Protein AF-H0YY45-F1 (afdb_monomer)

Structure (mmCIF, N/CA/C/O backbone):
data_AF-H0YY45-F1
#
_entry.id   AF-H0YY45-F1
#
loop_
_atom_site.group_PDB
_atom_site.id
_atom_site.type_symbol
_atom_site.label_atom_id
_atom_site.label_alt_id
_atom_site.label_comp_id
_atom_site.label_asym_id
_atom_site.label_entity_id
_atom_site.label_seq_id
_atom_site.pdbx_PDB_ins_code
_atom_site.Cartn_x
_atom_site.Cartn_y
_atom_site.Cartn_z
_atom_site.occupancy
_atom_site.B_iso_or_equiv
_atom_site.auth_seq_id
_atom_site.auth_comp_id
_atom_site.auth_asym_id
_atom_site.auth_atom_id
_atom_site.pdbx_PDB_model_num
ATOM 1 N N . MET A 1 1 ? 43.290 60.051 4.770 1.00 33.19 1 MET A N 1
ATOM 2 C CA . MET A 1 1 ? 42.024 59.386 5.155 1.00 33.19 1 MET A CA 1
ATOM 3 C C . MET A 1 1 ? 42.223 57.886 5.024 1.00 33.19 1 MET A C 1
ATOM 5 O O . MET A 1 1 ? 42.376 57.410 3.908 1.00 33.19 1 MET A O 1
ATOM 9 N N . ALA A 1 2 ? 42.350 57.175 6.146 1.00 31.81 2 ALA A N 1
ATOM 10 C CA . ALA A 1 2 ? 42.675 55.749 6.159 1.00 31.81 2 ALA A CA 1
ATOM 11 C C . ALA A 1 2 ? 41.573 54.930 5.463 1.00 31.81 2 ALA A C 1
ATOM 13 O O . ALA A 1 2 ? 40.400 55.029 5.820 1.00 31.81 2 ALA A O 1
ATOM 14 N N . ALA A 1 3 ? 41.948 54.145 4.453 1.00 38.88 3 ALA A N 1
ATOM 15 C CA . ALA A 1 3 ? 41.044 53.241 3.757 1.00 38.88 3 ALA A CA 1
ATOM 16 C C . ALA A 1 3 ? 40.667 52.089 4.699 1.00 38.88 3 ALA A C 1
ATOM 18 O O . ALA A 1 3 ? 41.446 51.159 4.895 1.00 38.88 3 ALA A O 1
ATOM 19 N N . VAL A 1 4 ? 39.487 52.161 5.314 1.00 54.19 4 VAL A N 1
ATOM 20 C CA . VAL A 1 4 ? 38.972 51.069 6.146 1.00 54.19 4 VAL A CA 1
ATOM 21 C C . VAL A 1 4 ? 38.674 49.870 5.241 1.00 54.19 4 VAL A C 1
ATOM 23 O O . VAL A 1 4 ? 37.815 49.947 4.361 1.00 54.19 4 VAL A O 1
ATOM 26 N N . SER A 1 5 ? 39.398 48.762 5.423 1.00 59.62 5 SER A N 1
ATOM 27 C CA . SER A 1 5 ? 39.151 47.522 4.682 1.00 59.62 5 SER A CA 1
ATOM 28 C C . SER A 1 5 ? 37.920 46.811 5.254 1.00 59.62 5 SER A C 1
ATOM 30 O O . SER A 1 5 ? 38.031 46.102 6.251 1.00 59.62 5 SER A O 1
ATOM 32 N N . LEU A 1 6 ? 36.755 47.007 4.639 1.00 75.19 6 LEU A N 1
ATOM 33 C CA . LEU A 1 6 ? 35.529 46.281 4.990 1.00 75.19 6 LEU A CA 1
ATOM 34 C C . LEU A 1 6 ? 35.576 44.842 4.448 1.00 75.19 6 LEU A C 1
ATOM 36 O O . LEU A 1 6 ? 35.961 44.628 3.293 1.00 75.19 6 LEU A O 1
ATOM 40 N N . ARG A 1 7 ? 35.181 43.865 5.268 1.00 77.19 7 ARG A N 1
ATOM 41 C CA . ARG A 1 7 ? 35.149 42.425 4.958 1.00 77.19 7 ARG A CA 1
ATOM 42 C C . ARG A 1 7 ? 33.731 41.857 5.075 1.00 77.19 7 ARG A C 1
ATOM 44 O O . ARG A 1 7 ? 32.823 42.464 5.640 1.00 77.19 7 ARG A O 1
ATOM 51 N N . LEU A 1 8 ? 33.537 40.665 4.511 1.00 73.25 8 LEU A N 1
ATOM 52 C CA . LEU A 1 8 ? 32.312 39.885 4.696 1.00 73.25 8 LEU A CA 1
ATOM 53 C C . LEU A 1 8 ? 32.092 39.606 6.185 1.00 73.25 8 LEU A C 1
ATOM 55 O O . LEU A 1 8 ? 32.999 39.136 6.865 1.00 73.25 8 LEU A O 1
ATOM 59 N N . GLY A 1 9 ? 30.888 39.894 6.674 1.00 76.75 9 GLY A N 1
ATOM 60 C CA . GLY A 1 9 ? 30.531 39.772 8.083 1.00 76.75 9 GLY A CA 1
ATOM 61 C C . GLY A 1 9 ? 30.597 41.073 8.887 1.00 76.75 9 GLY A C 1
ATOM 62 O O . GLY A 1 9 ? 30.019 41.105 9.974 1.00 76.75 9 GLY A O 1
ATOM 63 N N . ASP A 1 10 ? 31.206 42.140 8.362 1.00 84.12 10 ASP A N 1
ATOM 64 C CA . ASP A 1 10 ? 31.322 43.410 9.085 1.00 84.12 10 ASP A CA 1
ATOM 65 C C . ASP A 1 10 ? 29.970 44.122 9.234 1.00 84.12 10 ASP A C 1
ATOM 67 O O . ASP A 1 10 ? 29.130 44.132 8.323 1.00 84.12 10 ASP A O 1
ATOM 71 N N . LEU A 1 11 ? 29.787 44.762 10.392 1.00 86.00 11 LEU A N 1
ATOM 72 C CA . LEU A 1 11 ? 28.652 45.636 10.678 1.00 86.00 11 LEU A CA 1
ATOM 73 C C . LEU A 1 11 ? 28.923 47.046 10.151 1.00 86.00 11 LEU A C 1
ATOM 75 O O . LEU A 1 11 ? 29.954 47.663 10.448 1.00 86.00 11 LEU A O 1
ATOM 79 N N . VAL A 1 12 ? 27.968 47.573 9.393 1.00 87.94 12 VAL A N 1
ATOM 80 C CA . VAL A 1 12 ? 28.101 48.819 8.637 1.00 87.94 12 VAL A CA 1
ATOM 81 C C . VAL A 1 12 ? 26.822 49.649 8.683 1.00 87.94 12 VAL A C 1
ATOM 83 O O . VAL A 1 12 ? 25.719 49.127 8.806 1.00 87.94 12 VAL A O 1
ATOM 86 N N . TRP A 1 13 ? 26.970 50.959 8.529 1.00 84.19 13 TRP A N 1
ATOM 87 C CA . TRP A 1 13 ? 25.892 51.882 8.195 1.00 84.19 13 TRP A CA 1
ATOM 88 C C . TRP A 1 13 ? 25.834 52.032 6.678 1.00 84.19 13 TRP A C 1
ATOM 90 O O . TRP A 1 13 ? 26.779 52.549 6.076 1.00 84.19 13 TRP A O 1
ATOM 100 N N . GLY A 1 14 ? 24.746 51.571 6.061 1.00 85.44 14 GLY A N 1
ATOM 101 C CA . GLY A 1 14 ? 24.518 51.691 4.623 1.00 85.44 14 GLY A CA 1
ATOM 102 C C . GLY A 1 14 ? 23.550 52.818 4.298 1.00 85.44 14 GLY A C 1
ATOM 103 O O . GLY A 1 14 ? 22.454 52.874 4.852 1.00 85.44 14 GLY A O 1
ATOM 104 N N . LYS A 1 15 ? 23.939 53.714 3.386 1.00 82.25 15 LYS A N 1
ATOM 105 C CA . LYS A 1 15 ? 23.055 54.767 2.867 1.00 82.25 15 LYS A CA 1
ATOM 106 C C . LYS A 1 15 ? 22.603 54.435 1.446 1.00 82.25 15 LYS A C 1
ATOM 108 O O . LYS A 1 15 ? 23.429 54.378 0.537 1.00 82.25 15 LYS A O 1
ATOM 113 N N . LEU A 1 16 ? 21.294 54.274 1.245 1.00 79.94 16 LEU A N 1
ATOM 114 C CA . LEU A 1 16 ? 20.696 53.984 -0.061 1.00 79.94 16 LEU A CA 1
ATOM 115 C C . LEU A 1 16 ? 19.845 55.170 -0.543 1.00 79.94 16 LEU A C 1
ATOM 117 O O . LEU A 1 16 ? 18.829 55.508 0.055 1.00 79.94 16 LEU A O 1
ATOM 121 N N . GLY A 1 17 ? 20.244 55.808 -1.645 1.00 75.31 17 GLY A N 1
ATOM 122 C CA . GLY A 1 17 ? 19.465 56.886 -2.270 1.00 75.31 17 GLY A CA 1
ATOM 123 C C . GLY A 1 17 ? 19.159 58.060 -1.326 1.00 75.31 17 GLY A C 1
ATOM 124 O O . GLY A 1 17 ? 20.073 58.653 -0.750 1.00 75.31 17 GLY A O 1
ATOM 125 N N . ARG A 1 18 ? 17.869 58.413 -1.199 1.00 71.00 18 ARG A N 1
ATOM 126 C CA . ARG A 1 18 ? 17.376 59.493 -0.317 1.00 71.00 18 ARG A CA 1
ATOM 127 C C . ARG A 1 18 ? 17.090 59.035 1.119 1.00 71.00 18 ARG A C 1
ATOM 129 O O . ARG A 1 18 ? 16.742 59.870 1.949 1.00 71.00 18 ARG A O 1
ATOM 136 N N . TYR A 1 19 ? 17.230 57.744 1.417 1.00 75.25 19 TYR A N 1
ATOM 137 C CA . TYR A 1 19 ? 16.957 57.212 2.748 1.00 75.25 19 TYR A CA 1
ATOM 138 C C . TYR A 1 19 ? 18.094 57.548 3.729 1.00 75.25 19 TYR A C 1
ATOM 140 O O . TYR A 1 19 ? 19.260 57.653 3.320 1.00 75.25 19 TYR A O 1
ATOM 148 N N . PRO A 1 20 ? 17.777 57.744 5.023 1.00 78.88 20 PRO A N 1
ATOM 149 C CA . PRO A 1 20 ? 18.796 57.936 6.046 1.00 78.88 20 PRO A CA 1
ATOM 150 C C . PRO A 1 20 ? 19.678 56.678 6.173 1.00 78.88 20 PRO A C 1
ATOM 152 O O . PRO A 1 20 ? 19.207 55.578 5.879 1.00 78.88 20 PRO A O 1
ATOM 155 N N . PRO A 1 21 ? 20.951 56.811 6.594 1.00 83.81 21 PRO A N 1
ATOM 156 C CA . PRO A 1 21 ? 21.824 55.663 6.833 1.00 83.81 21 PRO A CA 1
ATOM 157 C C . PRO A 1 21 ? 21.186 54.668 7.808 1.00 83.81 21 PRO A C 1
ATOM 159 O O . PRO A 1 21 ? 20.715 55.069 8.871 1.00 83.81 21 PRO A O 1
ATOM 162 N N . TRP A 1 22 ? 21.186 53.384 7.452 1.00 86.44 22 TRP A N 1
ATOM 163 C CA . TRP A 1 22 ? 20.544 52.316 8.223 1.00 86.44 22 TRP A CA 1
ATOM 164 C C . TRP A 1 22 ? 21.565 51.241 8.622 1.00 86.44 22 TRP A C 1
ATOM 166 O O . TRP A 1 22 ? 22.491 50.981 7.840 1.00 86.44 22 TRP A O 1
ATOM 176 N N . PRO A 1 23 ? 21.456 50.622 9.814 1.00 88.69 23 PRO A N 1
ATOM 177 C CA . PRO A 1 23 ? 22.427 49.626 10.246 1.00 88.69 23 PRO A CA 1
ATOM 178 C C . PRO A 1 23 ? 22.228 48.293 9.510 1.00 88.69 23 PRO A C 1
ATOM 180 O O . PRO A 1 23 ? 21.106 47.820 9.323 1.00 88.69 23 PRO A O 1
ATOM 183 N N . GLY A 1 24 ? 23.327 47.675 9.088 1.00 87.38 24 GLY A N 1
ATOM 184 C CA . GLY A 1 24 ? 23.331 46.459 8.281 1.00 87.38 24 GLY A CA 1
ATOM 185 C C . GLY A 1 24 ? 24.598 45.623 8.451 1.00 87.38 24 GLY A C 1
ATOM 186 O O . GLY A 1 24 ? 25.570 46.046 9.077 1.00 87.38 24 GLY A O 1
ATOM 187 N N . LYS A 1 25 ? 24.591 44.419 7.880 1.00 88.19 25 LYS A N 1
ATOM 188 C CA . LYS A 1 25 ? 25.729 43.493 7.846 1.00 88.19 25 LYS A CA 1
ATOM 189 C C . LYS A 1 25 ? 26.083 43.145 6.409 1.00 88.19 25 LYS A C 1
ATOM 191 O O . LYS A 1 25 ? 25.194 42.863 5.605 1.00 88.19 25 LYS A O 1
ATOM 196 N N . ILE A 1 26 ? 27.375 43.122 6.096 1.00 86.31 26 ILE A N 1
ATOM 197 C CA . ILE A 1 26 ? 27.852 42.645 4.795 1.00 86.31 26 ILE A CA 1
ATOM 198 C C . ILE A 1 26 ? 27.692 41.122 4.741 1.00 86.31 26 ILE A C 1
ATOM 200 O O . ILE A 1 26 ? 28.284 40.405 5.550 1.00 86.31 26 ILE A O 1
ATOM 204 N N . VAL A 1 27 ? 26.910 40.627 3.783 1.00 85.25 27 VAL A N 1
ATOM 205 C CA . VAL A 1 27 ? 26.606 39.197 3.606 1.00 85.25 27 VAL A CA 1
ATOM 206 C C . VAL A 1 27 ? 26.840 38.762 2.159 1.00 85.25 27 VAL A C 1
ATOM 208 O O . VAL A 1 27 ? 26.966 39.594 1.260 1.00 85.25 27 VAL A O 1
ATOM 211 N N . ASN A 1 28 ? 26.925 37.452 1.923 1.00 78.31 28 ASN A N 1
ATOM 212 C CA . ASN A 1 28 ? 27.017 36.928 0.563 1.00 78.31 28 ASN A CA 1
ATOM 213 C C . ASN A 1 28 ? 25.683 37.124 -0.177 1.00 78.31 28 ASN A C 1
ATOM 215 O O . ASN A 1 28 ? 24.626 36.940 0.430 1.00 78.31 28 ASN A O 1
ATOM 219 N N . PRO A 1 29 ? 25.707 37.495 -1.470 1.00 80.44 29 PRO A N 1
ATOM 220 C CA . PRO A 1 29 ? 24.488 37.612 -2.257 1.00 80.44 29 PRO A CA 1
ATOM 221 C C . PRO A 1 29 ? 23.842 36.231 -2.487 1.00 80.44 29 PRO A C 1
ATOM 223 O O . PRO A 1 29 ? 24.565 35.240 -2.627 1.00 80.44 29 PRO A O 1
ATOM 226 N N . PRO A 1 30 ? 22.501 36.149 -2.569 1.00 74.06 30 PRO A N 1
ATOM 227 C CA . PRO A 1 30 ? 21.791 34.953 -3.021 1.00 74.06 30 PRO A CA 1
ATOM 228 C C . PRO A 1 30 ? 22.229 34.533 -4.432 1.00 74.06 30 PRO A C 1
ATOM 230 O O . PRO A 1 30 ? 22.610 35.385 -5.240 1.00 74.06 30 PRO A O 1
ATOM 233 N N . LYS A 1 31 ? 22.153 33.229 -4.738 1.00 63.66 31 LYS A N 1
ATOM 234 C CA . LYS A 1 31 ? 22.700 32.615 -5.968 1.00 63.66 31 LYS A CA 1
ATOM 235 C C . LYS A 1 31 ? 22.147 33.214 -7.276 1.00 63.66 31 LYS A C 1
ATOM 237 O O . LYS A 1 31 ? 22.844 33.178 -8.286 1.00 63.66 31 LYS A O 1
ATOM 242 N N . ASP A 1 32 ? 20.979 33.853 -7.233 1.00 63.12 32 ASP A N 1
ATOM 243 C CA . ASP A 1 32 ? 20.276 34.381 -8.413 1.00 63.12 32 ASP A CA 1
ATOM 244 C C . ASP A 1 32 ? 20.525 35.881 -8.677 1.00 63.12 32 ASP A C 1
ATOM 246 O O . ASP A 1 32 ? 20.073 36.437 -9.682 1.00 63.12 32 ASP A O 1
ATOM 250 N N . LEU A 1 33 ? 21.254 36.574 -7.791 1.00 70.25 33 LEU A N 1
ATOM 251 C CA . LEU A 1 33 ? 21.380 38.033 -7.834 1.00 70.25 33 LEU A CA 1
ATOM 252 C C . LEU A 1 33 ? 22.667 38.497 -8.546 1.00 70.25 33 LEU A C 1
ATOM 254 O O . LEU A 1 33 ? 23.776 38.399 -8.015 1.00 70.25 33 LEU A O 1
ATOM 258 N N . LYS A 1 34 ? 22.535 39.083 -9.745 1.00 66.19 34 LYS A N 1
ATOM 259 C CA . LYS A 1 34 ? 23.681 39.611 -10.512 1.00 66.19 34 LYS A CA 1
ATOM 260 C C . LYS A 1 34 ? 24.274 40.873 -9.869 1.00 66.19 34 LYS A C 1
ATOM 262 O O . LYS A 1 34 ? 23.572 41.845 -9.593 1.00 66.19 34 LYS A O 1
ATOM 267 N N . LYS A 1 35 ? 25.600 40.889 -9.688 1.00 72.56 35 LYS A N 1
ATOM 268 C CA . LYS A 1 35 ? 26.346 42.043 -9.159 1.00 72.56 35 LYS A CA 1
ATOM 269 C C . LYS A 1 35 ? 26.347 43.218 -10.159 1.00 72.56 35 LYS A C 1
ATOM 271 O O . LYS A 1 35 ? 26.663 43.000 -11.332 1.00 72.56 35 LYS A O 1
ATOM 276 N N . PRO A 1 36 ? 26.084 44.466 -9.723 1.00 72.06 36 PRO A N 1
ATOM 277 C CA . PRO A 1 36 ? 26.180 45.645 -10.586 1.00 72.06 36 PRO A CA 1
ATOM 278 C C . PRO A 1 36 ? 27.597 45.820 -11.163 1.00 72.06 36 PRO A C 1
ATOM 280 O O . PRO A 1 36 ? 28.581 45.783 -10.420 1.00 72.06 36 PRO A O 1
ATOM 283 N N . ARG A 1 37 ? 27.720 46.019 -12.484 1.00 55.47 37 ARG A N 1
ATOM 284 C CA . ARG A 1 37 ? 29.019 46.193 -13.165 1.00 55.47 37 ARG A CA 1
ATOM 285 C C . ARG A 1 37 ? 29.614 47.585 -12.887 1.00 55.47 37 ARG A C 1
ATOM 287 O O . ARG A 1 37 ? 28.908 48.586 -12.941 1.00 55.47 37 ARG A O 1
ATOM 294 N N . GLY A 1 38 ? 30.925 47.646 -12.629 1.00 56.50 38 GLY A N 1
ATOM 295 C CA . GLY A 1 38 ? 31.726 48.878 -12.726 1.00 56.50 38 GLY A CA 1
ATOM 296 C C . GLY A 1 38 ? 32.114 49.615 -11.433 1.00 56.50 38 GLY A C 1
ATOM 297 O O . GLY A 1 38 ? 32.895 50.556 -11.521 1.00 56.50 38 GLY A O 1
ATOM 298 N N . LYS A 1 39 ? 31.650 49.224 -10.232 1.00 62.38 39 LYS A N 1
ATOM 299 C CA . LYS A 1 39 ? 32.112 49.819 -8.949 1.00 62.38 39 LYS A CA 1
ATOM 300 C C . LYS A 1 39 ? 32.281 48.760 -7.849 1.00 62.38 39 LYS A C 1
ATOM 302 O O . LYS A 1 39 ? 31.616 47.725 -7.876 1.00 62.38 39 LYS A O 1
ATOM 307 N N . LYS A 1 40 ? 33.172 48.999 -6.869 1.00 72.69 40 LYS A N 1
ATOM 308 C CA . LYS A 1 40 ? 33.270 48.154 -5.661 1.00 72.69 40 LYS A CA 1
ATOM 309 C C . LYS A 1 40 ? 31.993 48.349 -4.832 1.00 72.69 40 LYS A C 1
ATOM 311 O O . LYS A 1 40 ? 31.774 49.417 -4.262 1.00 72.69 40 LYS A O 1
ATOM 316 N N . CYS A 1 41 ? 31.154 47.318 -4.802 1.00 80.94 41 CYS A N 1
ATOM 317 C CA . CYS A 1 41 ? 29.897 47.275 -4.058 1.00 80.94 41 CYS A CA 1
ATOM 318 C C . CYS A 1 41 ? 29.880 46.038 -3.157 1.00 80.94 41 CYS A C 1
ATOM 320 O O . CYS A 1 41 ? 30.341 44.971 -3.581 1.00 80.94 41 CYS A O 1
ATOM 322 N N . PHE A 1 42 ? 29.308 46.181 -1.965 1.00 83.75 42 PHE A N 1
ATOM 323 C CA . PHE A 1 42 ? 29.021 45.085 -1.043 1.00 83.75 42 PHE A CA 1
ATOM 324 C C . PHE A 1 42 ? 27.518 44.834 -0.978 1.00 83.75 42 PHE A C 1
ATOM 326 O O . PHE A 1 42 ? 26.722 45.757 -1.154 1.00 83.75 42 PHE A O 1
ATOM 333 N N . PHE A 1 43 ? 27.138 43.582 -0.747 1.00 86.06 43 PHE A N 1
ATOM 334 C CA . PHE A 1 43 ? 25.751 43.207 -0.525 1.00 86.06 43 PHE A CA 1
ATOM 335 C C . PHE A 1 43 ? 25.465 43.281 0.977 1.00 86.06 43 PHE A C 1
ATOM 337 O O . PHE A 1 43 ? 26.156 42.645 1.774 1.00 86.06 43 PHE A O 1
ATOM 344 N N . VAL A 1 44 ? 24.517 44.130 1.367 1.00 85.06 44 VAL A N 1
ATOM 345 C CA . VAL A 1 44 ? 24.243 44.455 2.772 1.00 85.06 44 VAL A CA 1
ATOM 346 C C . VAL A 1 44 ? 22.823 44.035 3.116 1.00 85.06 44 VAL A C 1
ATOM 348 O O . VAL A 1 44 ? 21.888 44.450 2.434 1.00 85.06 44 VAL A O 1
ATOM 351 N N . LYS A 1 45 ? 22.677 43.236 4.179 1.00 87.00 45 LYS A N 1
ATOM 352 C CA . LYS A 1 45 ? 21.396 42.942 4.837 1.00 87.00 45 LYS A CA 1
ATOM 353 C C . LYS A 1 45 ? 21.152 43.983 5.926 1.00 87.00 45 LYS A C 1
ATOM 355 O O . LYS A 1 45 ? 22.004 44.138 6.801 1.00 87.00 45 LYS A O 1
ATOM 360 N N . PHE A 1 46 ? 20.026 44.685 5.890 1.00 87.19 46 PHE A N 1
ATOM 361 C CA . PHE A 1 46 ? 19.667 45.704 6.876 1.00 87.19 46 PHE A CA 1
ATOM 362 C C . PHE A 1 46 ? 18.928 45.092 8.071 1.00 87.19 46 PHE A C 1
ATOM 364 O O . PHE A 1 46 ? 18.058 44.233 7.919 1.00 87.19 46 PHE A O 1
ATOM 371 N N . PHE A 1 47 ? 19.279 45.528 9.282 1.00 80.81 47 PHE A N 1
ATOM 372 C CA . PHE A 1 47 ? 18.628 45.060 10.507 1.00 80.81 47 PHE A CA 1
ATOM 373 C C . PHE A 1 47 ? 17.259 45.726 10.688 1.00 80.81 47 PHE A C 1
ATOM 375 O O . PHE A 1 47 ? 17.062 46.884 10.326 1.00 80.81 47 PHE A O 1
ATOM 382 N N . GLY A 1 48 ? 16.298 44.994 11.252 1.00 77.75 48 GLY A N 1
ATOM 383 C CA . GLY A 1 48 ? 14.956 45.495 11.578 1.00 77.75 48 GLY A CA 1
ATOM 384 C C . GLY A 1 48 ? 13.975 45.608 10.404 1.00 77.75 48 GLY A C 1
ATOM 385 O O . GLY A 1 48 ? 12.773 45.648 10.652 1.00 77.75 48 GLY A O 1
ATOM 386 N N . THR A 1 49 ? 14.443 45.623 9.151 1.00 71.31 49 THR A N 1
ATOM 387 C CA . THR A 1 49 ? 13.564 45.589 7.963 1.00 71.31 49 THR A CA 1
ATOM 388 C C . THR A 1 49 ? 13.730 44.336 7.107 1.00 71.31 49 THR A C 1
ATOM 390 O O . THR A 1 49 ? 12.901 44.096 6.242 1.00 71.31 49 THR A O 1
ATOM 393 N N . GLU A 1 50 ? 14.772 43.530 7.353 1.00 67.75 50 GLU A N 1
ATOM 394 C CA . GLU A 1 50 ? 15.126 42.342 6.555 1.00 67.75 50 GLU A CA 1
ATOM 395 C C . GLU A 1 50 ? 15.361 42.622 5.057 1.00 67.75 50 GLU A C 1
ATOM 397 O O . GLU A 1 50 ? 15.483 41.696 4.257 1.00 67.75 50 GLU A O 1
ATOM 402 N N . ASP A 1 51 ? 15.506 43.890 4.669 1.00 79.00 51 ASP A N 1
ATOM 403 C CA . ASP A 1 51 ? 15.813 44.281 3.298 1.00 79.00 51 ASP A CA 1
ATOM 404 C C . ASP A 1 51 ? 17.289 44.045 2.962 1.00 79.00 51 ASP A C 1
ATOM 406 O O . ASP A 1 51 ? 18.174 44.093 3.824 1.00 79.00 51 ASP A O 1
ATOM 410 N N . HIS A 1 52 ? 17.576 43.844 1.676 1.00 85.12 52 HIS A N 1
ATOM 411 C CA . HIS A 1 52 ? 18.930 43.611 1.183 1.00 85.12 52 HIS A CA 1
ATOM 412 C C . HIS A 1 52 ? 19.208 44.463 -0.053 1.00 85.12 52 HIS A C 1
ATOM 414 O O . HIS A 1 52 ? 18.380 44.539 -0.959 1.00 85.12 52 HIS A O 1
ATOM 420 N N . ALA A 1 53 ? 20.387 45.080 -0.129 1.00 83.38 53 ALA A N 1
ATOM 421 C CA . ALA A 1 53 ? 20.766 45.865 -1.302 1.00 83.38 53 ALA A CA 1
ATOM 422 C C . ALA A 1 53 ? 22.275 45.860 -1.569 1.00 83.38 53 ALA A C 1
ATOM 424 O O . ALA A 1 53 ? 23.101 45.691 -0.670 1.00 83.38 53 ALA A O 1
ATOM 425 N N . TRP A 1 54 ? 22.639 46.109 -2.829 1.00 84.38 54 TRP A N 1
ATOM 426 C CA . TRP A 1 54 ? 24.015 46.405 -3.222 1.00 84.38 54 TRP A CA 1
ATOM 427 C C . TRP A 1 54 ? 24.354 47.861 -2.896 1.00 84.38 54 TRP A C 1
ATOM 429 O O . TRP A 1 54 ? 23.823 48.777 -3.524 1.00 84.38 54 TRP A O 1
ATOM 439 N N . ILE A 1 55 ? 25.277 48.079 -1.961 1.00 84.12 55 ILE A N 1
ATOM 440 C CA . ILE A 1 55 ? 25.714 49.413 -1.535 1.00 84.12 55 ILE A CA 1
ATOM 441 C C . ILE A 1 55 ? 27.157 49.657 -1.983 1.00 84.12 55 ILE A C 1
ATOM 443 O O . ILE A 1 55 ? 28.028 48.790 -1.860 1.00 84.12 55 ILE A O 1
ATOM 447 N N . LYS A 1 56 ? 27.420 50.847 -2.531 1.00 84.12 56 LYS A N 1
ATOM 448 C CA . LYS A 1 56 ? 28.769 51.267 -2.939 1.00 84.12 56 LYS A CA 1
ATOM 449 C C . LYS A 1 56 ? 29.637 51.486 -1.701 1.00 84.12 56 LYS A C 1
ATOM 451 O O . LYS A 1 56 ? 29.151 52.011 -0.706 1.00 84.12 56 LYS A O 1
ATOM 456 N N . VAL A 1 57 ? 30.929 51.158 -1.781 1.00 81.88 57 VAL A N 1
ATOM 457 C CA . VAL A 1 57 ? 31.865 51.310 -0.644 1.00 81.88 57 VAL A CA 1
ATOM 458 C C . VAL A 1 57 ? 31.898 52.740 -0.090 1.00 81.88 57 VAL A C 1
ATOM 460 O O . VAL A 1 57 ? 31.937 52.920 1.117 1.00 81.88 57 VAL A O 1
ATOM 463 N N . GLU A 1 58 ? 31.789 53.755 -0.950 1.00 79.62 58 GLU A N 1
ATOM 464 C CA . GLU A 1 58 ? 31.737 55.180 -0.567 1.00 79.62 58 GLU A CA 1
ATOM 465 C C . GLU A 1 58 ? 30.531 55.535 0.327 1.00 79.62 58 GLU A C 1
ATOM 467 O O . GLU A 1 58 ? 30.535 56.549 1.018 1.00 79.62 58 GLU A O 1
ATOM 472 N N . GLN A 1 59 ? 29.482 54.710 0.296 1.00 81.19 59 GLN A N 1
ATOM 473 C CA . GLN A 1 59 ? 28.226 54.897 1.027 1.00 81.19 59 GLN A CA 1
ATOM 474 C C . GLN A 1 59 ? 28.121 53.975 2.250 1.00 81.19 59 GLN A C 1
ATOM 476 O O . GLN A 1 59 ? 27.047 53.876 2.851 1.00 81.19 59 GLN A O 1
ATOM 481 N N . LEU A 1 60 ? 29.222 53.303 2.606 1.00 83.38 60 LEU A N 1
ATOM 482 C CA . LEU A 1 60 ? 29.337 52.444 3.777 1.00 83.38 60 LEU A CA 1
ATOM 483 C C . LEU A 1 60 ? 30.270 53.075 4.804 1.00 83.38 60 LEU A C 1
ATOM 485 O O . LEU A 1 60 ? 31.407 53.429 4.498 1.00 83.38 60 LEU A O 1
ATOM 489 N N . LYS A 1 61 ? 29.794 53.167 6.046 1.00 83.00 61 LYS A N 1
ATOM 490 C CA . LYS A 1 61 ? 30.618 53.539 7.201 1.00 83.00 61 LYS A CA 1
ATOM 491 C C . LYS A 1 61 ? 30.657 52.381 8.205 1.00 83.00 61 LYS A C 1
ATOM 493 O O . LYS A 1 61 ? 29.623 51.753 8.413 1.00 83.00 61 LYS A O 1
ATOM 498 N N . PRO A 1 62 ? 31.794 52.086 8.857 1.00 83.88 62 PRO A N 1
ATOM 499 C CA . PRO A 1 62 ? 31.848 51.072 9.911 1.00 83.88 62 PRO A CA 1
ATOM 500 C C . PRO A 1 62 ? 30.898 51.414 11.064 1.00 83.88 62 PRO A C 1
ATOM 502 O O . PRO A 1 62 ? 30.784 52.588 11.432 1.00 83.88 62 PRO A O 1
ATOM 505 N N . TYR A 1 63 ? 30.240 50.399 11.634 1.00 81.44 63 TYR A N 1
ATOM 506 C CA . TYR A 1 63 ? 29.160 50.596 12.606 1.00 81.44 63 TYR A CA 1
ATOM 507 C C . TYR A 1 63 ? 29.611 51.297 13.900 1.00 81.44 63 TYR A C 1
ATOM 509 O O . TYR A 1 63 ? 29.065 52.340 14.256 1.00 81.44 63 TYR A O 1
ATOM 517 N N . HIS A 1 64 ? 30.646 50.771 14.565 1.00 78.31 64 HIS A N 1
ATOM 518 C CA . HIS A 1 64 ? 31.072 51.218 15.899 1.00 78.31 64 HIS A CA 1
ATOM 519 C C . HIS A 1 64 ? 31.575 52.673 15.960 1.00 78.31 64 HIS A C 1
ATOM 521 O O . HIS A 1 64 ? 31.085 53.415 16.809 1.00 78.31 64 HIS A O 1
ATOM 527 N N . PRO A 1 65 ? 32.482 53.137 15.073 1.00 75.50 65 PRO A N 1
ATOM 528 C CA . PRO A 1 65 ? 33.056 54.482 15.187 1.00 75.50 65 PRO A CA 1
ATOM 529 C C . PRO A 1 65 ? 32.055 55.609 14.901 1.00 75.50 65 PRO A C 1
ATOM 531 O O . PRO A 1 65 ? 32.280 56.740 15.307 1.00 75.50 65 PRO A O 1
ATOM 534 N N . HIS A 1 66 ? 30.960 55.311 14.195 1.00 75.62 66 HIS A N 1
ATOM 535 C CA . HIS A 1 66 ? 29.974 56.305 13.757 1.00 75.62 66 HIS A CA 1
ATOM 536 C C . HIS A 1 66 ? 28.608 56.138 14.440 1.00 75.62 66 HIS A C 1
ATOM 538 O O . HIS A 1 66 ? 27.649 56.810 14.065 1.00 75.62 66 HIS A O 1
ATOM 544 N N . LYS A 1 67 ? 28.493 55.250 15.437 1.00 75.94 67 LYS A N 1
ATOM 545 C CA . LYS A 1 67 ? 27.225 54.907 16.099 1.00 75.94 67 LYS A CA 1
ATOM 546 C C . LYS A 1 67 ? 26.522 56.135 16.690 1.00 75.94 67 LYS A C 1
ATOM 548 O O . LYS A 1 67 ? 25.357 56.375 16.391 1.00 75.94 67 LYS A O 1
ATOM 553 N N . GLU A 1 68 ? 27.229 56.940 17.481 1.00 73.69 68 GLU A N 1
ATOM 554 C CA . GLU A 1 68 ? 26.639 58.111 18.148 1.00 73.69 68 GLU A CA 1
ATOM 555 C C . GLU A 1 68 ? 26.245 59.228 17.172 1.00 73.69 68 GLU A C 1
ATOM 557 O O . GLU A 1 68 ? 25.248 59.918 17.388 1.00 73.69 68 GLU A O 1
ATOM 562 N N . GLU A 1 69 ? 27.001 59.393 16.082 1.00 76.38 69 GLU A N 1
ATOM 563 C CA . GLU A 1 69 ? 26.694 60.353 15.016 1.00 76.38 69 GLU A CA 1
ATOM 564 C C . GLU A 1 69 ? 25.426 59.929 14.260 1.00 76.38 69 GLU A C 1
ATOM 566 O O . GLU A 1 69 ? 24.521 60.738 14.062 1.00 76.38 69 GLU A O 1
ATOM 571 N N . MET A 1 70 ? 25.319 58.648 13.889 1.00 77.06 70 MET A N 1
ATOM 572 C CA . MET A 1 70 ? 24.208 58.134 13.081 1.00 77.06 70 MET A CA 1
ATOM 573 C C . MET A 1 70 ? 22.896 58.011 13.872 1.00 77.06 70 MET A C 1
ATOM 575 O O . MET A 1 70 ? 21.830 58.262 13.309 1.00 77.06 70 MET A O 1
ATOM 579 N N . ILE A 1 71 ? 22.947 57.717 15.179 1.00 75.44 71 ILE A N 1
ATOM 580 C CA . ILE A 1 71 ? 21.751 57.676 16.044 1.00 75.44 71 ILE A CA 1
ATOM 581 C C . ILE A 1 71 ? 21.116 59.068 16.203 1.00 75.44 71 ILE A C 1
ATOM 583 O O . ILE A 1 71 ? 19.895 59.193 16.287 1.00 75.44 71 ILE A O 1
ATOM 587 N N . LYS A 1 72 ? 21.914 60.144 16.176 1.00 73.25 72 LYS A N 1
ATOM 588 C CA . LYS A 1 72 ? 21.389 61.520 16.256 1.00 73.25 72 LYS A CA 1
ATOM 589 C C . LYS A 1 72 ? 20.624 61.950 14.997 1.00 73.25 72 LYS A C 1
ATOM 591 O O . LYS A 1 72 ? 19.780 62.839 15.091 1.00 73.25 72 LYS A O 1
ATOM 596 N N . ILE A 1 73 ? 20.891 61.325 13.846 1.00 73.81 73 ILE A N 1
ATOM 597 C CA . ILE A 1 73 ? 20.307 61.689 12.543 1.00 73.81 73 ILE A CA 1
ATOM 598 C C . I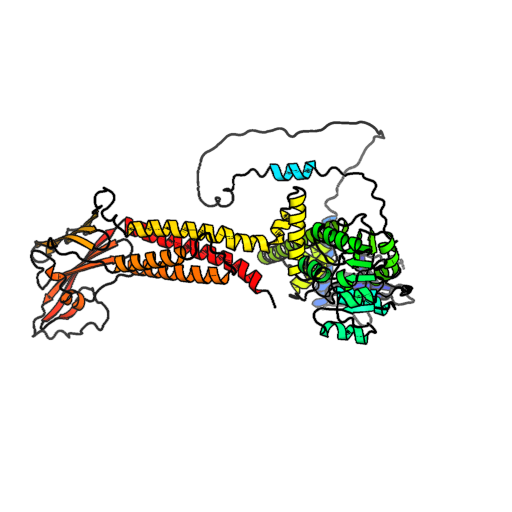LE A 1 73 ? 18.860 61.191 12.398 1.00 73.81 73 ILE A C 1
ATOM 600 O O . ILE A 1 73 ? 18.067 61.827 11.705 1.00 73.81 73 ILE A O 1
ATOM 604 N N . ASN A 1 74 ? 18.487 60.080 13.041 1.00 67.50 74 ASN A N 1
ATOM 605 C CA . ASN A 1 74 ? 17.159 59.483 12.891 1.00 67.50 74 ASN A CA 1
ATOM 606 C C . ASN A 1 74 ? 16.604 58.990 14.237 1.00 67.50 74 ASN A C 1
ATOM 608 O O . ASN A 1 74 ? 17.191 58.127 14.876 1.00 67.50 74 ASN A O 1
ATOM 612 N N . LYS A 1 75 ? 15.445 59.520 14.649 1.00 67.69 75 LYS A N 1
ATOM 613 C CA . LYS A 1 75 ? 14.775 59.191 15.926 1.00 67.69 75 LYS A CA 1
ATOM 614 C C . LYS A 1 75 ? 13.535 58.300 15.758 1.00 67.69 75 LYS A C 1
ATOM 616 O O . LYS A 1 75 ? 12.700 58.215 16.656 1.00 67.69 75 LYS A O 1
ATOM 621 N N . GLY A 1 76 ? 13.363 57.671 14.595 1.00 73.88 76 GLY A N 1
ATOM 622 C CA . GLY A 1 76 ? 12.207 56.815 14.325 1.00 73.88 76 GLY A CA 1
ATOM 623 C C . GLY A 1 76 ? 12.187 55.550 15.194 1.00 73.88 76 GLY A C 1
ATOM 624 O O . GLY A 1 76 ? 13.204 54.882 15.357 1.00 73.88 76 GLY A O 1
ATOM 625 N N . LYS A 1 77 ? 11.007 55.153 15.691 1.00 73.69 77 LYS A N 1
ATOM 626 C CA . LYS A 1 77 ? 10.842 53.969 16.562 1.00 73.69 77 LYS A CA 1
ATOM 627 C C . LYS A 1 77 ? 11.349 52.664 15.919 1.00 73.69 77 LYS A C 1
ATOM 629 O O . LYS A 1 77 ? 11.997 51.869 16.587 1.00 73.69 77 LYS A O 1
ATOM 634 N N . ARG A 1 78 ? 11.124 52.475 14.609 1.00 74.56 78 ARG A N 1
ATOM 635 C CA . ARG A 1 78 ? 11.648 51.324 13.839 1.00 74.56 78 ARG A CA 1
ATOM 636 C C . ARG A 1 78 ? 13.170 51.353 13.671 1.00 74.56 78 ARG A C 1
ATOM 638 O O . ARG A 1 78 ? 13.800 50.306 13.611 1.00 74.56 78 ARG A O 1
ATOM 645 N N . PHE A 1 79 ? 13.756 52.546 13.603 1.00 80.44 79 PHE A N 1
ATOM 646 C CA . PHE A 1 79 ? 15.203 52.708 13.516 1.00 80.44 79 PHE A CA 1
ATOM 647 C C . PHE A 1 79 ? 15.869 52.355 14.847 1.00 80.44 79 PHE A C 1
ATOM 649 O O . PHE A 1 79 ? 16.852 51.622 14.852 1.00 80.44 79 PHE A O 1
ATOM 656 N N . GLN A 1 80 ? 15.280 52.773 15.973 1.00 79.25 80 GLN A N 1
ATOM 657 C CA . GLN A 1 80 ? 15.774 52.386 17.295 1.00 79.25 80 GLN A CA 1
ATOM 658 C C . GLN A 1 80 ? 15.746 50.862 17.484 1.00 79.25 80 GLN A C 1
ATOM 660 O O . GLN A 1 80 ? 16.748 50.284 17.882 1.00 79.25 80 GLN A O 1
ATOM 665 N N . GLN A 1 81 ? 14.660 50.197 17.075 1.00 80.56 81 GLN A N 1
ATOM 666 C CA . GLN A 1 81 ? 14.566 48.730 17.101 1.00 80.56 81 GLN A CA 1
ATOM 667 C C . GLN A 1 81 ? 15.646 48.043 16.247 1.00 80.56 81 GLN A C 1
ATOM 669 O O . GLN A 1 81 ? 16.183 47.011 16.643 1.00 80.56 81 GLN A O 1
ATOM 674 N N . ALA A 1 82 ? 15.988 48.609 15.085 1.00 82.19 82 ALA A N 1
ATOM 675 C CA . ALA A 1 82 ? 17.060 48.088 14.239 1.00 82.19 82 ALA A CA 1
ATOM 676 C C . ALA A 1 82 ? 18.445 48.234 14.892 1.00 82.19 82 ALA A C 1
ATOM 678 O O . ALA A 1 82 ? 19.270 47.330 14.778 1.00 82.19 82 ALA A O 1
ATOM 679 N N . VAL A 1 83 ? 18.694 49.349 15.585 1.00 80.75 83 VAL A N 1
ATOM 680 C CA . VAL A 1 83 ? 19.930 49.572 16.351 1.00 80.75 83 VAL A CA 1
ATOM 681 C C . VAL A 1 83 ? 20.010 48.600 17.529 1.00 80.75 83 VAL A C 1
ATOM 683 O O . VAL A 1 83 ? 21.028 47.929 17.689 1.00 80.75 83 VAL A O 1
ATOM 686 N N . ASP A 1 84 ? 18.926 48.442 18.290 1.00 81.12 84 ASP A N 1
ATOM 687 C CA . ASP A 1 84 ? 18.865 47.526 19.435 1.00 81.12 84 ASP A CA 1
ATOM 688 C C . ASP A 1 84 ? 19.113 46.064 19.005 1.00 81.12 84 ASP A C 1
ATOM 690 O O . ASP A 1 84 ? 19.839 45.329 19.676 1.00 81.12 84 ASP A O 1
ATOM 694 N N . ALA A 1 85 ? 18.606 45.657 17.833 1.00 81.19 85 ALA A N 1
ATOM 695 C CA . ALA A 1 85 ? 18.856 44.331 17.262 1.00 81.19 85 ALA A CA 1
ATOM 696 C C . ALA A 1 85 ? 20.341 44.086 16.921 1.00 81.19 85 ALA A C 1
ATOM 698 O O . ALA A 1 85 ? 20.837 42.966 17.075 1.00 81.19 85 ALA A O 1
ATOM 699 N N . VAL A 1 86 ? 21.074 45.119 16.488 1.00 81.81 86 VAL A N 1
ATOM 700 C CA . VAL A 1 86 ? 22.527 45.015 16.263 1.00 81.81 86 VAL A CA 1
ATOM 701 C C . VAL A 1 86 ? 23.281 44.887 17.585 1.00 81.81 86 VAL A C 1
ATOM 703 O O . VAL A 1 86 ? 24.219 44.093 17.681 1.00 81.81 86 VAL A O 1
ATOM 706 N N . GLU A 1 87 ? 22.866 45.615 18.621 1.00 80.94 87 GLU A N 1
ATOM 707 C CA . GLU A 1 87 ? 23.474 45.511 19.953 1.00 80.94 87 GLU A CA 1
ATOM 708 C C . GLU A 1 87 ? 23.237 44.135 20.586 1.00 80.94 87 GLU A C 1
ATOM 710 O O . GLU A 1 87 ? 24.154 43.551 21.171 1.00 80.94 87 GLU A O 1
ATOM 715 N N . GLU A 1 88 ? 22.045 43.558 20.415 1.00 80.38 88 GLU A N 1
ATOM 716 C CA . GLU A 1 88 ? 21.766 42.195 20.869 1.00 80.38 88 GLU A CA 1
ATOM 717 C C . GLU A 1 88 ? 22.618 41.161 20.114 1.00 80.38 88 GLU A C 1
ATOM 719 O O . GLU A 1 88 ? 23.158 40.229 20.723 1.00 80.38 88 GLU A O 1
ATOM 724 N N . PHE A 1 89 ? 22.800 41.349 18.803 1.00 77.94 89 PHE A N 1
ATOM 725 C CA . PHE A 1 89 ? 23.683 40.514 17.987 1.00 77.94 89 PHE A CA 1
ATOM 726 C C . PHE A 1 89 ? 25.142 40.582 18.475 1.00 77.94 89 PHE A C 1
ATOM 728 O O . PHE A 1 89 ? 25.806 39.550 18.620 1.00 77.94 89 PHE A O 1
ATOM 735 N N . LEU A 1 90 ? 25.634 41.777 18.809 1.00 77.50 90 LEU A N 1
ATOM 736 C CA . LEU A 1 90 ? 26.970 41.964 19.384 1.00 77.50 90 LEU A CA 1
ATOM 737 C C . LEU A 1 90 ? 27.107 41.301 20.761 1.00 77.50 90 LEU A C 1
ATOM 739 O O . LEU A 1 90 ? 28.125 40.657 21.028 1.00 77.50 90 LEU A O 1
ATOM 743 N N . ARG A 1 91 ? 26.074 41.383 21.610 1.00 74.00 91 ARG A N 1
ATOM 744 C CA . ARG A 1 91 ? 26.054 40.728 22.929 1.00 74.00 91 ARG A CA 1
ATOM 745 C C . ARG A 1 91 ? 26.137 39.204 22.813 1.00 74.00 91 ARG A C 1
ATOM 747 O O . ARG A 1 91 ? 26.913 38.585 23.535 1.00 74.00 91 ARG A O 1
ATOM 754 N N . LYS A 1 92 ? 25.396 38.605 21.873 1.00 68.81 92 LYS A N 1
ATOM 755 C CA . LYS A 1 92 ? 25.444 37.154 21.600 1.00 68.81 92 LYS A CA 1
ATOM 756 C C . LYS A 1 92 ? 26.795 36.699 21.043 1.00 68.81 92 LYS A C 1
ATOM 758 O O . LYS A 1 92 ? 27.200 35.571 21.298 1.00 68.81 92 LYS A O 1
ATOM 763 N N . THR A 1 93 ? 27.496 37.566 20.312 1.00 61.41 93 THR A N 1
ATOM 764 C CA . THR A 1 93 ? 28.804 37.230 19.728 1.00 61.41 93 THR A CA 1
ATOM 765 C C . THR A 1 93 ? 29.928 37.310 20.771 1.00 61.41 93 THR A C 1
ATOM 767 O O . THR A 1 93 ? 30.750 36.404 20.829 1.00 61.41 93 THR A O 1
ATOM 770 N N . LYS A 1 94 ? 29.914 38.307 21.674 1.00 54.22 94 LYS A N 1
ATOM 771 C CA . LYS A 1 94 ? 30.888 38.410 22.785 1.00 54.22 94 LYS A CA 1
ATOM 772 C C . LYS A 1 94 ? 30.779 37.285 23.822 1.00 54.22 94 LYS A C 1
ATOM 774 O O . LYS A 1 94 ? 31.777 36.953 24.449 1.00 54.22 94 LYS A O 1
ATOM 779 N N . GLY A 1 95 ? 29.599 36.682 23.986 1.00 41.75 95 GLY A N 1
ATOM 780 C CA . GLY A 1 95 ? 29.397 35.538 24.885 1.00 41.75 95 GLY A CA 1
ATOM 781 C C . GLY A 1 95 ? 30.086 34.241 24.437 1.00 41.75 95 GLY A C 1
ATOM 782 O O . GLY A 1 95 ? 30.170 33.315 25.230 1.00 41.75 95 GLY A O 1
ATOM 783 N N . LYS A 1 96 ? 30.590 34.167 23.195 1.00 41.69 96 LYS A N 1
ATOM 784 C CA . LYS A 1 96 ? 31.338 33.007 22.679 1.00 41.69 96 LYS A CA 1
ATOM 785 C C . LYS A 1 96 ? 32.860 33.100 22.861 1.00 41.69 96 LYS A C 1
ATOM 787 O O . LYS A 1 96 ? 33.520 32.078 22.725 1.00 41.69 96 LYS A O 1
ATOM 792 N N . ASP A 1 97 ? 33.405 34.271 23.200 1.00 37.28 97 ASP A N 1
ATOM 793 C CA . ASP A 1 97 ? 34.858 34.492 23.329 1.00 37.28 97 ASP A CA 1
ATOM 794 C C . ASP A 1 97 ? 35.381 34.377 24.782 1.00 37.28 97 ASP A C 1
ATOM 796 O O . ASP A 1 97 ? 36.578 34.522 25.010 1.00 37.28 97 ASP A O 1
ATOM 800 N N . GLN A 1 98 ? 34.518 34.117 25.779 1.00 34.06 98 GLN A N 1
ATOM 801 C CA . GLN A 1 98 ? 34.909 34.004 27.201 1.00 34.06 98 GLN A CA 1
ATOM 802 C C . GLN A 1 98 ? 35.154 32.567 27.705 1.00 34.06 98 GLN A C 1
ATOM 804 O O . GLN A 1 98 ? 35.603 32.412 28.835 1.00 34.06 98 GLN A O 1
ATOM 809 N N . ASP A 1 99 ? 34.948 31.538 26.874 1.00 31.98 99 ASP A N 1
ATOM 810 C CA . ASP A 1 99 ? 35.131 30.116 27.242 1.00 31.98 99 ASP A CA 1
ATOM 811 C C . ASP A 1 99 ? 36.458 29.498 26.743 1.00 31.98 99 ASP A C 1
ATOM 813 O O . ASP A 1 99 ? 36.616 28.279 26.688 1.00 31.98 99 ASP A O 1
ATOM 817 N N . LEU A 1 100 ? 37.453 30.322 26.393 1.00 32.75 100 LEU A N 1
ATOM 818 C CA . LEU A 1 100 ? 38.788 29.857 26.001 1.00 32.75 100 LEU A CA 1
ATOM 819 C C . LEU A 1 100 ? 39.888 30.621 26.747 1.00 32.75 100 LEU A C 1
ATOM 821 O O . LEU A 1 100 ? 40.441 31.598 26.247 1.00 32.75 100 LEU A O 1
ATOM 825 N N . THR A 1 101 ? 40.265 30.110 27.919 1.00 24.00 101 THR A N 1
ATOM 826 C CA . THR A 1 101 ? 41.540 30.435 28.574 1.00 24.00 101 THR A CA 1
ATOM 827 C C . THR A 1 101 ? 42.339 29.145 28.751 1.00 24.00 101 THR A C 1
ATOM 829 O O . THR A 1 101 ? 42.021 28.314 29.597 1.00 24.00 101 THR A O 1
ATOM 832 N N . ILE A 1 102 ? 43.378 28.972 27.932 1.00 27.78 102 ILE A N 1
ATOM 833 C CA . ILE A 1 102 ? 44.418 27.939 28.068 1.00 27.78 102 ILE A CA 1
ATOM 834 C C . ILE A 1 102 ? 45.681 28.637 28.595 1.00 27.78 102 ILE A C 1
ATOM 836 O O . ILE A 1 102 ? 46.021 29.692 28.056 1.00 27.78 102 ILE A O 1
ATOM 840 N N . PRO A 1 103 ? 46.434 28.070 29.555 1.00 24.06 103 PRO A N 1
ATOM 841 C CA . PRO A 1 103 ? 47.839 28.421 29.736 1.00 24.06 103 PRO A CA 1
ATOM 842 C C . PRO A 1 103 ? 48.761 27.417 29.015 1.00 24.06 103 PRO A C 1
ATOM 844 O O . PRO A 1 103 ? 48.668 26.207 29.219 1.00 24.06 103 PRO A O 1
ATOM 847 N N . GLU A 1 104 ? 49.662 27.946 28.180 1.00 23.81 104 GLU A N 1
ATOM 848 C CA . GLU A 1 104 ? 50.868 27.292 27.629 1.00 23.81 104 GLU A CA 1
ATOM 849 C C . GLU A 1 104 ? 51.860 26.940 28.776 1.00 23.81 104 GLU A C 1
ATOM 851 O O . GLU A 1 104 ? 51.742 27.481 29.869 1.00 23.81 104 GLU A O 1
ATOM 856 N N . SER A 1 105 ? 52.896 26.096 28.691 1.00 23.64 105 SER A N 1
ATOM 857 C CA . SER A 1 105 ? 53.716 25.570 27.595 1.00 23.64 105 SER A CA 1
ATOM 858 C C . SER A 1 105 ? 54.510 24.331 28.079 1.00 23.64 105 SER A C 1
ATOM 860 O O . SER A 1 105 ? 54.678 24.136 29.283 1.00 23.64 105 SER A O 1
ATOM 862 N N . SER A 1 106 ? 55.085 23.573 27.133 1.00 22.45 106 SER A N 1
ATOM 863 C CA . SER A 1 106 ? 56.475 23.054 27.123 1.00 22.45 106 SER A CA 1
ATOM 864 C C . SER A 1 106 ? 56.636 21.579 26.693 1.00 22.45 106 SER A C 1
ATOM 866 O O . SER A 1 106 ? 56.172 20.648 27.332 1.00 22.45 106 SER A O 1
ATOM 868 N N . THR A 1 107 ? 57.351 21.430 25.570 1.00 23.19 107 THR A N 1
ATOM 869 C CA . THR A 1 107 ? 58.327 20.382 25.204 1.00 23.19 107 THR A CA 1
ATOM 870 C C . THR A 1 107 ? 57.931 18.895 25.286 1.00 23.19 107 THR A C 1
ATOM 872 O O . THR A 1 107 ? 57.801 18.340 26.364 1.00 23.19 107 THR A O 1
ATOM 875 N N . VAL A 1 108 ? 57.925 18.196 24.139 1.00 22.53 108 VAL A N 1
ATOM 876 C CA . VAL A 1 108 ? 58.887 17.122 23.766 1.00 22.53 108 VAL A CA 1
ATOM 877 C C . VAL A 1 108 ? 58.507 16.511 22.399 1.00 22.53 108 VAL A C 1
ATOM 879 O O . VAL A 1 108 ? 57.344 16.374 22.035 1.00 22.53 108 VAL A O 1
ATOM 882 N N . LYS A 1 109 ? 59.543 16.202 21.610 1.00 21.89 109 LYS A N 1
ATOM 883 C CA . LYS A 1 109 ? 59.532 15.641 20.250 1.00 21.89 109 LYS A CA 1
ATOM 884 C C . LYS A 1 109 ? 59.073 14.169 20.196 1.00 21.89 109 LYS A C 1
ATOM 886 O O . LYS A 1 109 ? 59.467 13.392 21.049 1.00 21.89 109 LYS A O 1
ATOM 891 N N . ARG A 1 110 ? 58.406 13.830 19.076 1.00 23.17 110 ARG A N 1
ATOM 892 C CA . ARG A 1 110 ? 58.559 12.651 18.177 1.00 23.17 110 ARG A CA 1
ATOM 893 C C . ARG A 1 110 ? 58.730 11.261 18.824 1.00 23.17 110 ARG A C 1
ATOM 895 O O . ARG A 1 110 ? 59.725 11.054 19.494 1.00 23.17 110 ARG A O 1
ATOM 902 N N . VAL A 1 111 ? 57.894 10.287 18.426 1.00 22.00 111 VAL A N 1
ATOM 903 C CA . VAL A 1 111 ? 58.277 8.933 17.934 1.00 22.00 111 VAL A CA 1
ATOM 904 C C . VAL A 1 111 ? 57.015 8.136 17.533 1.00 22.00 111 VAL A C 1
ATOM 906 O O . VAL A 1 111 ? 56.002 8.158 18.222 1.00 22.00 111 VAL A O 1
ATOM 909 N N . MET A 1 112 ? 57.085 7.479 16.370 1.00 24.94 112 MET A N 1
ATOM 910 C CA . MET A 1 112 ? 56.146 6.467 15.862 1.00 24.94 112 MET A CA 1
ATOM 911 C C . MET A 1 112 ? 56.411 5.091 16.505 1.00 24.94 112 MET A C 1
ATOM 913 O O . MET A 1 112 ? 57.533 4.823 16.917 1.00 24.94 112 MET A O 1
ATOM 917 N N . THR A 1 113 ? 55.427 4.189 16.378 1.00 26.09 113 THR A N 1
ATOM 918 C CA . THR A 1 113 ? 55.426 2.718 16.596 1.00 26.09 113 THR A CA 1
ATOM 919 C C . THR A 1 113 ? 55.046 2.207 17.993 1.00 26.09 113 THR A C 1
ATOM 921 O O . THR A 1 113 ? 55.607 2.625 18.997 1.00 26.09 113 THR A O 1
ATOM 924 N N . GLY A 1 114 ? 54.097 1.256 18.032 1.00 22.06 114 GLY A N 1
ATOM 925 C CA . GLY A 1 114 ? 53.782 0.438 19.210 1.00 22.06 114 GLY A CA 1
ATOM 926 C C . GLY A 1 114 ? 52.322 -0.031 19.282 1.00 22.06 114 GLY A C 1
ATOM 927 O O . GLY A 1 114 ? 51.408 0.778 19.357 1.00 22.06 114 GLY A O 1
ATOM 928 N N . THR A 1 115 ? 52.119 -1.344 19.253 1.00 23.66 115 THR A N 1
ATOM 929 C CA . THR A 1 115 ? 50.847 -2.077 19.138 1.00 23.66 115 THR A CA 1
ATOM 930 C C . THR A 1 115 ? 50.236 -2.447 20.515 1.00 23.66 115 THR A C 1
ATOM 932 O O . THR A 1 115 ? 50.976 -2.650 21.468 1.00 23.66 115 THR A O 1
ATOM 935 N N . VAL A 1 116 ? 48.909 -2.688 20.538 1.00 24.12 116 VAL A N 1
ATOM 936 C CA . VAL A 1 116 ? 48.083 -3.518 21.472 1.00 24.12 116 VAL A CA 1
ATOM 937 C C . VAL A 1 116 ? 47.697 -2.961 22.861 1.00 24.12 116 VAL A C 1
ATOM 939 O O . VAL A 1 116 ? 48.552 -2.717 23.699 1.00 24.12 116 VAL A O 1
ATOM 942 N N . ALA A 1 117 ? 46.382 -2.910 23.152 1.00 23.92 117 ALA A N 1
ATOM 943 C CA . ALA A 1 117 ? 45.676 -3.748 24.154 1.00 23.92 117 ALA A CA 1
ATOM 944 C C . ALA A 1 117 ? 44.362 -3.104 24.645 1.00 23.92 117 ALA A C 1
ATOM 946 O O . ALA A 1 117 ? 44.310 -1.922 24.967 1.00 23.92 117 ALA A O 1
ATOM 947 N N . GLY A 1 118 ? 43.295 -3.908 24.705 1.00 26.55 118 GLY A N 1
ATOM 948 C CA . GLY A 1 118 ? 41.959 -3.493 25.136 1.00 26.55 118 GLY A CA 1
ATOM 949 C C . GLY A 1 118 ? 41.832 -3.208 26.634 1.00 26.55 118 GLY A C 1
ATOM 950 O O . GLY A 1 118 ? 42.610 -3.696 27.451 1.00 26.55 118 GLY A O 1
ATOM 951 N N . PHE A 1 119 ? 40.785 -2.460 26.987 1.00 22.66 119 PHE A N 1
ATOM 952 C CA . PHE A 1 119 ? 40.419 -2.170 28.370 1.00 22.66 119 PHE A CA 1
ATOM 953 C C . PHE A 1 119 ? 38.924 -2.440 28.599 1.00 22.66 119 PHE A C 1
ATOM 955 O O . PHE A 1 119 ? 38.069 -1.951 27.862 1.00 22.66 119 PHE A O 1
ATOM 962 N N . LYS A 1 120 ? 38.632 -3.271 29.608 1.00 22.23 120 LYS A N 1
ATOM 963 C CA . LYS A 1 120 ? 37.299 -3.638 30.118 1.00 22.23 120 LYS A CA 1
ATOM 964 C C . LYS A 1 120 ? 36.922 -2.730 31.294 1.00 22.23 120 LYS A C 1
ATOM 966 O O . LYS A 1 120 ? 37.791 -2.370 32.082 1.00 22.23 120 LYS A O 1
ATOM 971 N N . TRP A 1 121 ? 35.629 -2.450 31.458 1.00 23.84 121 TRP A N 1
ATOM 972 C CA . TRP A 1 121 ? 35.089 -1.748 32.629 1.00 23.84 121 TRP A CA 1
ATOM 973 C C . TRP A 1 121 ? 34.817 -2.724 33.798 1.00 23.84 121 TRP A C 1
ATOM 975 O O . TRP A 1 121 ? 34.346 -3.835 33.536 1.00 23.84 121 TRP A O 1
ATOM 985 N N . PRO A 1 122 ? 35.102 -2.356 35.064 1.00 24.33 122 PRO A N 1
ATOM 986 C CA . PRO A 1 122 ? 34.874 -3.216 36.230 1.00 24.33 122 PRO A CA 1
ATOM 987 C C . PRO A 1 122 ? 33.421 -3.152 36.753 1.00 24.33 122 PRO A C 1
ATOM 989 O O . PRO A 1 122 ? 32.724 -2.169 36.489 1.00 24.33 122 PRO A O 1
ATOM 992 N N . PRO A 1 123 ? 32.955 -4.165 37.517 1.00 30.17 123 PRO A N 1
ATOM 993 C CA . PRO A 1 123 ? 31.619 -4.184 38.104 1.00 30.17 123 PRO A CA 1
ATOM 994 C C . PRO A 1 123 ? 31.624 -3.578 39.516 1.00 30.17 123 PRO A C 1
ATOM 996 O O . PRO A 1 123 ? 32.538 -3.835 40.300 1.00 30.17 123 PRO A O 1
ATOM 999 N N . SER A 1 124 ? 30.580 -2.830 39.875 1.00 25.44 124 SER A N 1
ATOM 1000 C CA . SER A 1 124 ? 30.308 -2.449 41.264 1.00 25.44 124 SER A CA 1
ATOM 1001 C C . SER A 1 124 ? 28.931 -2.942 41.707 1.00 25.44 124 SER A C 1
ATOM 1003 O O . SER A 1 124 ? 27.922 -2.793 41.022 1.00 25.44 124 SER A O 1
ATOM 1005 N N . VAL A 1 125 ? 28.955 -3.579 42.872 1.00 27.36 125 VAL A N 1
ATOM 1006 C CA . VAL A 1 125 ? 27.854 -4.168 43.636 1.00 27.36 125 VAL A CA 1
ATOM 1007 C C . VAL A 1 125 ? 27.258 -3.097 44.556 1.00 27.36 125 VAL A C 1
ATOM 1009 O O . VAL A 1 125 ? 28.015 -2.325 45.139 1.00 27.36 125 VAL A O 1
ATOM 1012 N N . SER A 1 126 ? 25.937 -3.071 44.749 1.00 25.12 126 SER A N 1
ATOM 1013 C CA . SER A 1 126 ? 25.330 -2.756 46.057 1.00 25.12 126 SER A CA 1
ATOM 1014 C C . SER A 1 126 ? 23.863 -3.206 46.136 1.00 25.12 126 SER A C 1
ATOM 1016 O O . SER A 1 126 ? 23.162 -3.308 45.136 1.00 25.12 126 SER A O 1
ATOM 1018 N N . GLU A 1 127 ? 23.499 -3.569 47.361 1.00 23.11 127 GLU A N 1
ATOM 1019 C CA . GLU A 1 127 ? 22.453 -4.470 47.861 1.00 23.11 127 GLU A CA 1
ATOM 1020 C C . GLU A 1 127 ? 21.044 -3.842 48.060 1.00 23.11 127 GLU A C 1
ATOM 1022 O O . GLU A 1 127 ? 20.872 -2.644 47.836 1.00 23.11 127 GLU A O 1
ATOM 1027 N N . PRO A 1 128 ? 20.016 -4.637 48.453 1.00 35.59 128 PRO A N 1
ATOM 1028 C CA . PRO A 1 128 ? 18.598 -4.355 48.211 1.00 35.59 128 PRO A CA 1
ATOM 1029 C C . PRO A 1 128 ? 17.882 -3.652 49.377 1.00 35.59 128 PRO A C 1
ATOM 1031 O O . PRO A 1 128 ? 18.175 -3.910 50.543 1.00 35.59 128 PRO A O 1
ATOM 1034 N N . VAL A 1 129 ? 16.854 -2.844 49.077 1.00 24.86 129 VAL A N 1
ATOM 1035 C CA . VAL A 1 129 ? 15.867 -2.351 50.061 1.00 24.86 129 VAL A CA 1
ATOM 1036 C C . VAL A 1 129 ? 14.450 -2.351 49.457 1.00 24.86 129 VAL A C 1
ATOM 1038 O O . VAL A 1 129 ? 14.270 -2.218 48.252 1.00 24.86 129 VAL A O 1
ATOM 1041 N N . LYS A 1 130 ? 13.488 -2.594 50.353 1.00 25.67 130 LYS A N 1
ATOM 1042 C CA . LYS A 1 130 ? 12.109 -3.096 50.240 1.00 25.67 130 LYS A CA 1
ATOM 1043 C C . LYS A 1 130 ? 11.075 -2.206 49.529 1.00 25.67 130 LYS A C 1
ATOM 1045 O O . LYS A 1 130 ? 11.193 -0.988 49.512 1.00 25.67 130 LYS A O 1
ATOM 1050 N N . ASP A 1 131 ? 10.025 -2.896 49.075 1.00 29.94 131 ASP A N 1
ATOM 1051 C CA . ASP A 1 131 ? 8.717 -2.458 48.568 1.00 29.94 131 ASP A CA 1
ATOM 1052 C C . ASP A 1 131 ? 8.133 -1.160 49.146 1.00 29.94 131 ASP A C 1
ATOM 1054 O O . ASP A 1 131 ? 7.952 -1.043 50.360 1.00 29.94 131 ASP A O 1
ATOM 1058 N N . SER A 1 132 ? 7.653 -0.300 48.239 1.00 26.00 132 SER A N 1
ATOM 1059 C CA . SER A 1 132 ? 6.327 0.332 48.323 1.00 26.00 132 SER A CA 1
ATOM 1060 C C . SER A 1 132 ? 6.005 1.086 47.020 1.00 26.00 132 SER A C 1
ATOM 1062 O O . SER A 1 132 ? 6.600 2.134 46.786 1.00 26.00 132 SER A O 1
ATOM 1064 N N . ASP A 1 133 ? 5.110 0.520 46.194 1.00 26.56 133 ASP A N 1
ATOM 1065 C CA . ASP A 1 133 ? 3.959 1.143 45.483 1.00 26.56 133 ASP A CA 1
ATOM 1066 C C . ASP A 1 133 ? 3.707 0.489 44.089 1.00 26.56 133 ASP A C 1
ATOM 1068 O O . ASP A 1 133 ? 4.541 0.632 43.191 1.00 26.56 133 ASP A O 1
ATOM 1072 N N . PRO A 1 134 ? 2.603 -0.265 43.864 1.00 35.59 134 PRO A N 1
ATOM 1073 C CA . PRO A 1 134 ? 2.344 -0.963 42.607 1.00 35.59 134 PRO A CA 1
ATOM 1074 C C . PRO A 1 134 ? 1.201 -0.307 41.818 1.00 35.59 134 PRO A C 1
ATOM 1076 O O . PRO A 1 134 ? 0.051 -0.717 41.925 1.00 35.59 134 PRO A O 1
ATOM 1079 N N . HIS A 1 135 ? 1.498 0.664 40.958 1.00 34.09 135 HIS A N 1
ATOM 1080 C CA . HIS A 1 135 ? 0.673 0.949 39.780 1.00 34.09 135 HIS A CA 1
ATOM 1081 C C . HIS A 1 135 ? 1.452 1.813 38.788 1.00 34.09 135 HIS A C 1
ATOM 1083 O O . HIS A 1 135 ? 2.172 2.713 39.189 1.00 34.09 135 HIS A O 1
ATOM 1089 N N . PHE A 1 136 ? 1.260 1.536 37.494 1.00 29.28 136 PHE A N 1
ATOM 1090 C CA . PHE A 1 136 ? 1.977 2.096 36.338 1.00 29.28 136 PHE A CA 1
ATOM 1091 C C . PHE A 1 136 ? 3.375 1.523 36.088 1.00 29.28 136 PHE A C 1
ATOM 1093 O O . PHE A 1 136 ? 4.358 2.202 36.305 1.00 29.28 136 PHE A O 1
ATOM 1100 N N . HIS A 1 137 ? 3.453 0.284 35.588 1.00 27.77 137 HIS A N 1
ATOM 1101 C CA . HIS A 1 137 ? 4.438 -0.183 34.589 1.00 27.77 137 HIS A CA 1
ATOM 1102 C C . HIS A 1 137 ? 4.254 -1.697 34.376 1.00 27.77 137 HIS A C 1
ATOM 1104 O O . HIS A 1 137 ? 5.071 -2.506 34.798 1.00 27.77 137 HIS A O 1
ATOM 1110 N N . HIS A 1 138 ? 3.158 -2.117 33.736 1.00 28.27 138 HIS A N 1
ATOM 1111 C CA . HIS A 1 138 ? 3.054 -3.507 33.278 1.00 28.27 138 HIS A CA 1
ATOM 1112 C C . HIS A 1 138 ? 2.154 -3.634 32.044 1.00 28.27 138 HIS A C 1
ATOM 1114 O O . HIS A 1 138 ? 1.011 -4.070 32.127 1.00 28.27 138 HIS A O 1
ATOM 1120 N N . PHE A 1 139 ? 2.673 -3.230 30.881 1.00 28.52 139 PHE A N 1
ATOM 1121 C CA . PHE A 1 139 ? 2.102 -3.653 29.593 1.00 28.52 139 PHE A CA 1
ATOM 1122 C C . PHE A 1 139 ? 3.136 -3.859 28.465 1.00 28.52 139 PHE A C 1
ATOM 1124 O O . PHE A 1 139 ? 2.765 -4.250 27.370 1.00 28.52 139 PHE A O 1
ATOM 1131 N N . LEU A 1 140 ? 4.442 -3.676 28.704 1.00 27.62 140 LEU A N 1
ATOM 1132 C CA . LEU A 1 140 ? 5.471 -3.862 27.661 1.00 27.62 140 LEU A CA 1
ATOM 1133 C C . LEU A 1 140 ? 6.391 -5.079 27.862 1.00 27.62 140 LEU A C 1
ATOM 1135 O O . LEU A 1 140 ? 7.397 -5.192 27.174 1.00 27.62 140 LEU A O 1
ATOM 1139 N N . LEU A 1 141 ? 6.074 -6.008 28.772 1.00 29.70 141 LEU A N 1
ATOM 1140 C CA . LEU A 1 141 ? 6.946 -7.158 29.067 1.00 29.70 141 LEU A CA 1
ATOM 1141 C C . LEU A 1 141 ? 6.185 -8.479 29.257 1.00 29.70 141 LEU A C 1
ATOM 1143 O O . LEU A 1 141 ? 6.377 -9.184 30.242 1.00 29.70 141 LEU A O 1
ATOM 1147 N N . SER A 1 142 ? 5.349 -8.858 28.290 1.00 27.47 142 SER A N 1
ATOM 1148 C CA . SER A 1 142 ? 4.901 -10.254 28.175 1.00 27.47 142 SER A CA 1
ATOM 1149 C C . SER A 1 142 ? 4.924 -10.751 26.730 1.00 27.47 142 SER A C 1
ATOM 1151 O O . SER A 1 142 ? 3.908 -11.154 26.177 1.00 27.47 142 SER A O 1
ATOM 1153 N N . GLN A 1 143 ? 6.108 -10.720 26.125 1.00 27.16 143 GLN A N 1
ATOM 1154 C CA . GLN A 1 143 ? 6.516 -11.678 25.099 1.00 27.16 143 GLN A CA 1
ATOM 1155 C C . GLN A 1 143 ? 7.950 -12.075 25.457 1.00 27.16 143 GLN A C 1
ATOM 1157 O O . GLN A 1 143 ? 8.920 -11.373 25.175 1.00 27.16 143 GLN A O 1
ATOM 1162 N N . THR A 1 144 ? 8.065 -13.151 26.225 1.00 31.36 144 THR A N 1
ATOM 1163 C CA . THR A 1 144 ? 9.322 -13.769 26.629 1.00 31.36 144 THR A CA 1
ATOM 1164 C C . THR A 1 144 ? 9.878 -14.602 25.481 1.00 31.36 144 THR A C 1
ATOM 1166 O O . THR A 1 144 ? 9.835 -15.822 25.522 1.00 31.36 144 THR A O 1
ATOM 1169 N N . GLU A 1 145 ? 10.498 -13.942 24.506 1.00 29.17 145 GLU A N 1
ATOM 1170 C CA . GLU A 1 145 ? 11.633 -14.504 23.772 1.00 29.17 145 GLU A CA 1
ATOM 1171 C C . GLU A 1 145 ? 12.747 -13.451 23.684 1.00 29.17 145 GLU A C 1
ATOM 1173 O O . GLU A 1 145 ? 12.527 -12.264 23.461 1.00 29.17 145 GLU A O 1
ATOM 1178 N N . LYS A 1 146 ? 13.973 -13.875 23.989 1.00 26.47 146 LYS A N 1
ATOM 1179 C CA . LYS A 1 146 ? 15.133 -13.014 24.255 1.00 26.47 146 LYS A CA 1
ATOM 1180 C C . LYS A 1 146 ? 15.477 -12.103 23.050 1.00 26.47 146 LYS A C 1
ATOM 1182 O O . LYS A 1 146 ? 15.829 -12.638 22.001 1.00 26.47 146 LYS A O 1
ATOM 1187 N N . PRO A 1 147 ? 15.604 -10.766 23.212 1.00 27.78 147 PRO A N 1
ATOM 1188 C CA . PRO A 1 147 ? 16.052 -9.851 22.144 1.00 27.78 147 PRO A CA 1
ATOM 1189 C C . PRO A 1 147 ? 17.543 -9.965 21.768 1.00 27.78 147 PRO A C 1
ATOM 1191 O O . PRO A 1 147 ? 18.036 -9.232 20.914 1.00 27.78 147 PRO A O 1
ATOM 1194 N N . ALA A 1 148 ? 18.303 -10.859 22.408 1.00 28.39 148 ALA A N 1
ATOM 1195 C CA . ALA A 1 148 ? 19.755 -10.940 22.242 1.00 28.39 148 ALA A CA 1
ATOM 1196 C C . ALA A 1 148 ? 20.207 -11.681 20.964 1.00 28.39 148 ALA A C 1
ATOM 1198 O O . ALA A 1 148 ? 21.365 -11.557 20.566 1.00 28.39 148 ALA A O 1
ATOM 1199 N N . VAL A 1 149 ? 19.317 -12.437 20.307 1.00 34.50 149 VAL A N 1
ATOM 1200 C CA . VAL A 1 149 ? 19.679 -13.270 19.141 1.00 34.50 149 VAL A CA 1
ATOM 1201 C C . VAL A 1 149 ? 19.664 -12.471 17.828 1.00 34.50 149 VAL A C 1
ATOM 1203 O O . VAL A 1 149 ? 20.484 -12.727 16.947 1.00 34.50 149 VAL A O 1
ATOM 1206 N N . CYS A 1 150 ? 18.811 -11.445 17.713 1.00 36.53 150 CYS A N 1
ATOM 1207 C CA . CYS A 1 150 ? 18.651 -10.674 16.474 1.00 36.53 150 CYS A CA 1
ATOM 1208 C C . CYS A 1 150 ? 19.879 -9.794 16.163 1.00 36.53 150 CYS A C 1
ATOM 1210 O O . CYS A 1 150 ? 20.391 -9.803 15.043 1.00 36.53 150 CYS A O 1
ATOM 1212 N N . TYR A 1 151 ? 20.443 -9.119 17.173 1.00 32.44 151 TYR A N 1
ATOM 1213 C CA . TYR A 1 151 ? 21.628 -8.278 16.972 1.00 32.44 151 TYR A CA 1
ATOM 1214 C C . TYR A 1 151 ? 22.885 -9.095 16.632 1.00 32.44 151 TYR A C 1
ATOM 1216 O O . TYR A 1 151 ? 23.612 -8.716 15.716 1.00 32.44 151 TYR A O 1
ATOM 1224 N N . GLN A 1 152 ? 23.121 -10.237 17.295 1.00 32.00 152 GLN A N 1
ATOM 1225 C CA . GLN A 1 152 ? 24.320 -11.060 17.065 1.00 32.00 152 GLN A CA 1
ATOM 1226 C C . GLN A 1 152 ? 24.385 -11.673 15.656 1.00 32.00 152 GLN A C 1
ATOM 1228 O O . GLN A 1 152 ? 25.485 -11.847 15.124 1.00 32.00 152 GLN A O 1
ATOM 1233 N N . ALA A 1 153 ? 23.241 -11.988 15.039 1.00 37.94 153 ALA A N 1
ATOM 1234 C CA . ALA A 1 153 ? 23.190 -12.530 13.680 1.00 37.94 153 ALA A CA 1
ATOM 1235 C C . ALA A 1 153 ? 23.564 -11.478 12.617 1.00 37.94 153 ALA A C 1
ATOM 1237 O O . ALA A 1 153 ? 24.308 -11.788 11.684 1.00 37.94 153 ALA A O 1
ATOM 1238 N N . ILE A 1 154 ? 23.118 -10.228 12.794 1.00 42.62 154 ILE A N 1
ATOM 1239 C CA . ILE A 1 154 ? 23.420 -9.112 11.883 1.00 42.62 154 ILE A CA 1
ATOM 1240 C C . ILE A 1 154 ? 24.899 -8.710 11.995 1.00 42.62 154 ILE A C 1
ATOM 1242 O O . ILE A 1 154 ? 25.574 -8.557 10.976 1.00 42.62 154 ILE A O 1
ATOM 1246 N N . THR A 1 155 ? 25.457 -8.627 13.213 1.00 36.94 155 THR A N 1
ATOM 1247 C CA . THR A 1 155 ? 26.874 -8.236 13.388 1.00 36.94 155 THR A CA 1
ATOM 1248 C C . THR A 1 155 ? 27.860 -9.306 12.906 1.00 36.94 155 THR A C 1
ATOM 1250 O O . THR A 1 155 ? 28.950 -8.960 12.461 1.00 36.94 155 THR A O 1
ATOM 1253 N N . LYS A 1 156 ? 27.506 -10.604 12.952 1.00 38.47 156 LYS A N 1
ATOM 1254 C CA . LYS A 1 156 ? 28.383 -11.691 12.463 1.00 38.47 156 LYS A CA 1
ATOM 1255 C C . LYS A 1 156 ? 28.439 -11.822 10.934 1.00 38.47 156 LYS A C 1
ATOM 1257 O O . LYS A 1 156 ? 29.420 -12.374 10.440 1.00 38.47 156 LYS A O 1
ATOM 1262 N N . LYS A 1 157 ? 27.424 -11.349 10.193 1.00 44.66 157 LYS A N 1
ATOM 1263 C CA . LYS A 1 157 ? 27.348 -11.456 8.718 1.00 44.66 157 LYS A CA 1
ATOM 1264 C C . LYS A 1 157 ? 27.876 -10.227 7.961 1.00 44.66 157 LYS A C 1
ATOM 1266 O O . LYS A 1 157 ? 28.122 -10.338 6.768 1.00 44.66 157 LYS A O 1
ATOM 1271 N N . LEU A 1 158 ? 28.136 -9.100 8.629 1.00 33.75 158 LEU A N 1
ATOM 1272 C CA . LEU A 1 158 ? 28.792 -7.910 8.052 1.00 33.75 158 LEU A CA 1
ATOM 1273 C C . LEU A 1 158 ? 30.319 -8.094 7.880 1.00 33.75 158 LEU A C 1
ATOM 1275 O O . LEU A 1 158 ? 31.109 -7.208 8.199 1.00 33.75 158 LEU A O 1
ATOM 1279 N N . LYS A 1 159 ? 30.765 -9.255 7.384 1.00 32.66 159 LYS A N 1
ATOM 1280 C CA . LYS A 1 159 ? 32.105 -9.365 6.796 1.00 32.66 159 LYS A CA 1
ATOM 1281 C C . LYS A 1 159 ? 32.010 -8.813 5.380 1.00 32.66 159 LYS A C 1
ATOM 1283 O O . LYS A 1 159 ? 31.281 -9.365 4.562 1.00 32.66 159 LYS A O 1
ATOM 1288 N N . VAL A 1 160 ? 32.727 -7.723 5.121 1.00 34.88 160 VAL A N 1
ATOM 1289 C CA . VAL A 1 160 ? 32.920 -7.169 3.777 1.00 34.88 160 VAL A CA 1
ATOM 1290 C C . VAL A 1 160 ? 33.458 -8.299 2.896 1.00 34.88 160 VAL A C 1
ATOM 1292 O O . VAL A 1 160 ? 34.576 -8.764 3.106 1.00 34.88 160 VAL A O 1
ATOM 1295 N N . CYS A 1 161 ? 32.631 -8.809 1.982 1.00 31.75 161 CYS A N 1
ATOM 1296 C CA . CYS A 1 161 ? 33.102 -9.695 0.928 1.00 31.75 161 CYS A CA 1
ATOM 1297 C C . CYS A 1 161 ? 33.830 -8.809 -0.081 1.00 31.75 161 CYS A C 1
ATOM 1299 O O . CYS A 1 161 ? 33.196 -8.109 -0.865 1.00 31.75 161 CYS A O 1
ATOM 1301 N N . GLU A 1 162 ? 35.158 -8.789 -0.004 1.00 31.17 162 GLU A N 1
ATOM 1302 C CA . GLU A 1 162 ? 36.012 -8.284 -1.076 1.00 31.17 162 GLU A CA 1
ATOM 1303 C C . GLU A 1 162 ? 36.005 -9.318 -2.212 1.00 31.17 162 GLU A C 1
ATOM 1305 O O . GLU A 1 162 ? 36.930 -10.109 -2.362 1.00 31.17 162 GLU A O 1
ATOM 1310 N N . GLU A 1 163 ? 34.926 -9.355 -2.990 1.00 34.34 163 GLU A N 1
ATOM 1311 C CA . GLU A 1 163 ? 35.002 -9.839 -4.367 1.00 34.34 163 GLU A CA 1
ATOM 1312 C C . GLU A 1 163 ? 35.074 -8.603 -5.263 1.00 34.34 163 GLU A C 1
ATOM 1314 O O . GLU A 1 163 ? 34.228 -7.712 -5.172 1.00 34.34 163 GLU A O 1
ATOM 1319 N N . GLU A 1 164 ? 36.123 -8.513 -6.084 1.00 32.50 164 GLU A N 1
ATOM 1320 C CA . GLU A 1 164 ? 36.323 -7.448 -7.069 1.00 32.50 164 GLU A CA 1
ATOM 1321 C C . GLU A 1 164 ? 35.199 -7.471 -8.121 1.00 32.50 164 GLU A C 1
ATOM 1323 O O . GLU A 1 164 ? 35.361 -7.953 -9.241 1.00 32.50 164 GLU A O 1
ATOM 1328 N N . THR A 1 165 ? 34.028 -6.926 -7.794 1.00 35.91 165 THR A N 1
ATOM 1329 C CA . THR A 1 165 ? 33.011 -6.601 -8.793 1.00 35.91 165 THR A CA 1
ATOM 1330 C C . THR A 1 165 ? 33.456 -5.330 -9.503 1.00 35.91 165 THR A C 1
ATOM 1332 O O . THR A 1 165 ? 33.207 -4.216 -9.034 1.00 35.91 165 THR A O 1
ATOM 1335 N N . GLY A 1 166 ? 34.169 -5.487 -10.619 1.00 34.59 166 GLY A N 1
ATOM 1336 C CA . GLY A 1 166 ? 34.505 -4.377 -11.504 1.00 34.59 166 GLY A CA 1
ATOM 1337 C C . GLY A 1 166 ? 33.236 -3.615 -11.889 1.00 34.59 166 GLY A C 1
ATOM 1338 O O . GLY A 1 166 ? 32.333 -4.172 -12.509 1.00 34.59 166 GLY A O 1
ATOM 1339 N N . SER A 1 167 ? 33.144 -2.343 -11.494 1.00 38.38 167 SER A N 1
ATOM 1340 C CA . SER A 1 167 ? 32.021 -1.472 -11.844 1.00 38.38 167 SER A CA 1
ATOM 1341 C C . SER A 1 167 ? 31.987 -1.275 -13.361 1.00 38.38 167 SER A C 1
ATOM 1343 O O . SER A 1 167 ? 32.754 -0.492 -13.917 1.00 38.38 167 SER A O 1
ATOM 1345 N N . THR A 1 168 ? 31.112 -2.008 -14.050 1.00 43.97 168 THR A N 1
ATOM 1346 C CA . THR A 1 168 ? 30.877 -1.867 -15.493 1.00 43.97 168 THR A CA 1
ATOM 1347 C C . THR A 1 168 ? 29.804 -0.820 -15.784 1.00 43.97 168 THR A C 1
ATOM 1349 O O . THR A 1 168 ? 28.867 -1.094 -16.537 1.00 43.97 168 THR A O 1
ATOM 1352 N N . SER A 1 169 ? 29.876 0.359 -15.158 1.00 45.78 169 SER A N 1
ATOM 1353 C CA . SER A 1 169 ? 29.005 1.463 -15.560 1.00 45.78 169 SER A CA 1
ATOM 1354 C C . SER A 1 169 ? 29.384 1.903 -16.975 1.00 45.78 169 SER A C 1
ATOM 1356 O O . SER A 1 169 ? 30.550 2.172 -17.275 1.00 45.78 169 SER A O 1
ATOM 1358 N N . ILE A 1 170 ? 28.400 1.987 -17.873 1.00 54.34 170 ILE A N 1
ATOM 1359 C CA . ILE A 1 170 ? 28.551 2.847 -19.050 1.00 54.34 170 ILE A CA 1
ATOM 1360 C C . ILE A 1 170 ? 28.738 4.259 -18.476 1.00 54.34 170 ILE A C 1
ATOM 1362 O O . ILE A 1 170 ? 27.930 4.680 -17.648 1.00 54.34 170 ILE A O 1
ATOM 1366 N N . GLN A 1 171 ? 29.849 4.927 -18.815 1.00 39.47 171 GLN A N 1
ATOM 1367 C CA . GLN A 1 171 ? 30.273 6.202 -18.217 1.00 39.47 171 GLN A CA 1
ATOM 1368 C C . GLN A 1 171 ? 29.098 7.168 -17.986 1.00 39.47 171 GLN A C 1
ATOM 1370 O O . GLN A 1 171 ? 28.245 7.345 -18.854 1.00 39.47 171 GLN A O 1
ATOM 1375 N N . ALA A 1 172 ? 29.084 7.777 -16.795 1.00 35.34 172 ALA A N 1
ATOM 1376 C CA . ALA A 1 172 ? 28.041 8.667 -16.295 1.00 35.34 172 ALA A CA 1
ATOM 1377 C C . ALA A 1 172 ? 27.585 9.701 -17.341 1.00 35.34 172 ALA A C 1
ATOM 1379 O O . ALA A 1 172 ? 28.402 10.456 -17.870 1.00 35.34 172 ALA A O 1
ATOM 1380 N N . ALA A 1 173 ? 26.271 9.788 -17.578 1.00 42.88 173 ALA A N 1
ATOM 1381 C CA . ALA A 1 173 ? 25.653 10.778 -18.458 1.00 42.88 173 ALA A CA 1
ATOM 1382 C C . ALA A 1 173 ? 25.559 12.169 -17.797 1.00 42.88 173 ALA A C 1
ATOM 1384 O O . ALA A 1 173 ? 24.543 12.853 -17.907 1.00 42.88 173 ALA A O 1
ATOM 1385 N N . ASP A 1 174 ? 26.619 12.624 -17.120 1.00 35.06 174 ASP A N 1
ATOM 1386 C CA . ASP A 1 174 ? 26.665 13.984 -16.563 1.00 35.06 174 ASP A CA 1
ATOM 1387 C C . ASP A 1 174 ? 26.773 15.063 -17.669 1.00 35.06 174 ASP A C 1
ATOM 1389 O O . ASP A 1 174 ? 26.668 16.253 -17.381 1.00 35.06 174 ASP A O 1
ATOM 1393 N N . SER A 1 175 ? 26.916 14.679 -18.948 1.00 36.94 175 SER A N 1
ATOM 1394 C CA . SER A 1 175 ? 26.978 15.607 -20.089 1.00 36.94 175 SER A CA 1
ATOM 1395 C C . SER A 1 175 ? 25.897 15.425 -21.168 1.00 36.94 175 SER A C 1
ATOM 1397 O O . SER A 1 175 ? 25.714 16.343 -21.966 1.00 36.94 175 SER A O 1
ATOM 1399 N N . THR A 1 176 ? 25.153 14.312 -21.217 1.00 44.50 176 THR A N 1
ATOM 1400 C CA . THR A 1 176 ? 24.272 13.995 -22.368 1.00 44.50 176 THR A CA 1
ATOM 1401 C C . THR A 1 176 ? 22.834 14.482 -22.204 1.00 44.50 176 THR A C 1
ATOM 1403 O O . THR A 1 176 ? 22.276 15.031 -23.153 1.00 44.50 176 THR A O 1
ATOM 1406 N N . ALA A 1 177 ? 22.256 14.392 -21.000 1.00 43.12 177 ALA A N 1
ATOM 1407 C CA . ALA A 1 177 ? 20.885 14.855 -20.744 1.00 43.12 177 ALA A CA 1
ATOM 1408 C C . ALA A 1 177 ? 20.727 16.389 -20.864 1.00 43.12 177 ALA A C 1
ATOM 1410 O O . ALA A 1 177 ? 19.621 16.893 -21.030 1.00 43.12 177 ALA A O 1
ATOM 1411 N N . VAL A 1 178 ? 21.840 17.136 -20.830 1.00 43.62 178 VAL A N 1
ATOM 1412 C CA . VAL A 1 178 ? 21.866 18.600 -21.003 1.00 43.62 178 VAL A CA 1
ATOM 1413 C C . VAL A 1 178 ? 22.260 19.020 -22.433 1.00 43.62 178 VAL A C 1
ATOM 1415 O O . VAL A 1 178 ? 21.900 20.118 -22.847 1.00 43.62 178 VAL A O 1
ATOM 1418 N N . ASN A 1 179 ? 22.936 18.164 -23.217 1.00 43.34 179 ASN A N 1
ATOM 1419 C CA . ASN A 1 179 ? 23.485 18.535 -24.537 1.00 43.34 179 ASN A CA 1
ATOM 1420 C C . ASN A 1 179 ? 22.798 17.909 -25.765 1.00 43.34 179 ASN A C 1
ATOM 1422 O O . ASN A 1 179 ? 23.213 18.200 -26.883 1.00 43.34 179 ASN A O 1
ATOM 1426 N N . GLY A 1 180 ? 21.746 17.099 -25.614 1.00 53.34 180 GLY A N 1
ATOM 1427 C CA . GLY A 1 180 ? 20.808 16.804 -26.713 1.00 53.34 180 GLY A CA 1
ATOM 1428 C C . GLY A 1 180 ? 21.370 16.106 -27.964 1.00 53.34 180 GLY A C 1
ATOM 1429 O O . GLY A 1 180 ? 20.699 16.105 -28.990 1.00 53.34 180 GLY A O 1
ATOM 1430 N N . SER A 1 181 ? 22.565 15.507 -27.922 1.00 62.72 181 SER A N 1
ATOM 1431 C CA . SER A 1 181 ? 23.152 14.790 -29.065 1.00 62.72 181 SER A CA 1
ATOM 1432 C C . SER A 1 181 ? 23.252 13.284 -28.807 1.00 62.72 181 SER A C 1
ATOM 1434 O O . SER A 1 181 ? 24.338 12.706 -28.855 1.00 62.72 181 SER A O 1
ATOM 1436 N N . ILE A 1 182 ? 22.122 12.642 -28.503 1.00 80.19 182 ILE A N 1
ATOM 1437 C CA . ILE A 1 182 ? 22.017 11.179 -28.557 1.00 80.19 182 ILE A CA 1
ATOM 1438 C C . ILE A 1 182 ? 21.771 10.800 -30.017 1.00 80.19 182 ILE A C 1
ATOM 1440 O O . ILE A 1 182 ? 20.849 11.311 -30.646 1.00 80.19 182 ILE A O 1
ATOM 1444 N N . THR A 1 183 ? 22.610 9.925 -30.574 1.00 87.25 183 THR A N 1
ATOM 1445 C CA . THR A 1 183 ? 22.335 9.341 -31.894 1.00 87.25 183 THR A CA 1
ATOM 1446 C C . THR A 1 183 ? 21.355 8.183 -31.694 1.00 87.25 183 THR A C 1
ATOM 1448 O O . THR A 1 183 ? 21.707 7.233 -30.981 1.00 87.25 183 THR A O 1
ATOM 1451 N N . PRO A 1 184 ? 20.127 8.249 -32.243 1.00 90.44 184 PRO A N 1
ATOM 1452 C CA . PRO A 1 184 ? 19.152 7.181 -32.074 1.00 90.44 184 PRO A CA 1
ATOM 1453 C C . PRO A 1 184 ? 19.646 5.894 -32.741 1.00 90.44 184 PRO A C 1
ATOM 1455 O O . PRO A 1 184 ? 20.383 5.925 -33.722 1.00 90.44 184 PRO A O 1
ATOM 1458 N N . THR A 1 185 ? 19.241 4.748 -32.197 1.00 92.56 185 THR A N 1
ATOM 1459 C CA . THR A 1 185 ? 19.520 3.445 -32.816 1.00 92.56 185 THR A CA 1
ATOM 1460 C C . THR A 1 185 ? 18.632 3.217 -34.040 1.00 92.56 185 THR A C 1
ATOM 1462 O O . THR A 1 185 ? 17.462 3.605 -34.034 1.00 92.56 185 THR A O 1
ATOM 1465 N N . ASP A 1 186 ? 19.161 2.522 -35.048 1.00 93.81 186 ASP A N 1
ATOM 1466 C CA . ASP A 1 186 ? 18.401 2.083 -36.229 1.00 93.81 186 ASP A CA 1
ATOM 1467 C C . ASP A 1 186 ? 17.398 0.957 -35.904 1.00 93.81 186 ASP A C 1
ATOM 1469 O O . ASP A 1 186 ? 16.520 0.633 -36.709 1.00 93.81 186 ASP A O 1
ATOM 1473 N N . LYS A 1 187 ? 17.515 0.344 -34.716 1.00 95.19 187 LYS A N 1
ATOM 1474 C CA . LYS A 1 187 ? 16.609 -0.708 -34.240 1.00 95.19 187 LYS A CA 1
ATOM 1475 C C . LYS A 1 187 ? 15.228 -0.144 -33.913 1.00 95.19 187 LYS A C 1
ATOM 1477 O O . LYS A 1 187 ? 15.091 0.885 -33.251 1.00 95.19 187 LYS A O 1
ATOM 1482 N N . LYS A 1 188 ? 14.180 -0.867 -34.308 1.00 97.38 188 LYS A N 1
ATOM 1483 C CA . LYS A 1 188 ? 12.794 -0.517 -33.973 1.00 97.38 188 LYS A CA 1
ATOM 1484 C C . LYS A 1 188 ? 12.511 -0.852 -32.516 1.00 97.38 188 LYS A C 1
ATOM 1486 O O . LYS A 1 188 ? 12.717 -1.992 -32.093 1.00 97.38 188 LYS A O 1
ATOM 1491 N N . ILE A 1 189 ? 11.994 0.121 -31.773 1.00 98.44 189 ILE A N 1
ATOM 1492 C CA . ILE A 1 189 ? 11.738 -0.004 -30.340 1.00 98.44 189 ILE A CA 1
ATOM 1493 C C . ILE A 1 189 ? 10.254 -0.267 -30.090 1.00 98.44 189 ILE A C 1
ATOM 1495 O O . ILE A 1 189 ? 9.387 0.439 -30.594 1.00 98.44 189 ILE A O 1
ATOM 1499 N N . GLY A 1 190 ? 9.940 -1.297 -29.315 1.00 98.38 190 GLY A N 1
ATOM 1500 C CA . GLY A 1 190 ? 8.615 -1.559 -28.766 1.00 98.38 190 GLY A CA 1
ATOM 1501 C C . GLY A 1 190 ? 8.530 -1.078 -27.321 1.00 98.38 190 GLY A C 1
ATOM 1502 O O . GLY A 1 190 ? 9.516 -1.177 -26.594 1.00 98.38 190 GLY A O 1
ATOM 1503 N N . PHE A 1 191 ? 7.373 -0.589 -26.883 1.00 98.56 191 PHE A N 1
ATOM 1504 C CA . PHE A 1 191 ? 7.151 -0.232 -25.483 1.00 98.56 191 PHE A CA 1
ATOM 1505 C C . PHE A 1 191 ? 5.782 -0.698 -24.990 1.00 98.56 191 PHE A C 1
ATOM 1507 O O . PHE A 1 191 ? 4.746 -0.341 -25.556 1.00 98.56 191 PHE A O 1
ATOM 1514 N N . LEU A 1 192 ? 5.778 -1.490 -23.919 1.00 98.25 192 LEU A N 1
ATOM 1515 C CA . LEU A 1 192 ? 4.588 -2.087 -23.322 1.00 98.25 192 LEU A CA 1
ATOM 1516 C C . LEU A 1 192 ? 4.347 -1.508 -21.923 1.00 98.25 192 LEU A C 1
ATOM 1518 O O . LEU A 1 192 ? 5.147 -1.707 -21.012 1.00 98.25 192 LEU A O 1
ATOM 1522 N N . GLY A 1 193 ? 3.209 -0.840 -21.737 1.00 96.44 193 GLY A N 1
ATOM 1523 C CA . GLY A 1 193 ? 2.796 -0.290 -20.442 1.00 96.44 193 GLY A CA 1
ATOM 1524 C C . GLY A 1 193 ? 3.056 1.209 -20.312 1.00 96.44 193 GLY A C 1
ATOM 1525 O O . GLY A 1 193 ? 4.132 1.654 -19.936 1.00 96.44 193 GLY A O 1
ATOM 1526 N N . LEU A 1 194 ? 2.018 2.011 -20.544 1.00 95.31 194 LEU A N 1
ATOM 1527 C CA . LEU A 1 194 ? 2.070 3.478 -20.492 1.00 95.31 194 LEU A CA 1
ATOM 1528 C C . LEU A 1 194 ? 1.556 3.982 -19.135 1.00 95.31 194 LEU A C 1
ATOM 1530 O O . LEU A 1 194 ? 0.568 4.714 -19.026 1.00 95.31 194 LEU A O 1
ATOM 1534 N N . GLY A 1 195 ? 2.168 3.456 -18.072 1.00 91.62 195 GLY A N 1
ATOM 1535 C CA . GLY A 1 195 ? 1.913 3.854 -16.687 1.00 91.62 195 GLY A CA 1
ATOM 1536 C C . GLY A 1 195 ? 2.647 5.138 -16.296 1.00 91.62 195 GLY A C 1
ATOM 1537 O O . GLY A 1 195 ? 3.174 5.840 -17.148 1.00 91.62 195 GLY A O 1
ATOM 1538 N N . LEU A 1 196 ? 2.715 5.406 -14.986 1.00 88.94 196 LEU A N 1
ATOM 1539 C CA . LEU A 1 196 ? 3.348 6.605 -14.416 1.00 88.94 196 LEU A CA 1
ATOM 1540 C C . LEU A 1 196 ? 4.807 6.799 -14.868 1.00 88.94 196 LEU A C 1
ATOM 1542 O O . LEU A 1 196 ? 5.204 7.917 -15.168 1.00 88.94 196 LEU A O 1
ATOM 1546 N N . MET A 1 197 ? 5.578 5.707 -14.920 1.00 92.25 197 MET A N 1
ATOM 1547 C CA . MET A 1 197 ? 6.961 5.707 -15.414 1.00 92.25 197 MET A CA 1
ATOM 1548 C C . MET A 1 197 ? 7.011 5.550 -16.936 1.00 92.25 197 MET A C 1
ATOM 1550 O O . MET A 1 197 ? 7.665 6.318 -17.631 1.00 92.25 197 MET A O 1
ATOM 1554 N N . GLY A 1 198 ? 6.275 4.572 -17.475 1.00 94.06 198 GLY A N 1
ATOM 1555 C CA . GLY A 1 198 ? 6.316 4.254 -18.903 1.00 94.06 198 GLY A CA 1
ATOM 1556 C C . GLY A 1 198 ? 6.024 5.448 -19.814 1.00 94.06 198 GLY A C 1
ATOM 1557 O O . GLY A 1 198 ? 6.668 5.588 -20.848 1.00 94.06 198 GLY A O 1
ATOM 1558 N N . SER A 1 199 ? 5.126 6.354 -19.409 1.00 94.62 199 SER A N 1
ATOM 1559 C CA . SER A 1 199 ? 4.831 7.569 -20.174 1.00 94.62 199 SER A CA 1
ATOM 1560 C C . SER A 1 199 ? 6.047 8.483 -20.352 1.00 94.62 199 SER A C 1
ATOM 1562 O O . SER A 1 199 ? 6.321 8.918 -21.466 1.00 94.62 199 SER A O 1
ATOM 1564 N N . GLY A 1 200 ? 6.794 8.754 -19.276 1.00 94.69 200 GLY A N 1
ATOM 1565 C CA . GLY A 1 200 ? 7.965 9.633 -19.336 1.00 94.69 200 GLY A CA 1
ATOM 1566 C C . GLY A 1 200 ? 9.092 9.009 -20.157 1.00 94.69 200 GLY A C 1
ATOM 1567 O O . GLY A 1 200 ? 9.702 9.676 -20.992 1.00 94.69 200 GLY A O 1
ATOM 1568 N N . ILE A 1 201 ? 9.300 7.698 -19.991 1.00 96.25 201 ILE A N 1
ATOM 1569 C CA . ILE A 1 201 ? 10.297 6.937 -20.755 1.00 96.25 201 ILE A CA 1
ATOM 1570 C C . ILE A 1 201 ? 10.000 7.003 -22.260 1.00 96.25 201 ILE A C 1
ATOM 1572 O O . ILE A 1 201 ? 10.891 7.322 -23.046 1.00 96.25 201 ILE A O 1
ATOM 1576 N N . VAL A 1 202 ? 8.752 6.755 -22.670 1.00 97.38 202 VAL A N 1
ATOM 1577 C CA . VAL A 1 202 ? 8.362 6.784 -24.090 1.00 97.38 202 VAL A CA 1
ATOM 1578 C C . VAL A 1 202 ? 8.508 8.176 -24.691 1.00 97.38 202 VAL A C 1
ATOM 1580 O O . VAL A 1 202 ? 9.092 8.293 -25.769 1.00 97.38 202 VAL A O 1
ATOM 1583 N N . SER A 1 203 ? 8.047 9.229 -24.008 1.00 96.00 203 SER A N 1
ATOM 1584 C CA . SER A 1 203 ? 8.222 10.597 -24.511 1.00 96.00 203 SER A CA 1
ATOM 1585 C C . SER A 1 203 ? 9.698 10.943 -24.706 1.00 96.00 203 SER A C 1
ATOM 1587 O O . SER A 1 203 ? 10.046 11.596 -25.686 1.00 96.00 203 SER A O 1
ATOM 1589 N N . ASN A 1 204 ? 10.590 10.489 -23.823 1.00 95.31 204 ASN A N 1
ATOM 1590 C CA . ASN A 1 204 ? 12.024 10.736 -23.979 1.00 95.31 204 ASN A CA 1
ATOM 1591 C C . ASN A 1 204 ? 12.641 9.951 -25.142 1.00 95.31 204 ASN A C 1
ATOM 1593 O O . ASN A 1 204 ? 13.431 10.512 -25.901 1.00 95.31 204 ASN A O 1
ATOM 1597 N N . LEU A 1 205 ? 12.221 8.703 -25.363 1.00 95.69 205 LEU A N 1
ATOM 1598 C CA . LEU A 1 205 ? 12.637 7.936 -26.541 1.00 95.69 205 LEU A CA 1
ATOM 1599 C C . LEU A 1 205 ? 12.195 8.610 -27.852 1.00 95.69 205 LEU A C 1
ATOM 1601 O O . LEU A 1 205 ? 12.995 8.725 -28.781 1.00 95.69 205 LEU A O 1
ATOM 1605 N N . LEU A 1 206 ? 10.953 9.100 -27.919 1.00 95.94 206 LEU A N 1
ATOM 1606 C CA . LEU A 1 206 ? 10.431 9.814 -29.090 1.00 95.94 206 LEU A CA 1
ATOM 1607 C C . LEU A 1 206 ? 11.163 11.140 -29.325 1.00 95.94 206 LEU A C 1
ATOM 1609 O O . LEU A 1 206 ? 11.592 11.413 -30.445 1.00 95.94 206 LEU A O 1
ATOM 1613 N N . LYS A 1 207 ? 11.373 11.940 -28.270 1.00 93.56 207 LYS A N 1
ATOM 1614 C CA . LYS A 1 207 ? 12.106 13.218 -28.349 1.00 93.56 207 LYS A CA 1
ATOM 1615 C C . LYS A 1 207 ? 13.534 13.049 -28.865 1.00 93.56 207 LYS A C 1
ATOM 1617 O O . LYS A 1 207 ? 14.023 13.927 -29.568 1.00 93.56 207 LYS A O 1
ATOM 1622 N N . MET A 1 208 ? 14.192 11.939 -28.528 1.00 93.00 208 MET A N 1
ATOM 1623 C CA . MET A 1 208 ? 15.546 11.617 -28.999 1.00 93.00 208 MET A CA 1
ATOM 1624 C C . MET A 1 208 ? 15.569 10.951 -30.388 1.00 93.00 208 MET A C 1
ATOM 1626 O O . MET A 1 208 ? 16.628 10.555 -30.866 1.00 93.00 208 MET A O 1
ATOM 1630 N N . GLY A 1 209 ? 14.419 10.846 -31.066 1.00 94.06 209 GLY A N 1
ATOM 1631 C CA . GLY A 1 209 ? 14.327 10.403 -32.459 1.00 94.06 209 GLY A CA 1
ATOM 1632 C C . GLY A 1 209 ? 14.260 8.888 -32.659 1.00 94.06 209 GLY A C 1
ATOM 1633 O O . GLY A 1 209 ? 14.424 8.419 -33.786 1.00 94.06 209 GLY A O 1
ATOM 1634 N N . HIS A 1 210 ? 14.014 8.101 -31.609 1.00 96.25 210 HIS A N 1
ATOM 1635 C CA . HIS A 1 210 ? 13.824 6.659 -31.762 1.00 96.25 210 HIS A CA 1
ATOM 1636 C C . HIS A 1 210 ? 12.485 6.333 -32.434 1.00 96.25 210 HIS A C 1
ATOM 1638 O O . HIS A 1 210 ? 11.455 6.947 -32.158 1.00 96.25 210 HIS A O 1
ATOM 1644 N N . THR A 1 211 ? 12.467 5.291 -33.270 1.00 97.50 211 THR A N 1
ATOM 1645 C CA . THR A 1 211 ? 11.212 4.759 -33.822 1.00 97.50 211 THR A CA 1
ATOM 1646 C C . THR A 1 211 ? 10.544 3.853 -32.791 1.00 97.50 211 THR A C 1
ATOM 1648 O O . THR A 1 211 ? 10.984 2.718 -32.597 1.00 97.50 211 THR A O 1
ATOM 1651 N N . VAL A 1 212 ? 9.476 4.341 -32.150 1.00 98.25 212 VAL A N 1
ATOM 1652 C CA . VAL A 1 212 ? 8.784 3.629 -31.063 1.00 98.25 212 VAL A CA 1
ATOM 1653 C C . VAL A 1 212 ? 7.401 3.131 -31.496 1.00 98.25 212 VAL A C 1
ATOM 1655 O O . VAL A 1 212 ? 6.605 3.879 -32.062 1.00 98.25 212 VAL A O 1
ATOM 1658 N N . THR A 1 213 ? 7.096 1.869 -31.190 1.00 98.56 213 THR A N 1
ATOM 1659 C CA . THR A 1 213 ? 5.753 1.279 -31.262 1.00 98.56 213 THR A CA 1
ATOM 1660 C C . THR A 1 213 ? 5.250 1.010 -29.850 1.00 98.56 213 THR A C 1
ATOM 1662 O O . THR A 1 213 ? 5.863 0.242 -29.111 1.00 98.56 213 THR A O 1
ATOM 1665 N N . VAL A 1 214 ? 4.138 1.626 -29.465 1.00 98.19 214 VAL A N 1
ATOM 1666 C CA . VAL A 1 214 ? 3.584 1.548 -28.112 1.00 98.19 214 VAL A CA 1
ATOM 1667 C C . VAL A 1 214 ? 2.379 0.619 -28.043 1.00 98.19 214 VAL A C 1
ATOM 1669 O O . VAL A 1 214 ? 1.597 0.504 -28.990 1.00 98.19 214 VAL A O 1
ATOM 1672 N N . TRP A 1 215 ? 2.199 -0.009 -26.887 1.00 98.25 215 TRP A N 1
ATOM 1673 C CA . TRP A 1 215 ? 0.966 -0.690 -26.517 1.00 98.25 215 TRP A CA 1
ATOM 1674 C C . TRP A 1 215 ? 0.673 -0.498 -25.032 1.00 98.25 215 TRP A C 1
ATOM 1676 O O . TRP A 1 215 ? 1.564 -0.509 -24.177 1.00 98.25 215 TRP A O 1
ATOM 1686 N N . ASN A 1 216 ? -0.609 -0.369 -24.713 1.00 96.75 216 ASN A N 1
ATOM 1687 C CA . ASN A 1 216 ? -1.094 -0.355 -23.347 1.00 96.75 216 ASN A CA 1
ATOM 1688 C C . ASN A 1 216 ? -2.457 -1.044 -23.275 1.00 96.75 216 ASN A C 1
ATOM 1690 O O . ASN A 1 216 ? -3.262 -0.929 -24.195 1.00 96.75 216 ASN A O 1
ATOM 1694 N N . ARG A 1 217 ? -2.750 -1.707 -22.148 1.00 92.50 217 ARG A N 1
ATOM 1695 C CA . ARG A 1 217 ? -4.041 -2.387 -21.938 1.00 92.50 217 ARG A CA 1
ATOM 1696 C C . ARG A 1 217 ? -5.238 -1.442 -22.093 1.00 92.50 217 ARG A C 1
ATOM 1698 O O . ARG A 1 217 ? -6.271 -1.838 -22.613 1.00 92.50 217 ARG A O 1
ATOM 1705 N N . THR A 1 218 ? -5.092 -0.199 -21.639 1.00 92.62 218 THR A N 1
ATOM 1706 C CA . THR A 1 218 ? -6.055 0.880 -21.893 1.00 92.62 218 THR A CA 1
ATOM 1707 C C . THR A 1 218 ? -5.574 1.667 -23.105 1.00 92.62 218 THR A C 1
ATOM 1709 O O . THR A 1 218 ? -4.599 2.413 -22.982 1.00 92.62 218 THR A O 1
ATOM 1712 N N . ALA A 1 219 ? -6.236 1.483 -24.250 1.00 91.00 219 ALA A N 1
ATOM 1713 C CA . ALA A 1 219 ? -5.805 2.029 -25.538 1.00 91.00 219 ALA A CA 1
ATOM 1714 C C . ALA A 1 219 ? -5.719 3.565 -25.551 1.00 91.00 219 ALA A C 1
ATOM 1716 O O . ALA A 1 219 ? -4.766 4.104 -26.095 1.00 91.00 219 ALA A O 1
ATOM 1717 N N . GLU A 1 220 ? -6.634 4.252 -24.861 1.00 92.94 220 GLU A N 1
ATOM 1718 C CA . GLU A 1 220 ? -6.689 5.724 -24.772 1.00 92.94 220 GLU A CA 1
ATOM 1719 C C . GLU A 1 220 ? -5.381 6.352 -24.256 1.00 92.94 220 GLU A C 1
ATOM 1721 O O . GLU A 1 220 ? -5.037 7.479 -24.597 1.00 92.94 220 GLU A O 1
ATOM 1726 N N . LYS A 1 221 ? -4.587 5.618 -23.459 1.00 92.12 221 LYS A N 1
ATOM 1727 C CA . LYS A 1 221 ? -3.285 6.120 -22.981 1.00 92.12 221 LYS A CA 1
ATOM 1728 C C . LYS A 1 221 ? -2.236 6.233 -24.089 1.00 92.12 221 LYS A C 1
ATOM 1730 O O . LYS A 1 221 ? -1.221 6.891 -23.878 1.00 92.12 221 LYS A O 1
ATOM 1735 N N . CYS A 1 222 ? -2.445 5.579 -25.229 1.00 94.62 222 CYS A N 1
ATOM 1736 C CA . CYS A 1 222 ? -1.540 5.643 -26.370 1.00 94.62 222 CYS A CA 1
ATOM 1737 C C . CYS A 1 222 ? -1.714 6.933 -27.185 1.00 94.62 222 CYS A C 1
ATOM 1739 O O . CYS A 1 222 ? -0.767 7.332 -27.858 1.00 94.62 222 CYS A O 1
ATOM 1741 N N . ASP A 1 223 ? -2.878 7.589 -27.119 1.00 93.19 223 ASP A N 1
ATOM 1742 C CA . ASP A 1 223 ? -3.253 8.686 -28.025 1.00 93.19 223 ASP A CA 1
ATOM 1743 C C . ASP A 1 223 ? -2.269 9.859 -27.984 1.00 93.19 223 ASP A C 1
ATOM 1745 O O . ASP A 1 223 ? -1.910 10.405 -29.027 1.00 93.19 223 ASP A O 1
ATOM 1749 N N . LEU A 1 224 ? -1.773 10.198 -26.789 1.00 93.06 224 LEU A N 1
ATOM 1750 C CA . LEU A 1 224 ? -0.766 11.246 -26.602 1.00 93.06 224 LEU A CA 1
ATOM 1751 C C . LEU A 1 224 ? 0.528 10.936 -27.365 1.00 93.06 224 LEU A C 1
ATOM 1753 O O . LEU A 1 224 ? 1.086 11.805 -28.023 1.00 93.06 224 LEU A O 1
ATOM 1757 N N . PHE A 1 225 ? 0.979 9.683 -27.342 1.00 95.81 225 PHE A N 1
ATOM 1758 C CA . PHE A 1 225 ? 2.237 9.288 -27.977 1.00 95.81 225 PHE A CA 1
ATOM 1759 C C . PHE A 1 225 ? 2.094 9.109 -29.484 1.00 95.81 225 PHE A C 1
ATOM 1761 O O . PHE A 1 225 ? 3.052 9.334 -30.216 1.00 95.81 225 PHE A O 1
ATOM 1768 N N . ILE A 1 226 ? 0.904 8.743 -29.966 1.00 95.56 226 ILE A N 1
ATOM 1769 C CA . ILE A 1 226 ? 0.614 8.707 -31.406 1.00 95.56 226 ILE A CA 1
ATOM 1770 C C . ILE A 1 226 ? 0.749 10.116 -31.997 1.00 95.56 226 ILE A C 1
ATOM 1772 O O . ILE A 1 226 ? 1.334 10.278 -33.067 1.00 95.56 226 ILE A O 1
ATOM 1776 N N . GLN A 1 227 ? 0.278 11.140 -31.277 1.00 93.44 227 GLN A N 1
ATOM 1777 C CA . GLN A 1 227 ? 0.465 12.542 -31.668 1.00 93.44 227 GLN A CA 1
ATOM 1778 C C . GLN A 1 227 ? 1.947 12.956 -31.658 1.00 93.44 227 GLN A C 1
ATOM 1780 O O . GLN A 1 227 ? 2.363 13.743 -32.504 1.00 93.44 227 GLN A O 1
ATOM 1785 N N . GLU A 1 228 ? 2.754 12.384 -30.759 1.00 93.19 228 GLU A N 1
ATOM 1786 C CA . GLU A 1 228 ? 4.216 12.562 -30.704 1.00 93.19 228 GLU A CA 1
ATOM 1787 C C . GLU A 1 228 ? 4.989 11.705 -31.735 1.00 93.19 228 GLU A C 1
ATOM 1789 O O . GLU A 1 228 ? 6.217 11.758 -31.782 1.00 93.19 228 GLU A O 1
ATOM 1794 N N . GLY A 1 229 ? 4.301 10.936 -32.590 1.00 94.19 229 GLY A N 1
ATOM 1795 C CA . GLY A 1 229 ? 4.909 10.157 -33.678 1.00 94.19 229 GLY A CA 1
ATOM 1796 C C . GLY A 1 229 ? 5.140 8.671 -33.380 1.00 94.19 229 GLY A C 1
ATOM 1797 O O . GLY A 1 229 ? 5.745 7.971 -34.198 1.00 94.19 229 GLY A O 1
ATOM 1798 N N . ALA A 1 230 ? 4.648 8.156 -32.250 1.00 96.94 230 ALA A N 1
ATOM 1799 C CA . ALA A 1 230 ? 4.674 6.726 -31.960 1.00 96.94 230 ALA A CA 1
ATOM 1800 C C . ALA A 1 230 ? 3.710 5.939 -32.858 1.00 96.94 230 ALA A C 1
ATOM 1802 O O . ALA A 1 230 ? 2.626 6.395 -33.228 1.00 96.94 230 ALA A O 1
ATOM 1803 N N . ARG A 1 231 ? 4.073 4.692 -33.155 1.00 97.25 231 ARG A N 1
ATOM 1804 C CA . ARG A 1 231 ? 3.183 3.728 -33.814 1.00 97.25 231 ARG A CA 1
ATOM 1805 C C . ARG A 1 231 ? 2.359 2.987 -32.768 1.00 97.25 231 ARG A C 1
ATOM 1807 O O . ARG A 1 231 ? 2.854 2.700 -31.685 1.00 97.25 231 ARG A O 1
ATOM 1814 N N . LEU A 1 232 ? 1.126 2.619 -33.098 1.00 97.00 232 LEU A N 1
ATOM 1815 C CA . LEU A 1 232 ? 0.270 1.830 -32.212 1.00 97.00 232 LEU A CA 1
ATOM 1816 C C . LEU A 1 232 ? 0.356 0.341 -32.568 1.00 97.00 232 LEU A C 1
ATOM 1818 O O . LEU A 1 232 ? 0.013 -0.043 -33.685 1.00 97.00 232 LEU A O 1
ATOM 1822 N N . GLY A 1 233 ? 0.765 -0.497 -31.615 1.00 96.19 233 GLY A N 1
ATOM 1823 C CA . GLY A 1 233 ? 0.564 -1.946 -31.695 1.00 96.19 233 GLY A CA 1
ATOM 1824 C C . GLY A 1 233 ? -0.803 -2.332 -31.132 1.00 96.19 233 GLY A C 1
ATOM 1825 O O . GLY A 1 233 ? -1.273 -1.707 -30.182 1.00 96.19 233 GLY A O 1
ATOM 1826 N N . ARG A 1 234 ? -1.462 -3.361 -31.681 1.00 94.50 234 ARG A N 1
ATOM 1827 C CA . ARG A 1 234 ? -2.784 -3.815 -31.197 1.00 94.50 234 ARG A CA 1
ATOM 1828 C C . ARG A 1 234 ? -2.660 -4.815 -30.054 1.00 94.50 234 ARG A C 1
ATOM 1830 O O . ARG A 1 234 ? -3.529 -4.874 -29.186 1.00 94.50 234 ARG A O 1
ATOM 1837 N N . THR A 1 235 ? -1.575 -5.587 -30.034 1.00 97.75 235 THR A N 1
ATOM 1838 C CA . THR A 1 235 ? -1.283 -6.581 -28.990 1.00 97.75 235 THR A CA 1
ATOM 1839 C C . THR A 1 235 ? 0.205 -6.596 -28.622 1.00 97.75 235 THR A C 1
ATOM 1841 O O . THR A 1 235 ? 1.033 -6.235 -29.463 1.00 97.75 235 THR A O 1
ATOM 1844 N N . PRO A 1 236 ? 0.580 -7.064 -27.414 1.00 98.00 236 PRO A N 1
ATOM 1845 C CA . PRO A 1 236 ? 1.983 -7.267 -27.045 1.00 98.00 236 PRO A CA 1
ATOM 1846 C C . PRO A 1 236 ? 2.743 -8.155 -28.041 1.00 98.00 236 PRO A C 1
ATOM 1848 O O . PRO A 1 236 ? 3.857 -7.819 -28.437 1.00 98.00 236 PRO A O 1
ATOM 1851 N N . ALA A 1 237 ? 2.123 -9.244 -28.511 1.00 97.88 237 ALA A N 1
ATOM 1852 C CA . ALA A 1 237 ? 2.706 -10.134 -29.518 1.00 97.88 237 ALA A CA 1
ATOM 1853 C C . ALA A 1 237 ? 3.045 -9.412 -30.834 1.00 97.88 237 ALA A C 1
ATOM 1855 O O . ALA A 1 237 ? 4.090 -9.664 -31.438 1.00 97.88 237 ALA A O 1
ATOM 1856 N N . GLU A 1 238 ? 2.174 -8.506 -31.284 1.00 97.81 238 GLU A N 1
ATOM 1857 C CA . GLU A 1 238 ? 2.389 -7.721 -32.502 1.00 97.81 238 GLU A CA 1
ATOM 1858 C C . GLU A 1 238 ? 3.542 -6.725 -32.337 1.00 97.81 238 GLU A C 1
ATOM 1860 O O . GLU A 1 238 ? 4.395 -6.629 -33.222 1.00 97.81 238 GLU A O 1
ATOM 1865 N N . VAL A 1 239 ? 3.619 -6.034 -31.194 1.00 98.06 239 VAL A N 1
ATOM 1866 C CA . VAL A 1 239 ? 4.730 -5.112 -30.892 1.00 98.06 239 VAL A CA 1
ATOM 1867 C C . VAL A 1 239 ? 6.063 -5.857 -30.932 1.00 98.06 239 VAL A C 1
ATOM 1869 O O . VAL A 1 239 ? 6.985 -5.446 -31.629 1.00 98.06 239 VAL A O 1
ATOM 1872 N N . VAL A 1 240 ? 6.147 -7.008 -30.266 1.00 98.06 240 VAL A N 1
ATOM 1873 C CA . VAL A 1 240 ? 7.377 -7.815 -30.218 1.00 98.06 240 VAL A CA 1
ATOM 1874 C C . VAL A 1 240 ? 7.745 -8.376 -31.595 1.00 98.06 240 VAL A C 1
ATOM 1876 O O . VAL A 1 240 ? 8.919 -8.450 -31.952 1.00 98.06 240 VAL A O 1
ATOM 1879 N N . SER A 1 241 ? 6.751 -8.742 -32.407 1.00 96.88 241 SER A N 1
ATOM 1880 C CA . SER A 1 241 ? 6.991 -9.238 -33.768 1.00 96.88 241 SER A CA 1
ATOM 1881 C C . SER A 1 241 ? 7.543 -8.146 -34.693 1.00 96.88 241 SER A C 1
ATOM 1883 O O . SER A 1 241 ? 8.388 -8.422 -35.552 1.00 96.88 241 SER A O 1
ATOM 1885 N N . THR A 1 242 ? 7.079 -6.906 -34.525 1.00 96.50 242 THR A N 1
ATOM 1886 C CA . THR A 1 242 ? 7.395 -5.770 -35.409 1.00 96.50 242 THR A CA 1
ATOM 1887 C C . THR A 1 242 ? 8.646 -4.995 -34.996 1.00 96.50 242 THR A C 1
ATOM 1889 O O . THR A 1 242 ? 9.303 -4.417 -35.867 1.00 96.50 242 THR A O 1
ATOM 1892 N N . CYS A 1 243 ? 9.003 -5.024 -33.712 1.00 98.06 243 CYS A N 1
ATOM 1893 C CA . CYS A 1 243 ? 10.165 -4.339 -33.149 1.00 98.06 243 CYS A CA 1
ATOM 1894 C C . CYS A 1 243 ? 11.356 -5.281 -32.934 1.00 98.06 243 CYS A C 1
ATOM 1896 O O . CYS A 1 243 ? 11.197 -6.498 -32.868 1.00 98.06 243 CYS A O 1
ATOM 1898 N N . ASP A 1 244 ? 12.560 -4.724 -32.843 1.00 97.75 244 ASP A N 1
ATOM 1899 C CA . ASP A 1 244 ? 13.794 -5.478 -32.592 1.00 97.75 244 ASP A CA 1
ATOM 1900 C C . ASP A 1 244 ? 14.063 -5.598 -31.088 1.00 97.75 244 ASP A C 1
ATOM 1902 O O . ASP A 1 244 ? 14.400 -6.678 -30.600 1.00 97.75 244 ASP A O 1
ATOM 1906 N N . ILE A 1 245 ? 13.844 -4.502 -30.352 1.00 98.44 245 ILE A N 1
ATOM 1907 C CA . ILE A 1 245 ? 13.954 -4.421 -28.890 1.00 98.44 245 ILE A CA 1
ATOM 1908 C C . ILE A 1 245 ? 12.615 -3.950 -28.338 1.00 98.44 245 ILE A C 1
ATOM 1910 O O . ILE A 1 245 ? 12.120 -2.906 -28.748 1.00 98.44 245 ILE A O 1
ATOM 1914 N N . THR A 1 246 ? 12.020 -4.701 -27.415 1.00 98.69 246 THR A N 1
ATOM 1915 C CA . THR A 1 246 ? 10.762 -4.323 -26.757 1.00 98.69 246 THR A CA 1
ATOM 1916 C C . THR A 1 246 ? 10.976 -4.140 -25.263 1.00 98.69 246 THR A C 1
ATOM 1918 O O . THR A 1 246 ? 11.349 -5.089 -24.581 1.00 98.69 246 THR A O 1
ATOM 1921 N N . PHE A 1 247 ? 10.704 -2.939 -24.759 1.00 98.62 247 PHE A N 1
ATOM 1922 C CA . PHE A 1 247 ? 10.694 -2.623 -23.335 1.00 98.62 247 PHE A CA 1
ATOM 1923 C C . PHE A 1 247 ? 9.310 -2.871 -22.730 1.00 98.62 247 PHE A C 1
ATOM 1925 O O . PHE A 1 247 ? 8.290 -2.653 -23.391 1.00 98.62 247 PHE A O 1
ATOM 1932 N N . ALA A 1 248 ? 9.262 -3.269 -21.462 1.00 98.25 248 ALA A N 1
ATOM 1933 C CA . ALA A 1 248 ? 8.031 -3.358 -20.685 1.00 98.25 248 ALA A CA 1
ATOM 1934 C C . ALA A 1 248 ? 8.173 -2.652 -19.333 1.00 98.25 248 ALA A C 1
ATOM 1936 O O . ALA A 1 248 ? 9.206 -2.756 -18.684 1.00 98.25 248 ALA A O 1
ATOM 1937 N N . CYS A 1 249 ? 7.132 -1.941 -18.898 1.00 96.94 249 CYS A N 1
ATOM 1938 C CA . CYS A 1 249 ? 7.083 -1.302 -17.584 1.00 96.94 249 CYS A CA 1
ATOM 1939 C C . CYS A 1 249 ? 5.668 -1.422 -16.999 1.00 96.94 249 CYS A C 1
ATOM 1941 O O . CYS A 1 249 ? 4.772 -0.623 -17.298 1.00 96.94 249 CYS A O 1
ATOM 1943 N N . VAL A 1 250 ? 5.447 -2.456 -16.183 1.00 95.50 250 VAL A N 1
ATOM 1944 C CA . VAL A 1 250 ? 4.140 -2.789 -15.593 1.00 95.50 250 VAL A CA 1
ATOM 1945 C C . VAL A 1 250 ? 4.171 -2.822 -14.061 1.00 95.50 250 VAL A C 1
ATOM 1947 O O . VAL A 1 250 ? 5.203 -2.623 -13.428 1.00 95.50 250 VAL A O 1
ATOM 1950 N N . SER A 1 251 ? 2.996 -2.970 -13.441 1.00 88.88 251 SER A N 1
ATOM 1951 C CA . SER A 1 251 ? 2.782 -2.664 -12.020 1.00 88.88 251 SER A CA 1
ATOM 1952 C C . SER A 1 251 ? 3.423 -3.647 -11.038 1.00 88.88 251 SER A C 1
ATOM 1954 O O . SER A 1 251 ? 3.910 -3.235 -9.981 1.00 88.88 251 SER A O 1
ATOM 1956 N N . ASP A 1 252 ? 3.369 -4.942 -11.339 1.00 89.81 252 ASP A N 1
ATOM 1957 C CA . ASP A 1 252 ? 3.641 -6.015 -10.385 1.00 89.81 252 ASP A CA 1
ATOM 1958 C C . ASP A 1 252 ? 4.000 -7.338 -11.092 1.00 89.81 252 ASP A C 1
ATOM 1960 O O . ASP A 1 252 ? 3.776 -7.461 -12.302 1.00 89.81 252 ASP A O 1
ATOM 1964 N N . PRO A 1 253 ? 4.533 -8.338 -10.355 1.00 93.62 253 PRO A N 1
ATOM 1965 C CA . PRO A 1 253 ? 4.917 -9.632 -10.924 1.00 93.62 253 PRO A CA 1
ATOM 1966 C C . PRO A 1 253 ? 3.796 -10.338 -11.687 1.00 93.62 253 PRO A C 1
ATOM 1968 O O . PRO A 1 253 ? 4.043 -10.948 -12.725 1.00 93.62 253 PRO A O 1
ATOM 1971 N N . LYS A 1 254 ? 2.544 -10.230 -11.222 1.00 94.19 254 LYS A N 1
ATOM 1972 C CA . LYS A 1 254 ? 1.404 -10.848 -11.905 1.00 94.19 254 LYS A CA 1
ATOM 1973 C C . LYS A 1 254 ? 1.160 -10.179 -13.254 1.00 94.19 254 LYS A C 1
ATOM 1975 O O . LYS A 1 254 ? 1.016 -10.875 -14.250 1.00 94.19 254 LYS A O 1
ATOM 1980 N N . ALA A 1 255 ? 1.167 -8.848 -13.304 1.00 94.25 255 ALA A N 1
ATOM 1981 C CA . ALA A 1 255 ? 1.033 -8.108 -14.554 1.00 94.25 255 ALA A CA 1
ATOM 1982 C C . ALA A 1 255 ? 2.167 -8.428 -15.543 1.00 94.25 25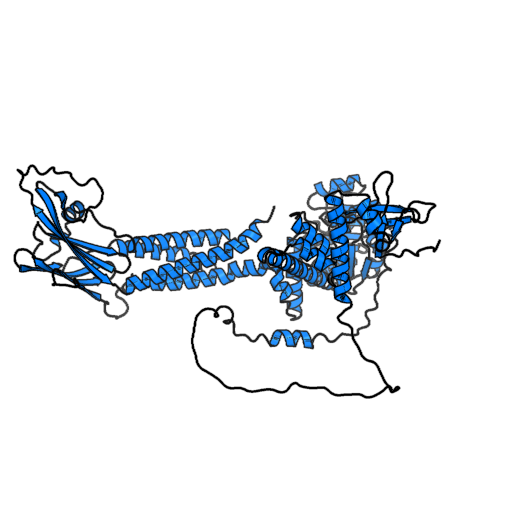5 ALA A C 1
ATOM 1984 O O . ALA A 1 255 ? 1.899 -8.537 -16.737 1.00 94.25 255 ALA A O 1
ATOM 1985 N N . ALA A 1 256 ? 3.403 -8.610 -15.062 1.00 96.94 256 ALA A N 1
ATOM 1986 C CA . ALA A 1 256 ? 4.537 -9.008 -15.900 1.00 96.94 256 ALA A CA 1
ATOM 1987 C C . ALA A 1 256 ? 4.347 -10.423 -16.477 1.00 96.94 256 ALA A C 1
ATOM 1989 O O . ALA A 1 256 ? 4.465 -10.617 -17.688 1.00 96.94 256 ALA A O 1
ATOM 1990 N N . LYS A 1 257 ? 3.952 -11.397 -15.644 1.00 97.00 257 LYS A N 1
ATOM 1991 C CA . LYS A 1 257 ? 3.645 -12.766 -16.095 1.00 97.00 257 LYS A CA 1
ATOM 1992 C C . LYS A 1 257 ? 2.474 -12.806 -17.072 1.00 97.00 257 LYS A C 1
ATOM 1994 O O . LYS A 1 257 ? 2.597 -13.417 -18.129 1.00 97.00 257 LYS A O 1
ATOM 1999 N N . ASP A 1 258 ? 1.379 -12.112 -16.774 1.00 96.69 258 ASP A N 1
ATOM 2000 C CA . ASP A 1 258 ? 0.202 -12.042 -17.646 1.00 96.69 258 ASP A CA 1
ATOM 2001 C C . ASP A 1 258 ? 0.544 -11.393 -19.000 1.00 96.69 258 ASP A C 1
ATOM 2003 O O . ASP A 1 258 ? 0.086 -11.857 -20.044 1.00 96.69 258 ASP A O 1
ATOM 2007 N N . LEU A 1 259 ? 1.382 -10.347 -19.005 1.00 97.50 259 LEU A N 1
ATOM 2008 C CA . LEU A 1 259 ? 1.839 -9.682 -20.230 1.00 97.50 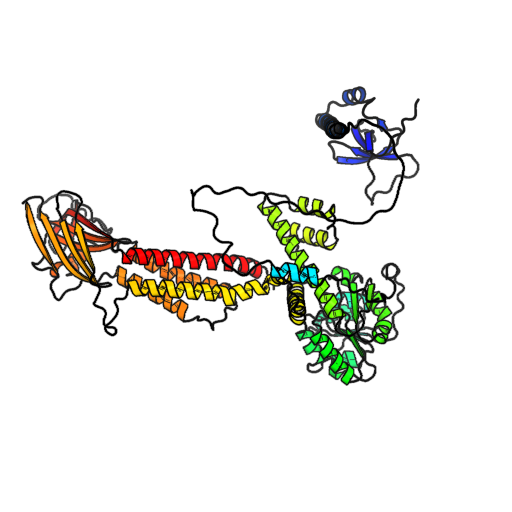259 LEU A CA 1
ATOM 2009 C C . LEU A 1 259 ? 2.673 -10.618 -21.114 1.00 97.50 259 LEU A C 1
ATOM 2011 O O . LEU A 1 259 ? 2.568 -10.567 -22.345 1.00 97.50 259 LEU A O 1
ATOM 2015 N N . VAL A 1 260 ? 3.505 -11.461 -20.501 1.00 97.62 260 VAL A N 1
ATOM 2016 C CA . VAL A 1 260 ? 4.404 -12.352 -21.236 1.00 97.62 260 VAL A CA 1
ATOM 2017 C C . VAL A 1 260 ? 3.716 -13.644 -21.668 1.00 97.62 260 VAL A C 1
ATOM 2019 O O . VAL A 1 260 ? 3.786 -14.001 -22.847 1.00 97.62 260 VAL A O 1
ATOM 2022 N N . LEU A 1 261 ? 3.051 -14.326 -20.737 1.00 96.69 261 LEU A N 1
ATOM 2023 C CA . LEU A 1 261 ? 2.497 -15.674 -20.901 1.00 96.69 261 LEU A CA 1
ATOM 2024 C C . LEU A 1 261 ? 1.034 -15.683 -21.365 1.00 96.69 261 LEU A C 1
ATOM 2026 O O . LEU A 1 261 ? 0.545 -16.713 -21.830 1.00 96.69 261 LEU A O 1
ATOM 2030 N N . GLY A 1 262 ? 0.328 -14.558 -21.236 1.00 95.25 262 GLY A N 1
ATOM 2031 C CA . GLY A 1 262 ? -1.086 -14.450 -21.579 1.00 95.25 262 GLY A CA 1
ATOM 2032 C C . GLY A 1 262 ? -1.397 -14.609 -23.076 1.00 95.25 262 GLY A C 1
ATOM 2033 O O . GLY A 1 262 ? -0.502 -14.659 -23.931 1.00 95.25 262 GLY A O 1
ATOM 2034 N N . PRO A 1 263 ? -2.694 -14.676 -23.431 1.00 93.56 263 PRO A N 1
ATOM 2035 C CA . PRO A 1 263 ? -3.125 -14.721 -24.824 1.00 93.56 263 PRO A CA 1
ATOM 2036 C C . PRO A 1 263 ? -2.697 -13.443 -25.558 1.00 93.56 263 PRO A C 1
ATOM 2038 O O . PRO A 1 263 ? -2.864 -12.339 -25.044 1.00 93.56 263 PRO A O 1
ATOM 2041 N N . SER A 1 264 ? -2.120 -13.592 -26.753 1.00 95.25 264 SER A N 1
ATOM 2042 C CA . SER A 1 264 ? -1.495 -12.493 -27.507 1.00 95.25 264 SER A CA 1
ATOM 2043 C C . SER A 1 264 ? -0.404 -11.743 -26.726 1.00 95.25 264 SER A C 1
ATOM 2045 O O . SER A 1 264 ? -0.093 -10.593 -27.044 1.00 95.25 264 SER A O 1
ATOM 2047 N N . GLY A 1 265 ? 0.190 -12.399 -25.723 1.00 96.19 265 GLY A N 1
ATOM 2048 C CA . GLY A 1 265 ? 1.296 -11.892 -24.918 1.00 96.19 265 GLY A CA 1
ATOM 2049 C C . GLY A 1 265 ? 2.639 -11.896 -25.651 1.00 96.19 265 GLY A C 1
ATOM 2050 O O . GLY A 1 265 ? 2.765 -12.409 -26.768 1.00 96.19 265 GLY A O 1
ATOM 2051 N N . VAL A 1 266 ? 3.662 -11.337 -25.000 1.00 97.44 266 VAL A N 1
ATOM 2052 C CA . VAL A 1 266 ? 5.025 -11.165 -25.550 1.00 97.44 266 VAL A CA 1
ATOM 2053 C C . VAL A 1 266 ? 5.554 -12.459 -26.159 1.00 97.44 266 VAL A C 1
ATOM 2055 O O . VAL A 1 266 ? 6.063 -12.451 -27.280 1.00 97.44 266 VAL A O 1
ATOM 2058 N N . LEU A 1 267 ? 5.371 -13.588 -25.469 1.00 96.88 267 LEU A N 1
ATOM 2059 C CA . LEU A 1 267 ? 5.931 -14.878 -25.865 1.00 96.88 267 LEU A CA 1
ATOM 2060 C C . LEU A 1 267 ? 5.469 -15.356 -27.253 1.00 96.88 267 LEU A C 1
ATOM 2062 O O . LEU A 1 267 ? 6.179 -16.103 -27.929 1.00 96.88 267 LEU A O 1
ATOM 2066 N N . GLN A 1 268 ? 4.281 -14.935 -27.693 1.00 96.81 268 GLN A N 1
ATOM 2067 C CA . GLN A 1 268 ? 3.730 -15.305 -29.000 1.00 96.81 268 GLN A CA 1
ATOM 2068 C C . GLN A 1 268 ? 4.388 -14.530 -30.153 1.00 96.81 268 GLN A C 1
ATOM 2070 O O . GLN A 1 268 ? 4.359 -14.996 -31.291 1.00 96.81 268 GLN A O 1
ATOM 2075 N N . GLY A 1 269 ? 4.999 -13.377 -29.860 1.00 95.75 269 GLY A N 1
ATOM 2076 C CA . GLY A 1 269 ? 5.753 -12.573 -30.824 1.00 95.75 269 GLY A CA 1
ATOM 2077 C C . GLY A 1 269 ? 7.258 -12.857 -30.853 1.00 95.75 269 GLY A C 1
ATOM 2078 O O . GLY A 1 269 ? 7.926 -12.479 -31.816 1.00 95.75 269 GLY A O 1
ATOM 2079 N N . ILE A 1 270 ? 7.803 -13.522 -29.828 1.00 97.56 270 ILE A N 1
ATOM 2080 C CA . ILE A 1 270 ? 9.237 -13.830 -29.740 1.00 97.56 270 ILE A CA 1
ATOM 2081 C C . ILE A 1 270 ? 9.648 -14.858 -30.797 1.00 97.56 270 ILE A C 1
ATOM 2083 O O . ILE A 1 270 ? 9.005 -15.892 -30.981 1.00 97.56 270 ILE A O 1
ATOM 2087 N N . ARG A 1 271 ? 10.761 -14.558 -31.470 1.00 93.75 271 ARG A N 1
ATOM 2088 C CA . ARG A 1 271 ? 11.459 -15.393 -32.456 1.00 93.75 271 ARG A CA 1
ATOM 2089 C C . ARG A 1 271 ? 12.973 -15.167 -32.312 1.00 93.75 271 ARG A C 1
ATOM 2091 O O . ARG A 1 271 ? 13.353 -14.164 -31.699 1.00 93.75 271 ARG A O 1
ATOM 2098 N N . PRO A 1 272 ? 13.830 -16.020 -32.906 1.00 96.12 272 PRO A N 1
ATOM 2099 C CA . PRO A 1 272 ? 15.273 -15.802 -32.934 1.00 96.12 272 PRO A CA 1
ATOM 2100 C C . PRO A 1 272 ? 15.661 -14.366 -33.308 1.00 96.12 272 PRO A C 1
ATOM 2102 O O . PRO A 1 272 ? 15.225 -13.849 -34.336 1.00 96.12 272 PRO A O 1
ATOM 2105 N N . GLY A 1 273 ? 16.451 -13.721 -32.445 1.00 89.94 273 GLY A N 1
ATOM 2106 C CA . GLY A 1 273 ? 16.938 -12.346 -32.625 1.00 89.94 273 GLY A CA 1
ATOM 2107 C C . GLY A 1 273 ? 16.058 -11.244 -32.021 1.00 89.94 273 GLY A C 1
ATOM 2108 O O . GLY A 1 273 ? 16.519 -10.109 -31.905 1.00 89.94 273 GLY A O 1
ATOM 2109 N N . LYS A 1 274 ? 14.825 -11.547 -31.587 1.00 97.19 274 LYS A N 1
ATOM 2110 C CA . LYS A 1 274 ? 13.969 -10.579 -30.881 1.00 97.19 274 LYS A CA 1
ATOM 2111 C C . LYS A 1 274 ? 14.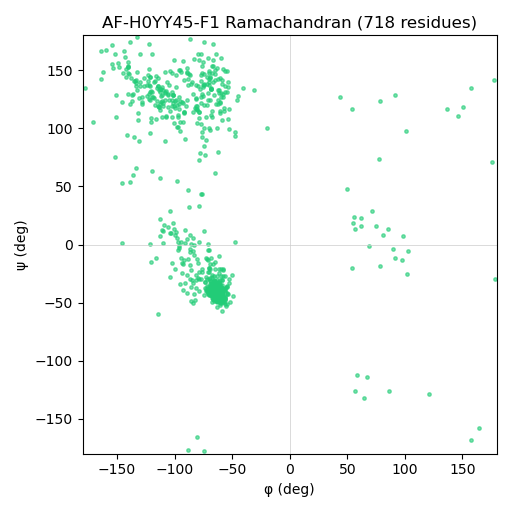441 -10.375 -29.446 1.00 97.19 274 LYS A C 1
ATOM 2113 O O . LYS A 1 274 ? 14.778 -11.338 -28.759 1.00 97.19 274 LYS A O 1
ATOM 2118 N N . CYS A 1 275 ? 14.436 -9.128 -28.991 1.00 98.19 275 CYS A N 1
ATOM 2119 C CA . CYS A 1 275 ? 14.923 -8.753 -27.670 1.00 98.19 275 CYS A CA 1
ATOM 2120 C C . CYS A 1 275 ? 13.786 -8.219 -26.791 1.00 98.19 275 CYS A C 1
ATOM 2122 O O . CYS A 1 275 ? 12.973 -7.407 -27.241 1.00 98.19 275 CYS A O 1
ATOM 2124 N N . TYR A 1 276 ? 13.752 -8.649 -25.534 1.00 98.56 276 TYR A N 1
ATOM 2125 C CA . TYR A 1 276 ? 12.793 -8.201 -24.530 1.00 98.56 276 TYR A CA 1
ATOM 2126 C C . TYR A 1 276 ? 13.527 -7.654 -23.305 1.00 98.56 276 TYR A C 1
ATOM 2128 O O . TYR A 1 276 ? 14.407 -8.321 -22.758 1.00 98.56 276 TYR A O 1
ATOM 2136 N N . VAL A 1 277 ? 13.166 -6.438 -22.899 1.00 98.56 277 VAL A N 1
ATOM 2137 C CA . VAL A 1 277 ? 13.752 -5.734 -21.760 1.00 98.56 277 VAL A CA 1
ATOM 2138 C C . VAL A 1 277 ? 12.659 -5.431 -20.740 1.00 98.56 277 VAL A C 1
ATOM 2140 O O . VAL A 1 277 ? 11.801 -4.583 -20.987 1.00 98.56 277 VAL A O 1
ATOM 2143 N N . ASP A 1 278 ? 12.669 -6.108 -19.595 1.00 98.25 278 ASP A N 1
ATOM 2144 C CA . ASP A 1 278 ? 11.684 -5.857 -18.538 1.00 98.25 278 ASP A CA 1
ATOM 2145 C C . ASP A 1 278 ? 12.202 -4.816 -17.545 1.00 98.25 278 ASP A C 1
ATOM 2147 O O . ASP A 1 278 ? 13.174 -5.048 -16.830 1.00 98.25 278 ASP A O 1
ATOM 2151 N N . MET A 1 279 ? 11.548 -3.659 -17.497 1.00 97.69 279 MET A N 1
ATOM 2152 C CA . MET A 1 279 ? 11.856 -2.549 -16.591 1.00 97.69 279 MET A CA 1
ATOM 2153 C C . MET A 1 279 ? 10.925 -2.510 -15.373 1.00 97.69 279 MET A C 1
ATOM 2155 O O . MET A 1 279 ? 10.911 -1.530 -14.622 1.00 97.69 279 MET A O 1
ATOM 2159 N N . SER A 1 280 ? 10.095 -3.536 -15.194 1.00 96.62 280 SER A N 1
ATOM 2160 C CA . SER A 1 280 ? 9.153 -3.637 -14.081 1.00 96.62 280 SER A CA 1
ATOM 2161 C C . SER A 1 280 ? 9.873 -4.038 -12.794 1.00 96.62 280 SER A C 1
ATOM 2163 O O . SER A 1 280 ? 10.742 -4.905 -12.797 1.00 96.62 280 SER A O 1
ATOM 2165 N N . THR A 1 281 ? 9.479 -3.460 -11.657 1.00 96.00 281 THR A N 1
ATOM 2166 C CA . THR A 1 281 ? 9.985 -3.911 -10.351 1.00 96.00 281 THR A CA 1
ATOM 2167 C C . THR A 1 281 ? 9.248 -5.178 -9.915 1.00 96.00 281 THR A C 1
ATOM 2169 O O . THR A 1 281 ? 8.063 -5.118 -9.557 1.00 96.00 281 THR A O 1
ATOM 2172 N N . VAL A 1 282 ? 9.947 -6.313 -9.946 1.00 96.12 282 VAL A N 1
ATOM 2173 C CA . VAL A 1 282 ? 9.445 -7.660 -9.621 1.00 96.12 282 VAL A CA 1
ATOM 2174 C C . VAL A 1 282 ? 10.486 -8.450 -8.809 1.00 96.12 282 VAL A C 1
ATOM 2176 O O . VAL A 1 282 ? 11.593 -7.965 -8.584 1.00 96.12 282 VAL A O 1
ATOM 2179 N N . ASP A 1 283 ? 10.133 -9.648 -8.339 1.00 95.50 283 ASP A N 1
ATOM 2180 C CA . ASP A 1 283 ? 11.051 -10.567 -7.652 1.00 95.50 283 ASP A CA 1
ATOM 2181 C C . ASP A 1 283 ? 11.974 -11.338 -8.609 1.00 95.50 283 ASP A C 1
ATOM 2183 O O . ASP A 1 283 ? 11.681 -11.505 -9.795 1.00 95.50 283 ASP A O 1
ATOM 2187 N N . ALA A 1 284 ? 13.091 -11.830 -8.058 1.00 95.50 284 ALA A N 1
ATOM 2188 C CA . ALA A 1 284 ? 14.122 -12.558 -8.795 1.00 95.50 284 ALA A CA 1
ATOM 2189 C C . ALA A 1 284 ? 13.602 -13.854 -9.443 1.00 95.50 284 ALA A C 1
ATOM 2191 O O . ALA A 1 284 ? 14.028 -14.199 -10.546 1.00 95.50 284 ALA A O 1
ATOM 2192 N N . ASP A 1 285 ? 12.669 -14.552 -8.796 1.00 95.12 285 ASP A N 1
ATOM 2193 C CA . ASP A 1 285 ? 12.100 -15.792 -9.329 1.00 95.12 285 ASP A CA 1
ATOM 2194 C C . ASP A 1 285 ? 11.259 -15.502 -10.574 1.00 95.12 285 ASP A C 1
ATOM 2196 O O . ASP A 1 285 ? 11.394 -16.176 -11.597 1.00 95.12 285 ASP A O 1
ATOM 2200 N N . THR A 1 286 ? 10.457 -14.436 -10.530 1.00 96.56 286 THR A N 1
ATOM 2201 C CA . THR A 1 286 ? 9.662 -13.976 -11.668 1.00 96.56 286 THR A CA 1
ATOM 2202 C C . THR A 1 286 ? 10.538 -13.597 -12.860 1.00 96.56 286 THR A C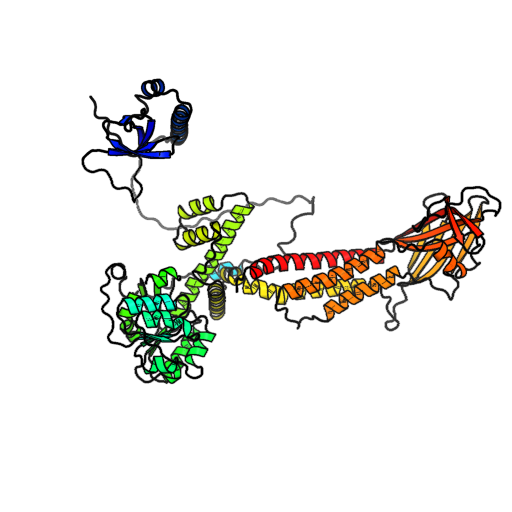 1
ATOM 2204 O O . THR A 1 286 ? 10.287 -14.104 -13.951 1.00 96.56 286 THR A O 1
ATOM 2207 N N . VAL A 1 287 ? 11.580 -12.766 -12.704 1.00 97.00 287 VAL A N 1
ATOM 2208 C CA . VAL A 1 287 ? 12.463 -12.442 -13.853 1.00 97.00 287 VAL A CA 1
ATOM 2209 C C . VAL A 1 287 ? 13.199 -13.663 -14.381 1.00 97.00 287 VAL A C 1
ATOM 2211 O O . VAL A 1 287 ? 13.369 -13.779 -15.592 1.00 97.00 287 VAL A O 1
ATOM 2214 N N . THR A 1 288 ? 13.594 -14.591 -13.510 1.00 97.19 288 THR A N 1
ATOM 2215 C CA . THR A 1 288 ? 14.270 -15.824 -13.927 1.00 97.19 288 THR A CA 1
ATOM 2216 C C . THR A 1 288 ? 13.337 -16.704 -14.759 1.00 97.19 288 THR A C 1
ATOM 2218 O O . THR A 1 288 ? 13.727 -17.169 -15.831 1.00 97.19 288 THR A O 1
ATOM 2221 N N . GLU A 1 289 ? 12.087 -16.881 -14.323 1.00 97.62 289 GLU A N 1
ATOM 2222 C CA . GLU A 1 289 ? 11.054 -17.609 -15.069 1.00 97.62 289 GLU A CA 1
ATOM 2223 C C . GLU A 1 289 ? 10.792 -16.960 -16.437 1.00 97.62 289 GLU A C 1
ATOM 2225 O O . GLU A 1 289 ? 10.806 -17.634 -17.472 1.00 97.62 289 GLU A O 1
ATOM 2230 N N . LEU A 1 290 ? 10.605 -15.635 -16.466 1.00 97.50 290 LEU A N 1
ATOM 2231 C CA . LEU A 1 290 ? 10.369 -14.901 -17.710 1.00 97.50 290 LEU A CA 1
ATOM 2232 C C . LEU A 1 290 ? 11.563 -15.013 -18.664 1.00 97.50 290 LEU A C 1
ATOM 2234 O O . LEU A 1 290 ? 11.372 -15.284 -19.851 1.00 97.50 290 LEU A O 1
ATOM 2238 N N . ALA A 1 291 ? 12.788 -14.874 -18.157 1.00 97.88 291 ALA A N 1
ATOM 2239 C CA . ALA A 1 291 ? 14.002 -15.024 -18.947 1.00 97.88 291 ALA A CA 1
ATOM 2240 C C . ALA A 1 291 ? 14.095 -16.414 -19.583 1.00 97.88 291 ALA A C 1
ATOM 2242 O O . ALA A 1 291 ? 14.304 -16.520 -20.793 1.00 97.88 291 ALA A O 1
ATOM 2243 N N . GLN A 1 292 ? 13.877 -17.475 -18.800 1.00 97.62 292 GLN A N 1
ATOM 2244 C CA . GLN A 1 292 ? 13.913 -18.855 -19.289 1.00 97.62 292 GLN A CA 1
ATOM 2245 C C . GLN A 1 292 ? 12.917 -19.075 -20.430 1.00 97.62 292 GLN A C 1
ATOM 2247 O O . GLN A 1 292 ? 13.271 -19.623 -21.477 1.00 97.62 292 GLN A O 1
ATOM 2252 N N . VAL A 1 293 ? 11.681 -18.606 -20.263 1.00 97.50 293 VAL A N 1
ATOM 2253 C CA . VAL A 1 293 ? 10.626 -18.801 -21.259 1.00 97.50 293 VAL A CA 1
ATOM 2254 C C . VAL A 1 293 ? 10.902 -17.997 -22.539 1.00 97.50 293 VAL A C 1
ATOM 2256 O O . VAL A 1 293 ? 10.723 -18.527 -23.638 1.00 97.50 293 VAL A O 1
ATOM 2259 N N . ILE A 1 294 ? 11.418 -16.768 -22.437 1.00 97.56 294 ILE A N 1
ATOM 2260 C CA . ILE A 1 294 ? 11.806 -15.948 -23.601 1.00 97.56 294 ILE A CA 1
ATOM 2261 C C . ILE A 1 294 ? 12.988 -16.571 -24.359 1.00 97.56 294 ILE A C 1
ATOM 2263 O O . ILE A 1 294 ? 12.932 -16.716 -25.586 1.00 97.56 294 ILE A O 1
ATOM 2267 N N . VAL A 1 295 ? 14.031 -16.992 -23.638 1.00 97.00 295 VAL A N 1
ATOM 2268 C CA . VAL A 1 295 ? 15.233 -17.608 -24.224 1.00 97.00 295 VAL A CA 1
ATOM 2269 C C . VAL A 1 295 ? 14.906 -18.954 -24.868 1.00 97.00 295 VAL A C 1
ATOM 2271 O O . VAL A 1 295 ? 15.402 -19.244 -25.957 1.00 97.00 295 VAL A O 1
ATOM 2274 N N . SER A 1 296 ? 13.992 -19.741 -24.287 1.00 96.62 296 SER A N 1
ATOM 2275 C CA . SER A 1 296 ? 13.543 -21.017 -24.872 1.00 96.62 296 SER A CA 1
ATOM 2276 C C . SER A 1 296 ? 12.915 -20.873 -26.268 1.00 96.62 296 SER A C 1
ATOM 2278 O O . SER A 1 296 ? 12.888 -21.832 -27.037 1.00 96.62 296 SER A O 1
ATOM 2280 N N . ARG A 1 297 ? 12.447 -19.668 -26.630 1.00 95.56 297 ARG A N 1
ATOM 2281 C CA . ARG A 1 297 ? 11.921 -19.333 -27.966 1.00 95.56 297 ARG A CA 1
ATOM 2282 C C . ARG A 1 297 ? 12.927 -18.616 -28.875 1.00 95.56 297 ARG A C 1
ATOM 2284 O O . ARG A 1 297 ? 12.552 -18.115 -29.937 1.00 95.56 297 ARG A O 1
ATOM 2291 N N . GLY A 1 298 ? 14.197 -18.566 -28.476 1.00 95.19 298 GLY A N 1
ATOM 2292 C CA . GLY A 1 298 ? 15.284 -17.916 -29.214 1.00 95.19 298 GLY A CA 1
ATOM 2293 C C . GLY A 1 298 ? 15.359 -16.397 -29.028 1.00 95.19 298 GLY A C 1
ATOM 2294 O O . GLY A 1 298 ? 16.116 -15.737 -29.741 1.00 95.19 298 GLY A O 1
ATOM 2295 N N . GLY A 1 299 ? 14.576 -15.827 -28.108 1.00 97.00 299 GLY A N 1
ATOM 2296 C CA . GLY A 1 299 ? 14.670 -14.412 -27.760 1.00 97.00 299 GLY A CA 1
ATOM 2297 C C . GLY A 1 299 ? 15.865 -14.107 -26.855 1.00 97.00 299 GLY A C 1
ATOM 2298 O O . GLY A 1 299 ? 16.432 -15.000 -26.227 1.00 97.00 299 GLY A O 1
ATOM 2299 N N . ARG A 1 300 ? 16.221 -12.826 -26.756 1.00 98.12 300 ARG A N 1
ATOM 2300 C CA . ARG A 1 300 ? 17.205 -12.305 -25.794 1.00 98.12 300 ARG A CA 1
ATOM 2301 C C . ARG A 1 300 ? 16.484 -11.545 -24.689 1.00 98.12 300 ARG A C 1
ATOM 2303 O O . ARG A 1 300 ? 15.535 -10.815 -24.976 1.00 98.12 300 ARG A O 1
ATOM 2310 N N . PHE A 1 301 ? 16.931 -11.714 -23.450 1.00 98.44 301 PHE A N 1
ATOM 2311 C CA . PHE A 1 301 ? 16.286 -11.141 -22.271 1.00 98.44 301 PHE A CA 1
ATOM 2312 C C . PHE A 1 301 ? 17.260 -10.280 -21.462 1.00 98.44 301 PHE A C 1
ATOM 2314 O O . PHE A 1 301 ? 18.405 -10.674 -21.227 1.00 98.44 301 PHE A O 1
ATOM 2321 N N . LEU A 1 302 ? 16.778 -9.127 -21.009 1.00 98.38 302 LEU A N 1
ATOM 2322 C CA . LEU A 1 302 ? 17.462 -8.247 -20.068 1.00 98.38 302 LEU A CA 1
ATOM 2323 C C . LEU A 1 302 ? 16.436 -7.748 -19.044 1.00 98.38 302 LEU A C 1
ATOM 2325 O O . LEU A 1 302 ? 15.391 -7.228 -19.427 1.00 98.38 302 LEU A O 1
ATOM 2329 N N . GLU A 1 303 ? 16.721 -7.866 -17.753 1.00 98.06 303 GLU A N 1
ATOM 2330 C CA . GLU A 1 303 ? 15.998 -7.071 -16.758 1.00 98.06 303 GLU A CA 1
ATOM 2331 C C . GLU A 1 303 ? 16.684 -5.711 -16.626 1.00 98.06 303 GLU A C 1
ATOM 2333 O O . GLU A 1 303 ? 17.911 -5.629 -16.649 1.00 98.06 303 GLU A O 1
ATOM 2338 N N . ALA A 1 304 ? 15.903 -4.641 -16.535 1.00 97.75 304 ALA A N 1
ATOM 2339 C CA . ALA A 1 304 ? 16.386 -3.273 -16.401 1.00 97.75 304 ALA A CA 1
ATOM 2340 C C . ALA A 1 304 ? 15.462 -2.409 -15.514 1.00 97.75 304 ALA A C 1
ATOM 2342 O O . ALA A 1 304 ? 14.999 -1.358 -15.975 1.00 97.75 304 ALA A O 1
ATOM 2343 N N . PRO A 1 305 ? 15.117 -2.831 -14.276 1.00 97.38 305 PRO A N 1
ATOM 2344 C CA . PRO A 1 305 ? 14.305 -2.013 -13.381 1.00 97.38 305 PRO A CA 1
ATOM 2345 C C . PRO A 1 305 ? 14.923 -0.627 -13.140 1.00 97.38 305 PRO A C 1
ATOM 2347 O O . PRO A 1 305 ? 16.144 -0.446 -13.125 1.00 97.38 305 PRO A O 1
ATOM 2350 N N . VAL A 1 306 ? 14.059 0.366 -12.916 1.00 95.88 306 VAL A N 1
ATOM 2351 C CA . VAL A 1 306 ? 14.456 1.775 -12.763 1.00 95.88 306 VAL A CA 1
ATOM 2352 C C . VAL A 1 306 ? 14.186 2.324 -11.367 1.00 95.88 306 VAL A C 1
ATOM 2354 O O . VAL A 1 306 ? 13.118 2.111 -10.797 1.00 95.88 306 VAL A O 1
ATOM 2357 N N . SER A 1 307 ? 15.154 3.066 -10.830 1.00 94.44 307 SER A N 1
ATOM 2358 C CA . SER A 1 307 ? 15.008 3.844 -9.601 1.00 94.44 307 SER A CA 1
ATOM 2359 C C . SER A 1 307 ? 14.785 5.312 -9.957 1.00 94.44 307 SER A C 1
ATOM 2361 O O . SER A 1 307 ? 15.516 5.902 -10.760 1.00 94.44 307 SER A O 1
ATOM 2363 N N . GLY A 1 308 ? 13.733 5.893 -9.385 1.00 91.12 308 GLY A N 1
ATOM 2364 C CA . GLY A 1 308 ? 13.306 7.262 -9.638 1.00 91.12 308 GLY A CA 1
ATOM 2365 C C . GLY A 1 308 ? 11.831 7.477 -9.305 1.00 91.12 308 GLY A C 1
ATOM 2366 O O . GLY A 1 308 ? 11.185 6.640 -8.678 1.00 91.12 308 GLY A O 1
ATOM 2367 N N . ASN A 1 309 ? 11.293 8.616 -9.730 1.00 89.75 309 ASN A N 1
ATOM 2368 C CA . ASN A 1 309 ? 9.883 8.985 -9.602 1.00 89.75 309 ASN A CA 1
ATOM 2369 C C . ASN A 1 309 ? 9.361 9.518 -10.950 1.00 89.75 309 ASN A C 1
ATOM 2371 O O . ASN A 1 309 ? 10.126 9.623 -11.911 1.00 89.75 309 ASN A O 1
ATOM 2375 N N . GLN A 1 310 ? 8.075 9.873 -11.024 1.00 89.88 310 GLN A N 1
ATOM 2376 C CA . GLN A 1 310 ? 7.473 10.392 -12.257 1.00 89.88 310 GLN A CA 1
ATOM 2377 C C . GLN A 1 310 ? 8.243 11.585 -12.845 1.00 89.88 310 GLN A C 1
ATOM 2379 O O . GLN A 1 310 ? 8.458 11.638 -14.053 1.00 89.88 310 GLN A O 1
ATOM 2384 N N . GLN A 1 311 ? 8.679 12.527 -12.005 1.00 90.69 311 GLN A N 1
ATOM 2385 C CA . GLN A 1 311 ? 9.408 13.709 -12.461 1.00 90.69 311 GLN A CA 1
ATOM 2386 C C . GLN A 1 311 ? 10.740 13.316 -13.109 1.00 90.69 311 GLN A C 1
ATOM 2388 O O . GLN A 1 311 ? 11.001 13.688 -14.247 1.00 90.69 311 GLN A O 1
ATOM 2393 N N . LEU A 1 312 ? 11.530 12.474 -12.437 1.00 93.06 312 LEU A N 1
ATOM 2394 C CA . LEU A 1 312 ? 12.795 11.974 -12.985 1.00 93.06 312 LEU A CA 1
ATOM 2395 C C . LEU A 1 312 ? 12.589 11.151 -14.261 1.00 93.06 312 LEU A C 1
ATOM 2397 O O . LEU A 1 312 ? 13.428 11.190 -15.155 1.00 93.06 312 LEU A O 1
ATOM 2401 N N . SER A 1 313 ? 11.467 10.437 -14.370 1.00 94.00 313 SER A N 1
ATOM 2402 C CA . SER A 1 313 ? 11.105 9.726 -15.594 1.00 94.00 313 SER A CA 1
ATOM 2403 C C . SER A 1 313 ? 10.797 10.672 -16.749 1.00 94.00 313 SER A C 1
ATOM 2405 O O . SER A 1 313 ? 11.188 10.373 -17.875 1.00 94.00 313 SER A O 1
ATOM 2407 N N . ASN A 1 314 ? 10.099 11.778 -16.492 1.00 92.81 314 ASN A N 1
ATOM 2408 C CA . ASN A 1 314 ? 9.802 12.790 -17.504 1.00 92.81 314 ASN A CA 1
ATOM 2409 C C . ASN A 1 314 ? 11.070 13.532 -17.940 1.00 92.81 314 ASN A C 1
ATOM 2411 O O . ASN A 1 314 ? 11.213 13.847 -19.118 1.00 92.81 314 ASN A O 1
ATOM 2415 N N . ASP A 1 315 ? 12.000 13.744 -17.009 1.00 91.50 315 ASP A N 1
ATOM 2416 C CA . ASP A 1 315 ? 13.246 14.480 -17.238 1.00 91.50 315 ASP A CA 1
ATOM 2417 C C . ASP A 1 315 ? 14.370 13.616 -17.842 1.00 91.50 315 ASP A C 1
ATOM 2419 O O . ASP A 1 315 ? 15.434 14.140 -18.161 1.00 91.50 315 ASP A O 1
ATOM 2423 N N . GLY A 1 316 ? 14.168 12.300 -17.985 1.00 92.62 316 GLY A N 1
ATOM 2424 C CA . GLY A 1 316 ? 15.192 11.383 -18.505 1.00 92.62 316 GLY A CA 1
ATOM 2425 C C . GLY A 1 316 ? 16.347 11.152 -17.524 1.00 92.62 316 GLY A C 1
ATOM 2426 O O . GLY A 1 316 ? 17.479 10.908 -17.924 1.00 92.62 316 GLY A O 1
ATOM 2427 N N . MET A 1 317 ? 16.073 11.253 -16.221 1.00 93.31 317 MET A N 1
ATOM 2428 C CA . MET A 1 317 ? 17.068 11.248 -15.142 1.00 93.31 317 MET A CA 1
ATOM 2429 C C . MET A 1 317 ? 16.986 9.997 -14.255 1.00 93.31 317 MET A C 1
ATOM 2431 O O . MET A 1 317 ? 17.429 10.010 -13.106 1.00 93.31 317 MET A O 1
ATOM 2435 N N . LEU A 1 318 ? 16.408 8.907 -14.765 1.00 94.56 318 LEU A N 1
ATOM 2436 C CA . LEU A 1 318 ? 16.286 7.644 -14.033 1.00 94.56 318 LEU A CA 1
ATOM 2437 C C . LEU A 1 318 ? 17.647 6.973 -13.801 1.00 94.56 318 LEU A C 1
ATOM 2439 O O . LEU A 1 318 ? 18.587 7.133 -14.581 1.00 94.56 318 LEU A O 1
ATOM 2443 N N . VAL A 1 319 ? 17.740 6.175 -12.741 1.00 95.75 319 VAL A N 1
ATOM 2444 C CA . VAL A 1 319 ? 18.868 5.263 -12.521 1.00 95.75 319 VAL A CA 1
ATOM 2445 C C . VAL A 1 319 ? 18.439 3.869 -12.956 1.00 95.75 319 VAL A C 1
ATOM 2447 O O . VAL A 1 319 ? 17.501 3.308 -12.394 1.00 95.75 319 VAL A O 1
ATOM 2450 N N . ILE A 1 320 ? 19.112 3.316 -13.961 1.00 96.88 320 ILE A N 1
ATOM 2451 C CA . ILE A 1 320 ? 18.755 2.028 -14.563 1.00 96.88 320 ILE A CA 1
ATOM 2452 C C . ILE A 1 320 ? 19.649 0.940 -13.970 1.00 96.88 320 ILE A C 1
ATOM 2454 O O . ILE A 1 320 ? 20.875 1.041 -14.030 1.00 96.88 320 ILE A O 1
ATOM 2458 N N . LEU A 1 321 ? 19.049 -0.102 -13.404 1.00 97.25 321 LEU A N 1
ATOM 2459 C CA . LEU A 1 321 ? 19.761 -1.270 -12.889 1.00 97.25 321 LEU A CA 1
ATOM 2460 C C . LEU A 1 321 ? 19.497 -2.424 -13.845 1.00 97.25 321 LEU A C 1
ATOM 2462 O O . LEU A 1 321 ? 18.369 -2.888 -13.907 1.00 97.25 321 LEU A O 1
ATOM 2466 N N . ALA A 1 322 ? 20.495 -2.861 -14.607 1.00 97.31 322 ALA A N 1
ATOM 2467 C CA . ALA A 1 322 ? 20.335 -3.873 -15.643 1.00 97.31 322 ALA A CA 1
ATOM 2468 C C . ALA A 1 322 ? 21.101 -5.162 -15.330 1.00 97.31 322 ALA A C 1
ATOM 2470 O O . ALA A 1 322 ? 22.210 -5.106 -14.805 1.00 97.31 322 ALA A O 1
ATOM 2471 N N . ALA A 1 323 ? 20.544 -6.319 -15.682 1.00 97.44 323 ALA A N 1
ATOM 2472 C CA . ALA A 1 323 ? 21.226 -7.611 -15.599 1.00 97.44 323 ALA A CA 1
ATOM 2473 C C . ALA A 1 323 ? 20.655 -8.621 -16.615 1.00 97.44 323 ALA A C 1
ATOM 2475 O O . ALA A 1 323 ? 19.492 -8.533 -17.013 1.00 97.44 323 ALA A O 1
ATOM 2476 N N . GLY A 1 324 ? 21.477 -9.570 -17.066 1.00 96.75 324 GLY A N 1
ATOM 2477 C CA . GLY A 1 324 ? 21.138 -10.558 -18.094 1.00 96.75 324 GLY A CA 1
ATOM 2478 C C . GLY A 1 324 ? 22.060 -10.500 -19.311 1.00 96.75 324 GLY A C 1
ATOM 2479 O O . GLY A 1 324 ? 23.280 -10.567 -19.177 1.00 96.75 324 GLY A O 1
ATOM 2480 N N . ASP A 1 325 ? 21.493 -10.413 -20.517 1.00 96.50 325 ASP A N 1
ATOM 2481 C CA . ASP A 1 325 ? 22.273 -10.417 -21.762 1.00 96.50 325 ASP A CA 1
ATOM 2482 C C . ASP A 1 325 ? 23.109 -9.130 -21.921 1.00 96.50 325 ASP A C 1
ATOM 2484 O O . ASP A 1 325 ? 22.584 -8.037 -22.157 1.00 96.50 325 ASP A O 1
ATOM 2488 N N . ARG A 1 326 ? 24.438 -9.268 -21.828 1.00 94.00 326 ARG A N 1
ATOM 2489 C CA . ARG A 1 326 ? 25.388 -8.149 -21.934 1.00 94.00 326 ARG A CA 1
ATOM 2490 C C . ARG A 1 326 ? 25.342 -7.443 -23.288 1.00 94.00 326 ARG A C 1
ATOM 2492 O O . ARG A 1 326 ? 25.398 -6.217 -23.333 1.00 94.00 326 ARG A O 1
ATOM 2499 N N . GLY A 1 327 ? 25.221 -8.188 -24.383 1.00 95.12 327 GLY A N 1
ATOM 2500 C CA . GLY A 1 327 ? 25.141 -7.579 -25.708 1.00 95.12 327 GLY A CA 1
ATOM 2501 C C . GLY A 1 327 ? 23.850 -6.775 -25.878 1.00 95.12 327 GLY A C 1
ATOM 2502 O O . GLY A 1 327 ? 23.842 -5.768 -26.573 1.00 95.12 327 GLY A O 1
ATOM 2503 N N . LEU A 1 328 ? 22.751 -7.199 -25.243 1.00 96.56 328 LEU A N 1
ATOM 2504 C CA . LEU A 1 328 ? 21.470 -6.500 -25.303 1.00 96.56 328 LEU A CA 1
ATOM 2505 C C . LEU A 1 328 ? 21.531 -5.229 -24.455 1.00 96.56 328 LEU A C 1
ATOM 2507 O O . LEU A 1 328 ? 21.008 -4.195 -24.855 1.00 96.56 328 LEU A O 1
ATOM 2511 N N . TYR A 1 329 ? 22.217 -5.282 -23.315 1.00 95.88 329 TYR A N 1
ATOM 2512 C CA . TYR A 1 329 ? 22.523 -4.089 -22.530 1.00 95.88 329 TYR A CA 1
ATOM 2513 C C . TYR A 1 329 ? 23.284 -3.038 -23.359 1.00 95.88 329 TYR A C 1
ATOM 2515 O O . TYR A 1 329 ? 22.913 -1.864 -23.350 1.00 95.88 329 TYR A O 1
ATOM 2523 N N . GLU A 1 330 ? 24.284 -3.459 -24.137 1.00 93.69 330 GLU A N 1
ATOM 2524 C CA . GLU A 1 330 ? 25.048 -2.577 -25.032 1.00 93.69 330 GLU A CA 1
ATOM 2525 C C . GLU A 1 330 ? 24.205 -2.069 -26.214 1.00 93.69 330 GLU A C 1
ATOM 2527 O O . GLU A 1 330 ? 24.227 -0.875 -26.522 1.00 93.69 330 GLU A O 1
ATOM 2532 N N . ASP A 1 331 ? 23.383 -2.936 -26.812 1.00 94.00 331 ASP A N 1
ATOM 2533 C CA . ASP A 1 331 ? 22.422 -2.581 -27.865 1.00 94.00 331 ASP A CA 1
ATOM 2534 C C . ASP A 1 331 ? 21.406 -1.511 -27.409 1.00 94.00 331 ASP A C 1
ATOM 2536 O O . ASP A 1 331 ? 20.928 -0.713 -28.221 1.00 94.00 331 ASP A O 1
ATOM 2540 N N . CYS A 1 332 ? 21.077 -1.490 -26.114 1.00 95.38 332 CYS A N 1
ATOM 2541 C CA . CYS A 1 332 ? 20.155 -0.542 -25.485 1.00 95.38 332 CYS A CA 1
ATOM 2542 C C . CYS A 1 332 ? 20.816 0.778 -25.055 1.00 95.38 332 CYS A C 1
ATOM 2544 O O . CYS A 1 332 ? 20.117 1.643 -24.530 1.00 95.38 332 CYS A O 1
ATOM 2546 N N . SER A 1 333 ? 22.123 0.971 -25.278 1.00 91.50 333 SER A N 1
ATOM 2547 C CA . SER A 1 333 ? 22.887 2.127 -24.776 1.00 91.50 333 SER A CA 1
ATOM 2548 C C . SER A 1 333 ? 22.240 3.480 -25.109 1.00 91.50 333 SER A C 1
ATOM 2550 O O . SER A 1 333 ? 21.996 4.286 -24.213 1.00 91.50 333 SER A O 1
ATOM 2552 N N . SER A 1 334 ? 21.866 3.702 -26.375 1.00 93.12 334 SER A N 1
ATOM 2553 C CA . SER A 1 334 ? 21.210 4.946 -26.816 1.00 93.12 334 SER A CA 1
ATOM 2554 C C . SER A 1 334 ? 19.839 5.151 -26.142 1.00 93.12 334 SER A C 1
ATOM 2556 O O . SER A 1 334 ? 19.531 6.241 -25.662 1.00 93.12 334 SER A O 1
ATOM 2558 N N . CYS A 1 335 ? 19.055 4.079 -25.977 1.00 95.31 335 CYS A N 1
ATOM 2559 C CA . CYS A 1 335 ? 17.775 4.133 -25.267 1.00 95.31 335 CYS A CA 1
ATOM 2560 C C . CYS A 1 335 ? 17.957 4.444 -23.772 1.00 95.31 335 CYS A C 1
ATOM 2562 O O . CYS A 1 335 ? 17.221 5.261 -23.220 1.00 95.31 335 CYS A O 1
ATOM 2564 N N . PHE A 1 336 ? 18.940 3.825 -23.115 1.00 95.12 336 PHE A N 1
ATOM 2565 C CA . PHE A 1 336 ? 19.252 4.071 -21.706 1.00 95.12 336 PHE A CA 1
ATOM 2566 C C . PHE A 1 336 ? 19.759 5.489 -21.457 1.00 95.12 336 PHE A C 1
ATOM 2568 O O . PHE A 1 336 ? 19.375 6.086 -20.456 1.00 95.12 336 PHE A O 1
ATOM 2575 N N . GLN A 1 337 ? 20.536 6.056 -22.381 1.00 91.19 337 GLN A N 1
ATOM 2576 C CA . GLN A 1 337 ? 20.942 7.463 -22.328 1.00 91.19 337 GLN A CA 1
ATOM 2577 C C . GLN A 1 337 ? 19.757 8.424 -22.489 1.00 91.19 337 GLN A C 1
ATOM 2579 O O . GLN A 1 337 ? 19.770 9.500 -21.901 1.00 91.19 337 GLN A O 1
ATOM 2584 N N . ALA A 1 338 ? 18.737 8.053 -23.269 1.00 92.06 338 ALA A N 1
ATOM 2585 C CA . ALA A 1 338 ? 17.556 8.893 -23.469 1.00 92.06 338 ALA A CA 1
ATOM 2586 C C . ALA A 1 338 ? 16.653 8.944 -22.227 1.00 92.06 338 ALA A C 1
ATOM 2588 O O . ALA A 1 338 ? 16.049 9.975 -21.944 1.00 92.06 338 ALA A O 1
ATOM 2589 N N . MET A 1 339 ? 16.532 7.834 -21.493 1.00 93.44 339 MET A N 1
ATOM 2590 C CA . MET A 1 339 ? 15.597 7.720 -20.365 1.00 93.44 339 MET A CA 1
ATOM 2591 C C . MET A 1 339 ? 16.245 7.842 -18.979 1.00 93.44 339 MET A C 1
ATOM 2593 O O . MET A 1 339 ? 15.529 8.007 -17.988 1.00 93.44 339 MET A O 1
ATOM 2597 N N . GLY A 1 340 ? 17.570 7.717 -18.889 1.00 91.00 340 GLY A N 1
ATOM 2598 C CA . GLY A 1 340 ? 18.291 7.612 -17.629 1.00 91.00 340 GLY A CA 1
ATOM 2599 C C . GLY A 1 340 ? 19.512 8.517 -17.529 1.00 91.00 340 GLY A C 1
ATOM 2600 O O . GLY A 1 340 ? 20.245 8.735 -18.489 1.00 91.00 340 GLY A O 1
ATOM 2601 N N . LYS A 1 341 ? 19.790 8.958 -16.299 1.00 88.94 341 LYS A N 1
ATOM 2602 C CA . LYS A 1 341 ? 21.035 9.641 -15.934 1.00 88.94 341 LYS A CA 1
ATOM 2603 C C . LYS A 1 341 ? 22.224 8.676 -15.925 1.00 88.94 341 LYS A C 1
ATOM 2605 O O . LYS A 1 341 ? 23.359 9.052 -16.208 1.00 88.94 341 LYS A O 1
ATOM 2610 N N . THR A 1 342 ? 21.999 7.440 -15.499 1.00 88.94 342 THR A N 1
ATOM 2611 C CA . THR A 1 342 ? 23.061 6.438 -15.407 1.00 88.94 342 THR A CA 1
ATOM 2612 C C . THR A 1 342 ? 22.479 5.040 -15.516 1.00 88.94 342 THR A C 1
ATOM 2614 O O . THR A 1 342 ? 21.309 4.818 -15.193 1.00 88.94 342 THR A O 1
ATOM 2617 N N . SER A 1 343 ? 23.311 4.095 -15.946 1.00 92.12 343 SER A N 1
ATOM 2618 C CA . SER A 1 343 ? 22.954 2.683 -15.989 1.00 92.12 343 SER A CA 1
ATOM 2619 C C . SER A 1 343 ? 24.065 1.820 -15.394 1.00 92.12 343 SER A C 1
ATOM 2621 O O . SER A 1 343 ? 25.251 2.060 -15.626 1.00 92.12 343 SER A O 1
ATOM 2623 N N . PHE A 1 344 ? 23.667 0.815 -14.621 1.00 93.50 344 PHE A N 1
ATOM 2624 C CA . PHE A 1 344 ? 24.556 -0.169 -14.012 1.00 93.50 344 PHE A CA 1
ATOM 2625 C C . PHE A 1 344 ? 24.262 -1.543 -14.598 1.00 93.50 344 PHE A C 1
ATOM 2627 O O . PHE A 1 344 ? 23.100 -1.923 -14.686 1.00 93.50 344 PHE A O 1
ATOM 2634 N N . PHE A 1 345 ? 25.300 -2.295 -14.958 1.00 95.12 345 PHE A N 1
ATOM 2635 C CA . PHE A 1 345 ? 25.167 -3.701 -15.331 1.00 95.12 345 PHE A CA 1
ATOM 2636 C C . PHE A 1 345 ? 25.612 -4.591 -14.168 1.00 95.12 345 PHE A C 1
ATOM 2638 O O . PHE A 1 345 ? 26.757 -4.501 -13.730 1.00 95.12 345 PHE A O 1
ATOM 2645 N N . LEU A 1 346 ? 24.702 -5.421 -13.664 1.00 94.31 346 LEU A N 1
ATOM 2646 C CA . LEU A 1 346 ? 24.818 -6.168 -12.407 1.00 94.31 346 LEU A CA 1
ATOM 2647 C C . LEU A 1 346 ? 25.015 -7.680 -12.623 1.00 94.31 346 LEU A C 1
ATOM 2649 O O . LEU A 1 346 ? 24.828 -8.475 -11.703 1.00 94.31 346 LEU A O 1
ATOM 2653 N N . GLY A 1 347 ? 25.405 -8.087 -13.832 1.00 94.94 347 GLY A N 1
ATOM 2654 C CA . GLY A 1 347 ? 25.715 -9.479 -14.155 1.00 94.94 347 GLY A CA 1
ATOM 2655 C C . GLY A 1 347 ? 24.483 -10.281 -14.564 1.00 94.94 347 GLY A C 1
ATOM 2656 O O . GLY A 1 347 ? 23.789 -9.903 -15.504 1.00 94.94 347 GLY A O 1
ATOM 2657 N N . GLU A 1 348 ? 24.253 -11.411 -13.901 1.00 95.25 348 GLU A N 1
ATOM 2658 C CA . GLU A 1 348 ? 23.225 -12.392 -14.268 1.00 95.25 348 GLU A CA 1
ATOM 2659 C C . GLU A 1 348 ? 21.795 -11.955 -13.911 1.00 95.25 348 GLU A C 1
ATOM 2661 O O . GLU A 1 348 ? 21.574 -11.143 -13.010 1.00 95.25 348 GLU A O 1
ATOM 2666 N N . VAL A 1 349 ? 20.810 -12.534 -14.609 1.00 97.56 349 VAL A N 1
ATOM 2667 C CA . VAL A 1 349 ? 19.380 -12.293 -14.354 1.00 97.56 349 VAL A CA 1
ATOM 2668 C C . VAL A 1 349 ? 19.026 -12.614 -12.897 1.00 97.56 349 VAL A C 1
ATOM 2670 O O . VAL A 1 349 ? 19.435 -13.631 -12.344 1.00 97.56 349 VAL A O 1
ATOM 2673 N N . GLY A 1 350 ? 18.238 -11.738 -12.285 1.00 95.56 350 GLY A N 1
ATOM 2674 C CA . GLY A 1 350 ? 17.841 -11.750 -10.884 1.00 95.56 350 GLY A CA 1
ATOM 2675 C C . GLY A 1 350 ? 18.628 -10.749 -10.036 1.00 95.56 350 GLY A C 1
ATOM 2676 O O . GLY A 1 350 ? 18.119 -10.299 -9.007 1.00 95.56 350 GLY A O 1
ATOM 2677 N N . ASN A 1 351 ? 19.849 -10.369 -10.430 1.00 96.38 351 ASN A N 1
ATOM 2678 C CA . ASN A 1 351 ? 20.670 -9.444 -9.645 1.00 96.38 351 ASN A CA 1
ATOM 2679 C C . ASN A 1 351 ? 20.115 -8.017 -9.646 1.00 96.38 351 ASN A C 1
ATOM 2681 O O . ASN A 1 351 ? 20.165 -7.350 -8.607 1.00 96.38 351 ASN A O 1
ATOM 2685 N N . ALA A 1 352 ? 19.554 -7.549 -10.766 1.00 96.69 352 ALA A N 1
ATOM 2686 C CA . ALA A 1 352 ? 18.970 -6.214 -10.814 1.00 96.69 352 ALA A CA 1
ATOM 2687 C C . ALA A 1 352 ? 17.648 -6.145 -10.046 1.00 96.69 352 ALA A C 1
ATOM 2689 O O . ALA A 1 352 ? 17.454 -5.190 -9.290 1.00 96.69 352 ALA A O 1
ATOM 2690 N N . ALA A 1 353 ? 16.794 -7.171 -10.141 1.00 96.81 353 ALA A N 1
ATOM 2691 C CA . ALA A 1 353 ? 15.607 -7.305 -9.296 1.00 96.81 353 ALA A CA 1
ATOM 2692 C C . ALA A 1 353 ? 15.960 -7.247 -7.800 1.00 96.81 353 ALA A C 1
ATOM 2694 O O . ALA A 1 353 ? 15.415 -6.419 -7.070 1.00 96.81 353 ALA A O 1
ATOM 2695 N N . LYS A 1 354 ? 16.931 -8.054 -7.343 1.00 97.56 354 LYS A N 1
ATOM 2696 C CA . LYS A 1 354 ? 17.388 -8.048 -5.938 1.00 97.56 354 LYS A CA 1
ATOM 2697 C C . LYS A 1 354 ? 17.877 -6.668 -5.504 1.00 97.56 354 LYS A C 1
ATOM 2699 O O . LYS A 1 354 ? 17.445 -6.165 -4.470 1.00 97.56 354 LYS A O 1
ATOM 2704 N N . MET A 1 355 ? 18.747 -6.041 -6.299 1.00 97.62 355 MET A N 1
ATOM 2705 C CA . MET A 1 355 ? 19.283 -4.715 -5.983 1.00 97.62 355 MET A CA 1
ATOM 2706 C C . MET A 1 355 ? 18.174 -3.659 -5.920 1.00 97.62 355 MET A C 1
ATOM 2708 O O . MET A 1 355 ? 18.143 -2.859 -4.987 1.00 97.62 355 MET A O 1
ATOM 2712 N N . MET A 1 356 ? 17.228 -3.682 -6.863 1.00 97.38 356 MET A N 1
ATOM 2713 C CA . MET A 1 356 ? 16.097 -2.755 -6.866 1.00 97.38 356 MET A CA 1
ATOM 2714 C C . MET A 1 356 ? 15.220 -2.914 -5.621 1.00 97.38 356 MET A C 1
ATOM 2716 O O . MET A 1 356 ? 14.849 -1.920 -4.999 1.00 97.38 356 MET A O 1
ATOM 2720 N N . LEU A 1 357 ? 14.910 -4.153 -5.229 1.00 97.50 357 LEU A N 1
ATOM 2721 C CA . LEU A 1 357 ? 14.124 -4.423 -4.025 1.00 97.50 357 LEU A CA 1
ATOM 2722 C C . LEU A 1 357 ? 14.833 -3.925 -2.762 1.00 97.50 357 LEU A C 1
ATOM 2724 O O . LEU A 1 357 ? 14.186 -3.334 -1.902 1.00 97.50 357 LEU A O 1
ATOM 2728 N N . ILE A 1 358 ? 16.157 -4.079 -2.674 1.00 97.62 358 ILE A N 1
ATOM 2729 C CA . ILE A 1 358 ? 16.955 -3.538 -1.563 1.00 97.62 358 ILE A CA 1
ATOM 2730 C C . ILE A 1 358 ? 16.884 -2.004 -1.534 1.00 97.62 358 ILE A C 1
ATOM 2732 O O . ILE A 1 358 ? 16.642 -1.420 -0.476 1.00 97.62 358 ILE A O 1
ATOM 2736 N N . VAL A 1 359 ? 17.045 -1.339 -2.683 1.00 96.62 359 VAL A N 1
ATOM 2737 C CA . VAL A 1 359 ? 16.947 0.129 -2.787 1.00 96.62 359 VAL A CA 1
ATOM 2738 C C . VAL A 1 359 ? 15.563 0.617 -2.349 1.00 96.62 359 VAL A C 1
ATOM 2740 O O . VAL A 1 359 ? 15.457 1.522 -1.516 1.00 96.62 359 VAL A O 1
ATOM 2743 N N . ASN A 1 360 ? 14.497 -0.012 -2.845 1.00 95.69 360 ASN A N 1
ATOM 2744 C CA . ASN A 1 360 ? 13.129 0.388 -2.518 1.00 95.69 360 ASN A CA 1
ATOM 2745 C C . ASN A 1 360 ? 12.749 0.037 -1.072 1.00 95.69 360 ASN A C 1
ATOM 2747 O O . ASN A 1 360 ? 11.995 0.784 -0.451 1.00 95.69 360 ASN A O 1
ATOM 2751 N N . MET A 1 361 ? 13.322 -1.019 -0.489 1.00 96.12 361 MET A N 1
ATOM 2752 C CA . MET A 1 361 ? 13.175 -1.334 0.935 1.00 96.12 361 MET A CA 1
ATOM 2753 C C . MET A 1 361 ? 13.728 -0.216 1.823 1.00 96.12 361 MET A C 1
ATOM 2755 O O . MET A 1 361 ? 13.057 0.219 2.765 1.00 96.12 361 MET A O 1
ATOM 2759 N N . VAL A 1 362 ? 14.929 0.280 1.505 1.00 96.44 362 VAL A N 1
ATOM 2760 C CA . VAL A 1 362 ? 15.541 1.415 2.212 1.00 96.44 362 VAL A CA 1
ATOM 2761 C C . VAL A 1 362 ? 14.681 2.667 2.046 1.00 96.44 362 VAL A C 1
ATOM 2763 O O . VAL A 1 362 ? 14.380 3.335 3.034 1.00 96.44 362 VAL A O 1
ATOM 2766 N N . GLN A 1 363 ? 14.224 2.958 0.825 1.00 93.62 363 GLN A N 1
ATOM 2767 C CA . GLN A 1 363 ? 13.378 4.122 0.550 1.00 93.62 363 GLN A CA 1
ATOM 2768 C C . GLN A 1 363 ? 12.039 4.072 1.305 1.00 93.62 363 GLN A C 1
ATOM 2770 O O . GLN A 1 363 ? 11.620 5.077 1.881 1.00 93.62 363 GLN A O 1
ATOM 2775 N N . GLY A 1 364 ? 11.364 2.919 1.310 1.00 90.44 364 GLY A N 1
ATOM 2776 C CA . GLY A 1 364 ? 10.081 2.731 1.991 1.00 90.44 364 GLY A CA 1
ATOM 2777 C C . GLY A 1 364 ? 10.209 2.873 3.504 1.00 90.44 364 GLY A C 1
ATOM 2778 O O . GLY A 1 364 ? 9.454 3.628 4.116 1.00 90.44 364 GLY A O 1
ATOM 2779 N N . SER A 1 365 ? 11.231 2.239 4.085 1.00 91.62 365 SER A N 1
ATOM 2780 C CA . SER A 1 365 ? 11.524 2.347 5.519 1.00 91.62 365 SER A CA 1
ATOM 2781 C C . SER A 1 365 ? 11.864 3.787 5.915 1.00 91.62 365 SER A C 1
ATOM 2783 O O . SER A 1 365 ? 11.355 4.298 6.908 1.00 91.62 365 SER A O 1
ATOM 2785 N N . PHE A 1 366 ? 12.666 4.483 5.102 1.00 94.00 366 PHE A N 1
ATOM 2786 C CA . PHE A 1 366 ? 13.030 5.875 5.360 1.00 94.00 366 PHE A CA 1
ATOM 2787 C C . PHE A 1 366 ? 11.817 6.811 5.321 1.00 94.00 366 PHE A C 1
ATOM 2789 O O . PHE A 1 366 ? 11.692 7.692 6.170 1.00 94.00 366 PHE A O 1
ATOM 2796 N N . MET A 1 367 ? 10.891 6.601 4.380 1.00 89.44 367 MET A N 1
ATOM 2797 C CA . MET A 1 367 ? 9.648 7.371 4.311 1.00 89.44 367 MET A CA 1
ATOM 2798 C C . MET A 1 367 ? 8.787 7.187 5.569 1.00 89.44 367 MET A C 1
ATOM 2800 O O . MET A 1 367 ? 8.261 8.173 6.087 1.00 89.44 367 MET A O 1
ATOM 2804 N N . ALA A 1 368 ? 8.670 5.954 6.072 1.00 84.44 368 ALA A N 1
ATOM 2805 C CA . ALA A 1 368 ? 7.949 5.670 7.313 1.00 84.44 368 ALA A CA 1
ATOM 2806 C C . ALA A 1 368 ? 8.582 6.412 8.504 1.00 84.44 368 ALA A C 1
ATOM 2808 O O . ALA A 1 368 ? 7.887 7.118 9.234 1.00 84.44 368 ALA A O 1
ATOM 2809 N N . THR A 1 369 ? 9.913 6.366 8.633 1.00 89.50 369 THR A N 1
ATOM 2810 C CA . THR A 1 369 ? 10.646 7.098 9.680 1.00 89.50 369 THR A CA 1
ATOM 2811 C C . THR A 1 369 ? 10.475 8.619 9.575 1.00 89.50 369 THR A C 1
ATOM 2813 O O . THR A 1 369 ? 10.319 9.292 10.593 1.00 89.50 369 THR A O 1
ATOM 2816 N N . ILE A 1 370 ? 10.470 9.188 8.363 1.00 88.62 370 ILE A N 1
ATOM 2817 C CA . ILE A 1 370 ? 10.211 10.625 8.161 1.00 88.62 370 ILE A CA 1
ATOM 2818 C C . ILE A 1 370 ? 8.802 10.992 8.644 1.00 88.62 370 ILE A C 1
ATOM 2820 O O . ILE A 1 370 ? 8.633 11.987 9.351 1.00 88.62 370 ILE A O 1
ATOM 2824 N N . ALA A 1 371 ? 7.793 10.197 8.277 1.00 83.00 371 ALA A N 1
ATOM 2825 C CA . ALA A 1 371 ? 6.407 10.439 8.669 1.00 83.00 371 ALA A CA 1
ATOM 2826 C C . ALA A 1 371 ? 6.217 10.358 10.195 1.00 83.00 371 ALA A C 1
ATOM 2828 O O . ALA A 1 371 ? 5.554 11.223 10.779 1.00 83.00 371 ALA A O 1
ATOM 2829 N N . GLU A 1 372 ? 6.849 9.376 10.843 1.00 81.69 372 GLU A N 1
ATOM 2830 C CA . GLU A 1 372 ? 6.881 9.252 12.302 1.00 81.69 372 GLU A CA 1
ATOM 2831 C C . GLU A 1 372 ? 7.524 10.486 12.946 1.00 81.69 372 GLU A C 1
ATOM 2833 O O . GLU A 1 372 ? 6.914 11.119 13.807 1.00 81.69 372 GLU A O 1
ATOM 2838 N N . GLY A 1 373 ? 8.709 10.894 12.480 1.00 85.56 373 GLY A N 1
ATOM 2839 C CA . GLY A 1 373 ? 9.427 12.050 13.018 1.00 85.56 373 GLY A CA 1
ATOM 2840 C C . GLY A 1 373 ? 8.647 13.363 12.894 1.00 85.56 373 GLY A C 1
ATOM 2841 O O . GLY A 1 373 ? 8.578 14.138 13.851 1.00 85.56 373 GLY A O 1
ATOM 2842 N N . LEU A 1 374 ? 8.007 13.606 11.744 1.00 81.56 374 LEU A N 1
ATOM 2843 C CA . LEU A 1 374 ? 7.167 14.791 11.529 1.00 81.56 374 LEU A CA 1
ATOM 2844 C C . LEU A 1 374 ? 5.925 14.786 12.428 1.00 81.56 374 LEU A C 1
ATOM 2846 O O . LEU A 1 374 ? 5.550 15.828 12.974 1.00 81.56 374 LEU A O 1
ATOM 2850 N N . THR A 1 375 ? 5.287 13.632 12.606 1.00 77.62 375 THR A N 1
ATOM 2851 C CA . THR A 1 375 ? 4.109 13.506 13.477 1.00 77.62 375 THR A CA 1
ATOM 2852 C C . THR A 1 375 ? 4.502 13.670 14.944 1.00 77.62 375 THR A C 1
ATOM 2854 O O . THR A 1 375 ? 3.844 14.405 15.681 1.00 77.62 375 THR A O 1
ATOM 2857 N N . LEU A 1 376 ? 5.620 13.068 15.361 1.00 77.69 376 LEU A N 1
ATOM 2858 C CA . LEU A 1 376 ? 6.161 13.198 16.711 1.00 77.69 376 LEU A CA 1
ATOM 2859 C C . LEU A 1 376 ? 6.501 14.657 17.042 1.00 77.69 376 LEU A C 1
ATOM 2861 O O . LEU A 1 376 ? 6.157 15.147 18.120 1.00 77.69 376 LEU A O 1
ATOM 2865 N N . ALA A 1 377 ? 7.121 15.381 16.108 1.00 89.50 377 ALA A N 1
ATOM 2866 C CA . ALA A 1 377 ? 7.366 16.812 16.262 1.00 89.50 377 ALA A CA 1
ATOM 2867 C C . ALA A 1 377 ? 6.056 17.582 16.486 1.00 89.50 377 ALA A C 1
ATOM 2869 O O . ALA A 1 377 ? 5.957 18.365 17.426 1.00 89.50 377 ALA A O 1
ATOM 2870 N N . GLN A 1 378 ? 5.021 17.301 15.694 1.00 83.00 378 GLN A N 1
ATOM 2871 C CA . GLN A 1 378 ? 3.727 17.969 15.827 1.00 83.00 378 GLN A CA 1
ATOM 2872 C C . GLN A 1 378 ? 3.064 17.717 17.190 1.00 83.00 378 GLN A C 1
ATOM 2874 O O . GLN A 1 378 ? 2.636 18.668 17.845 1.00 83.00 378 GLN A O 1
ATOM 2879 N N . VAL A 1 379 ? 2.991 16.462 17.647 1.00 82.56 379 VAL A N 1
ATOM 2880 C CA . VAL A 1 379 ? 2.328 16.122 18.925 1.00 82.56 379 VAL A CA 1
ATOM 2881 C C . VAL A 1 379 ? 3.112 16.596 20.149 1.00 82.56 379 VAL A C 1
ATOM 2883 O O . VAL A 1 379 ? 2.523 16.836 21.199 1.00 82.56 379 VAL A O 1
ATOM 2886 N N . THR A 1 380 ? 4.427 16.787 20.016 1.00 91.31 380 THR A N 1
ATOM 2887 C CA . THR A 1 380 ? 5.285 17.370 21.063 1.00 91.31 380 THR A CA 1
ATOM 2888 C C . THR A 1 380 ? 5.335 18.903 21.017 1.00 91.31 380 THR A C 1
ATOM 2890 O O . THR A 1 380 ? 6.117 19.521 21.743 1.00 91.31 380 THR A O 1
ATOM 2893 N N . GLY A 1 381 ? 4.500 19.539 20.186 1.00 91.19 381 GLY A N 1
ATOM 2894 C CA . GLY A 1 381 ? 4.403 20.997 20.073 1.00 91.19 381 GLY A CA 1
AT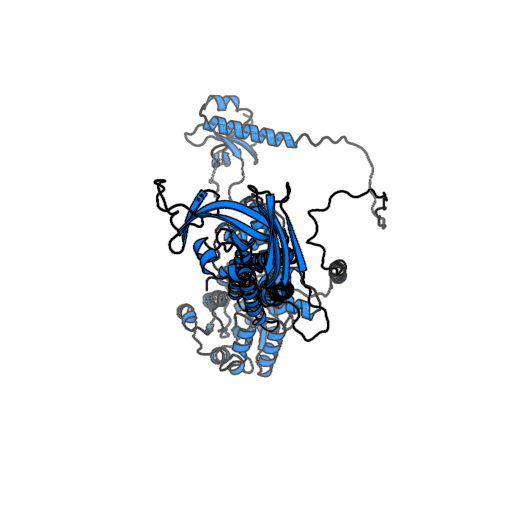OM 2895 C C . GLY A 1 381 ? 5.566 21.657 19.323 1.00 91.19 381 GLY A C 1
ATOM 2896 O O . GLY A 1 381 ? 5.749 22.869 19.430 1.00 91.19 381 GLY A O 1
ATOM 2897 N N . GLN A 1 382 ? 6.360 20.883 18.581 1.00 96.38 382 GLN A N 1
ATOM 2898 C CA . GLN A 1 382 ? 7.444 21.376 17.732 1.00 96.38 382 GLN A CA 1
ATOM 2899 C C . GLN A 1 382 ? 6.945 21.697 16.317 1.00 96.38 382 GLN A C 1
ATOM 2901 O O . GLN A 1 382 ? 6.001 21.099 15.801 1.00 96.38 382 GLN A O 1
ATOM 2906 N N . SER A 1 383 ? 7.611 22.645 15.657 1.00 95.06 383 SER A N 1
ATOM 2907 C CA . SER A 1 383 ? 7.321 22.996 14.264 1.00 95.06 383 SER A CA 1
ATOM 2908 C C . SER A 1 383 ? 7.899 21.953 13.306 1.00 95.06 383 SER A C 1
ATOM 2910 O O . SER A 1 383 ? 9.113 21.750 13.258 1.00 95.06 383 SER A O 1
ATOM 2912 N N . GLN A 1 384 ? 7.038 21.344 12.487 1.00 89.56 384 GLN A N 1
ATOM 2913 C CA . GLN A 1 384 ? 7.449 20.414 11.429 1.00 89.56 384 GLN A CA 1
ATOM 2914 C C . GLN A 1 384 ? 8.363 21.086 10.388 1.00 89.56 384 GLN A C 1
ATOM 2916 O O . GLN A 1 384 ? 9.313 20.466 9.917 1.00 89.56 384 GLN A O 1
ATOM 2921 N N . GLN A 1 385 ? 8.135 22.371 10.081 1.00 94.56 385 GLN A N 1
ATOM 2922 C CA . GLN A 1 385 ? 9.011 23.144 9.193 1.00 94.56 385 GLN A CA 1
ATOM 2923 C C . GLN A 1 385 ? 10.412 23.295 9.794 1.00 94.56 385 GLN A C 1
ATOM 2925 O O . GLN A 1 385 ? 11.408 23.086 9.112 1.00 94.56 385 GLN A O 1
ATOM 2930 N N . THR A 1 386 ? 10.500 23.606 11.089 1.00 96.38 386 THR A N 1
ATOM 2931 C CA . THR A 1 386 ? 11.795 23.744 11.767 1.00 96.38 386 THR A CA 1
ATOM 2932 C C . THR A 1 386 ? 12.528 22.407 11.848 1.00 96.38 386 THR A C 1
ATOM 2934 O O . THR A 1 386 ? 13.744 22.379 11.678 1.00 96.38 386 THR A O 1
ATOM 2937 N N . LEU A 1 387 ? 11.811 21.294 12.053 1.00 96.06 387 LEU A N 1
ATOM 2938 C CA . LEU A 1 387 ? 12.405 19.958 11.972 1.00 96.06 387 LEU A CA 1
ATOM 2939 C C . LEU A 1 387 ? 13.015 19.707 10.585 1.00 96.06 387 LEU A C 1
ATOM 2941 O O . LEU A 1 387 ? 14.166 19.282 10.502 1.00 96.06 387 LEU A O 1
ATOM 2945 N N . LEU A 1 388 ? 12.282 20.006 9.509 1.00 95.00 388 LEU A N 1
ATOM 2946 C CA . LEU A 1 388 ? 12.799 19.890 8.145 1.00 95.00 388 LEU A CA 1
ATOM 2947 C C . LEU A 1 388 ? 14.061 20.743 7.941 1.00 95.00 388 LEU A C 1
ATOM 2949 O O . LEU A 1 388 ? 15.068 20.240 7.441 1.00 95.00 388 LEU A O 1
ATOM 2953 N N . ASP A 1 389 ? 14.039 22.004 8.375 1.00 95.69 389 ASP A N 1
ATOM 2954 C CA . ASP A 1 389 ? 15.191 22.902 8.253 1.00 95.69 389 ASP A CA 1
ATOM 2955 C C . ASP A 1 389 ? 16.425 22.328 8.970 1.00 95.69 389 ASP A C 1
ATOM 2957 O O . ASP A 1 389 ? 17.528 22.362 8.424 1.00 95.69 389 ASP A O 1
ATOM 2961 N N . ILE A 1 390 ? 16.244 21.747 10.163 1.00 96.38 390 ILE A N 1
ATOM 2962 C CA . ILE A 1 390 ? 17.315 21.082 10.922 1.00 96.38 390 ILE A CA 1
ATOM 2963 C C . ILE A 1 390 ? 17.846 19.859 10.162 1.00 96.38 390 ILE A C 1
ATOM 2965 O O . ILE A 1 390 ? 19.062 19.714 10.015 1.00 96.38 390 ILE A O 1
ATOM 2969 N N . LEU A 1 391 ? 16.960 18.995 9.658 1.00 95.19 391 LEU A N 1
ATOM 2970 C CA . LEU A 1 391 ? 17.344 17.785 8.921 1.00 95.19 391 LEU A CA 1
ATOM 2971 C C . LEU A 1 391 ? 18.133 18.118 7.647 1.00 95.19 391 LEU A C 1
ATOM 2973 O O . LEU A 1 391 ? 19.131 17.457 7.356 1.00 95.19 391 LEU A O 1
ATOM 2977 N N . ASN A 1 392 ? 17.753 19.188 6.946 1.00 95.00 392 ASN A N 1
ATOM 2978 C CA . ASN A 1 392 ? 18.431 19.673 5.741 1.00 95.00 392 ASN A CA 1
ATOM 2979 C C . ASN A 1 392 ? 19.814 20.297 6.002 1.00 95.00 392 ASN A C 1
ATOM 2981 O O . ASN A 1 392 ? 20.620 20.388 5.077 1.00 95.00 392 ASN A O 1
ATOM 2985 N N . GLN A 1 393 ? 20.116 20.731 7.230 1.00 94.69 393 GLN A N 1
ATOM 2986 C CA . GLN A 1 393 ? 21.473 21.153 7.617 1.00 94.69 393 GLN A CA 1
ATOM 2987 C C . GLN A 1 393 ? 22.330 19.986 8.137 1.00 94.69 393 GLN A C 1
ATOM 2989 O O . GLN A 1 393 ? 23.540 20.137 8.315 1.00 94.69 393 GLN A O 1
ATOM 2994 N N . GLY A 1 394 ? 21.708 18.841 8.425 1.00 92.75 394 GLY A N 1
ATOM 2995 C CA . GLY A 1 394 ? 22.357 17.661 8.982 1.00 92.75 394 GLY A CA 1
ATOM 2996 C C . GLY A 1 394 ? 22.934 16.712 7.929 1.00 92.75 394 GLY A C 1
ATOM 2997 O O . GLY A 1 394 ? 22.860 16.932 6.724 1.00 92.75 394 GLY A O 1
ATOM 2998 N N . GLN A 1 395 ? 23.483 15.591 8.401 1.00 92.44 395 GLN A N 1
ATOM 2999 C CA . GLN A 1 395 ? 24.074 14.552 7.542 1.00 92.44 395 GLN A CA 1
ATOM 3000 C C . GLN A 1 395 ? 23.036 13.736 6.752 1.00 92.44 395 GLN A C 1
ATOM 3002 O O . GLN A 1 395 ? 23.401 13.002 5.842 1.00 92.44 395 GLN A O 1
ATOM 3007 N N . LEU A 1 396 ? 21.751 13.857 7.098 1.00 92.19 396 LEU A N 1
ATOM 3008 C CA . LEU A 1 396 ? 20.642 13.164 6.433 1.00 92.19 396 LEU A CA 1
ATOM 3009 C C . LEU A 1 396 ? 20.034 13.978 5.280 1.00 92.19 396 LEU A C 1
ATOM 3011 O O . LEU A 1 396 ? 19.069 13.533 4.655 1.00 92.19 396 LEU A O 1
ATOM 3015 N N . ALA A 1 397 ? 20.577 15.170 5.009 1.00 94.06 397 ALA A N 1
ATOM 3016 C CA . ALA A 1 397 ? 20.096 16.052 3.961 1.00 94.06 397 ALA A CA 1
ATOM 3017 C C . ALA A 1 397 ? 20.110 15.334 2.603 1.00 94.06 397 ALA A C 1
ATOM 3019 O O . ALA A 1 397 ? 21.154 14.920 2.097 1.00 94.06 397 ALA A O 1
ATOM 3020 N N . SER A 1 398 ? 18.930 15.183 2.008 1.00 94.75 398 SER A N 1
ATOM 3021 C CA . SER A 1 398 ? 18.752 14.544 0.708 1.00 94.75 398 SER A CA 1
ATOM 3022 C C . SER A 1 398 ? 17.575 15.168 -0.031 1.00 94.75 398 SER A C 1
ATOM 3024 O O . SER A 1 398 ? 16.623 15.646 0.585 1.00 94.75 398 SER A O 1
ATOM 3026 N N . ILE A 1 399 ? 17.621 15.123 -1.365 1.00 92.25 399 ILE A N 1
ATOM 3027 C CA . ILE A 1 399 ? 16.530 15.618 -2.220 1.00 92.25 399 ILE A CA 1
ATOM 3028 C C . ILE A 1 399 ? 15.216 14.900 -1.879 1.00 92.25 399 ILE A C 1
ATOM 3030 O O . ILE A 1 399 ? 14.164 15.528 -1.840 1.00 92.25 399 ILE A O 1
ATOM 3034 N N . PHE A 1 400 ? 15.284 13.596 -1.586 1.00 92.50 400 PHE A N 1
ATOM 3035 C CA . PHE A 1 400 ? 14.121 12.805 -1.191 1.00 92.50 400 PHE A CA 1
ATOM 3036 C C . PHE A 1 400 ? 13.481 13.325 0.102 1.00 92.50 400 PHE A C 1
ATOM 3038 O O . PHE A 1 400 ? 12.269 13.534 0.131 1.00 92.50 400 PHE A O 1
ATOM 3045 N N . LEU A 1 401 ? 14.287 13.565 1.144 1.00 94.06 401 LEU A N 1
ATOM 3046 C CA . LEU A 1 401 ? 13.805 14.082 2.426 1.00 94.06 401 LEU A CA 1
ATOM 3047 C C . LEU A 1 401 ? 13.147 15.451 2.252 1.00 94.06 401 LEU A C 1
ATOM 3049 O O . LEU A 1 401 ? 12.020 15.641 2.701 1.00 94.06 401 LEU A O 1
ATOM 3053 N N . ASP A 1 402 ? 13.812 16.376 1.558 1.00 93.31 402 ASP A N 1
ATOM 3054 C CA . ASP A 1 402 ? 13.291 17.729 1.358 1.00 93.31 402 ASP A CA 1
ATOM 3055 C C . ASP A 1 402 ? 11.957 17.722 0.603 1.00 93.31 402 ASP A C 1
ATOM 3057 O O . ASP A 1 402 ? 10.949 18.229 1.099 1.00 93.31 402 ASP A O 1
ATOM 3061 N N . GLN A 1 403 ? 11.911 17.046 -0.548 1.00 91.38 403 GLN A N 1
ATOM 3062 C CA . GLN A 1 403 ? 10.707 16.969 -1.376 1.00 91.38 403 GLN A CA 1
ATOM 3063 C C . GLN A 1 403 ? 9.533 16.317 -0.637 1.00 91.38 403 GLN A C 1
ATOM 3065 O O . GLN A 1 403 ? 8.410 16.822 -0.691 1.00 91.38 403 GLN A O 1
ATOM 3070 N N . LYS A 1 404 ? 9.760 15.199 0.065 1.00 87.38 404 LYS A N 1
ATOM 3071 C CA . LYS A 1 404 ? 8.674 14.491 0.756 1.00 87.38 404 LYS A CA 1
ATOM 3072 C C . LYS A 1 404 ? 8.177 15.243 1.983 1.00 87.38 404 LYS A C 1
ATOM 3074 O O . LYS A 1 404 ? 6.964 15.314 2.172 1.00 87.38 404 LYS A O 1
ATOM 3079 N N . CYS A 1 405 ? 9.060 15.871 2.753 1.00 90.69 405 CYS A N 1
ATOM 3080 C CA . CYS A 1 405 ? 8.645 16.723 3.863 1.00 90.69 405 CYS A CA 1
ATOM 3081 C C . CYS A 1 405 ? 7.850 17.941 3.373 1.00 90.69 405 CYS A C 1
ATOM 3083 O O . CYS A 1 405 ? 6.792 18.224 3.927 1.00 90.69 405 CYS A O 1
ATOM 3085 N N . GLN A 1 406 ? 8.289 18.617 2.306 1.00 90.56 406 GLN A N 1
ATOM 3086 C CA . GLN A 1 406 ? 7.542 19.737 1.713 1.00 90.56 406 GLN A CA 1
ATOM 3087 C C . GLN A 1 406 ? 6.139 19.319 1.259 1.00 90.56 406 GLN A C 1
ATOM 3089 O O . GLN A 1 406 ? 5.162 20.007 1.558 1.00 90.56 406 GLN A O 1
ATOM 3094 N N . ASN A 1 407 ? 6.014 18.158 0.610 1.00 82.50 407 ASN A N 1
ATOM 3095 C CA . ASN A 1 407 ? 4.715 17.615 0.213 1.00 82.50 407 ASN A CA 1
ATOM 3096 C C . ASN A 1 407 ? 3.796 17.368 1.421 1.00 82.50 407 ASN A C 1
ATOM 3098 O O . ASN A 1 407 ? 2.619 17.724 1.367 1.00 82.50 407 ASN A O 1
ATOM 3102 N N . ILE A 1 408 ? 4.328 16.812 2.518 1.00 79.81 408 ILE A N 1
ATOM 3103 C CA . ILE A 1 408 ? 3.568 16.591 3.760 1.00 79.81 408 ILE A CA 1
ATOM 3104 C C . ILE A 1 408 ? 3.115 17.924 4.365 1.00 79.81 408 ILE A C 1
ATOM 3106 O O . ILE A 1 408 ? 1.936 18.081 4.674 1.00 79.81 408 ILE A O 1
ATOM 3110 N N . LEU A 1 409 ? 4.021 18.899 4.481 1.00 81.50 409 LEU A N 1
ATOM 3111 C CA . LEU A 1 409 ? 3.738 20.224 5.047 1.00 81.50 409 LEU A CA 1
ATOM 3112 C C . LEU A 1 409 ? 2.663 20.984 4.258 1.00 81.50 409 LEU A C 1
ATOM 3114 O O . LEU A 1 409 ? 1.868 21.722 4.835 1.00 81.50 409 LEU A O 1
ATOM 3118 N N . GLN A 1 410 ? 2.627 20.792 2.939 1.00 83.50 410 GLN A N 1
ATOM 3119 C CA . GLN A 1 410 ? 1.638 21.398 2.044 1.00 83.50 410 GLN A CA 1
ATOM 3120 C C . GLN A 1 410 ? 0.346 20.574 1.924 1.00 83.50 410 GLN A C 1
ATOM 3122 O O . GLN A 1 410 ? -0.594 21.013 1.262 1.00 83.50 410 GLN A O 1
ATOM 3127 N N . GLY A 1 411 ? 0.292 19.372 2.507 1.00 71.88 411 GLY A N 1
ATOM 3128 C CA . GLY A 1 411 ? -0.811 18.427 2.313 1.00 71.88 411 GLY A CA 1
ATOM 3129 C C . GLY A 1 411 ? -0.976 17.961 0.859 1.00 71.88 411 GLY A C 1
ATOM 3130 O O . GLY A 1 411 ? -2.069 17.561 0.457 1.00 71.88 411 GLY A O 1
ATOM 3131 N N . ASN A 1 412 ? 0.082 18.037 0.045 1.00 73.56 412 ASN A N 1
ATOM 3132 C CA . ASN A 1 412 ? 0.056 17.686 -1.371 1.00 73.56 412 ASN A CA 1
ATOM 3133 C C . ASN A 1 412 ? 0.522 16.241 -1.585 1.00 73.56 412 ASN A C 1
ATOM 3135 O O . ASN A 1 412 ? 1.714 15.957 -1.688 1.00 73.56 412 ASN A O 1
ATOM 3139 N N . PHE A 1 413 ? -0.440 15.330 -1.714 1.00 75.12 413 PHE A N 1
ATOM 3140 C CA . PHE A 1 413 ? -0.193 13.898 -1.909 1.00 75.12 413 PHE A CA 1
ATOM 3141 C C . PHE A 1 413 ? -0.418 13.435 -3.353 1.00 75.12 413 PHE A C 1
ATOM 3143 O O . PHE A 1 413 ? -0.776 12.278 -3.593 1.00 75.12 413 PHE A O 1
ATOM 3150 N N . LYS A 1 414 ? -0.220 14.322 -4.339 1.00 73.88 414 LYS A N 1
ATOM 3151 C CA . LYS A 1 414 ? -0.223 13.915 -5.750 1.00 73.88 414 LYS A CA 1
ATOM 3152 C C . LYS A 1 414 ? 0.836 12.811 -5.961 1.00 73.88 414 LYS A C 1
ATOM 3154 O O . LYS A 1 414 ? 1.963 12.951 -5.489 1.00 73.88 414 LYS A O 1
ATOM 3159 N N . PRO A 1 415 ? 0.497 11.694 -6.628 1.00 67.19 415 PRO A N 1
ATOM 3160 C CA . PRO A 1 415 ? 1.375 10.530 -6.659 1.00 67.19 415 PRO A CA 1
ATOM 3161 C C . PRO A 1 415 ? 2.556 10.715 -7.624 1.00 67.19 415 PRO A C 1
ATOM 3163 O O . PRO A 1 415 ? 2.398 10.531 -8.827 1.00 67.19 415 PRO A O 1
ATOM 3166 N N . ASP A 1 416 ? 3.753 10.975 -7.091 1.00 75.44 416 ASP A N 1
ATOM 3167 C CA . ASP A 1 416 ? 5.017 10.864 -7.855 1.00 75.44 416 ASP A CA 1
ATOM 3168 C C . ASP A 1 416 ? 5.517 9.411 -7.937 1.00 75.44 416 ASP A C 1
ATOM 3170 O O . ASP A 1 416 ? 6.259 9.029 -8.842 1.00 75.44 416 ASP A O 1
ATOM 3174 N N . PHE A 1 417 ? 5.124 8.612 -6.944 1.00 78.12 417 PHE A N 1
ATOM 3175 C CA . PHE A 1 417 ? 5.285 7.167 -6.858 1.00 78.12 417 PHE A CA 1
ATOM 3176 C C . PHE A 1 417 ? 4.130 6.635 -6.008 1.00 78.12 417 PHE A C 1
ATOM 3178 O O . PHE A 1 417 ? 3.856 7.165 -4.931 1.00 78.12 417 PHE A O 1
ATOM 3185 N N . TYR A 1 418 ? 3.399 5.637 -6.503 1.00 75.31 418 TYR A N 1
ATOM 3186 C CA . TYR A 1 418 ? 2.193 5.176 -5.819 1.00 75.31 418 TYR A CA 1
ATOM 3187 C C . TYR A 1 418 ? 2.522 4.413 -4.531 1.00 75.31 418 TYR A C 1
ATOM 3189 O O . TYR A 1 418 ? 3.366 3.518 -4.536 1.00 75.31 418 TYR A O 1
ATOM 3197 N N . LEU A 1 419 ? 1.754 4.667 -3.465 1.00 78.25 419 LEU A N 1
ATOM 3198 C CA . LEU A 1 419 ? 1.880 3.956 -2.186 1.00 78.25 419 LEU A CA 1
ATOM 3199 C C . LEU A 1 419 ? 1.745 2.428 -2.344 1.00 78.25 419 LEU A C 1
ATOM 3201 O O . LEU A 1 419 ? 2.504 1.662 -1.764 1.00 78.25 419 LEU A O 1
ATOM 3205 N N . LYS A 1 420 ? 0.829 1.969 -3.206 1.00 76.38 420 LYS A N 1
ATOM 3206 C CA . LYS A 1 420 ? 0.679 0.534 -3.513 1.00 76.38 420 LYS A CA 1
ATOM 3207 C C . LYS A 1 420 ? 1.932 -0.101 -4.133 1.00 76.38 420 LYS A C 1
ATOM 3209 O O . LYS A 1 420 ? 2.092 -1.311 -4.049 1.00 76.38 420 LYS A O 1
ATOM 3214 N N . TYR A 1 421 ? 2.798 0.680 -4.786 1.00 83.75 421 TYR A N 1
ATOM 3215 C CA . TYR A 1 421 ? 4.031 0.161 -5.379 1.00 83.75 421 TYR A CA 1
ATOM 3216 C C . TYR A 1 421 ? 5.143 0.053 -4.345 1.00 83.75 421 TYR A C 1
ATOM 3218 O O . TYR A 1 421 ? 5.769 -0.997 -4.291 1.00 83.75 421 TYR A O 1
ATOM 3226 N N . ILE A 1 422 ? 5.316 1.053 -3.470 1.00 87.56 422 ILE A N 1
ATOM 3227 C CA . ILE A 1 422 ? 6.296 0.932 -2.381 1.00 87.56 422 ILE A CA 1
ATOM 3228 C C . ILE A 1 422 ? 5.919 -0.196 -1.411 1.00 87.56 422 ILE A C 1
ATOM 3230 O O . ILE A 1 422 ? 6.789 -0.952 -1.001 1.00 87.56 422 ILE A O 1
ATOM 3234 N N . GLN A 1 423 ? 4.626 -0.380 -1.121 1.00 85.56 423 GLN A N 1
ATOM 3235 C CA . GLN A 1 423 ? 4.144 -1.504 -0.313 1.00 85.56 423 GLN A CA 1
ATOM 3236 C C . GLN A 1 423 ? 4.457 -2.848 -0.988 1.00 85.56 423 GLN A C 1
ATOM 3238 O O . GLN A 1 423 ? 5.013 -3.749 -0.362 1.00 85.56 423 GLN A O 1
ATOM 3243 N N . LYS A 1 424 ? 4.158 -2.979 -2.288 1.00 89.12 424 LYS A N 1
ATOM 3244 C CA . LYS A 1 424 ? 4.498 -4.180 -3.061 1.00 89.12 424 LYS A CA 1
ATOM 3245 C C . LYS A 1 424 ? 6.001 -4.458 -2.996 1.00 89.12 424 LYS A C 1
ATOM 3247 O O . LYS A 1 424 ? 6.375 -5.604 -2.769 1.00 89.12 424 LYS A O 1
ATOM 3252 N N . ASP A 1 425 ? 6.836 -3.441 -3.185 1.00 92.88 425 ASP A N 1
ATOM 3253 C CA . ASP A 1 425 ? 8.293 -3.579 -3.168 1.00 92.88 425 ASP A CA 1
ATOM 3254 C C . ASP A 1 425 ? 8.810 -3.987 -1.779 1.00 92.88 425 ASP A C 1
ATOM 3256 O O . ASP A 1 425 ? 9.653 -4.876 -1.694 1.00 92.88 425 ASP A O 1
ATOM 3260 N N . LEU A 1 426 ? 8.260 -3.424 -0.693 1.00 91.44 426 LEU A N 1
ATOM 3261 C CA . LEU A 1 426 ? 8.578 -3.833 0.681 1.00 91.44 426 LEU A CA 1
ATOM 3262 C C . LEU A 1 426 ? 8.229 -5.304 0.926 1.00 91.44 426 LEU A C 1
ATOM 3264 O O . LEU A 1 426 ? 9.067 -6.055 1.417 1.00 91.44 426 LEU A O 1
ATOM 3268 N N . ARG A 1 427 ? 7.038 -5.749 0.510 1.00 90.56 427 ARG A N 1
ATOM 3269 C CA . ARG A 1 427 ? 6.637 -7.162 0.601 1.00 90.56 427 ARG A CA 1
ATOM 3270 C C . ARG A 1 427 ? 7.590 -8.087 -0.163 1.00 90.56 427 ARG A C 1
ATOM 3272 O O . ARG A 1 427 ? 7.944 -9.148 0.340 1.00 90.56 427 ARG A O 1
ATOM 3279 N N . LEU A 1 428 ? 7.996 -7.709 -1.377 1.00 92.25 428 LEU A N 1
ATOM 3280 C CA . LEU A 1 428 ? 8.946 -8.500 -2.167 1.00 92.25 428 LEU A CA 1
ATOM 3281 C C . LEU A 1 428 ? 10.350 -8.502 -1.538 1.00 92.25 428 LEU A C 1
ATOM 3283 O O . LEU A 1 428 ? 11.031 -9.522 -1.583 1.00 92.25 428 LEU A O 1
ATOM 3287 N N . ALA A 1 429 ? 10.773 -7.397 -0.920 1.00 95.38 429 ALA A N 1
ATOM 3288 C CA . ALA A 1 429 ? 12.042 -7.319 -0.202 1.00 95.38 429 ALA A CA 1
ATOM 3289 C C . ALA A 1 429 ? 12.055 -8.180 1.074 1.00 95.38 429 ALA A C 1
ATOM 3291 O O . ALA A 1 429 ? 13.063 -8.828 1.352 1.00 95.38 429 ALA A O 1
ATOM 3292 N N . ILE A 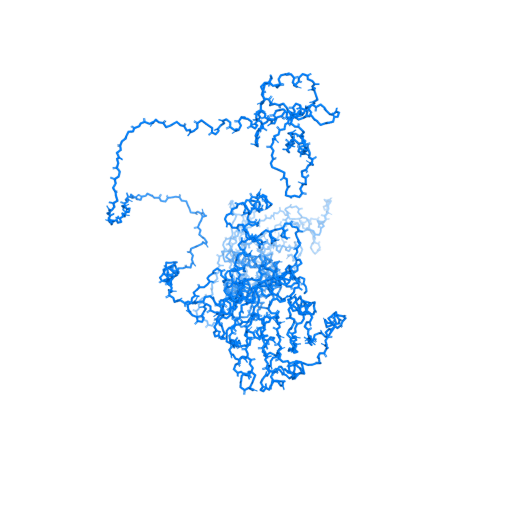1 430 ? 10.940 -8.240 1.810 1.00 91.44 430 ILE A N 1
ATOM 3293 C CA . ILE A 1 430 ? 10.775 -9.142 2.963 1.00 91.44 430 ILE A CA 1
ATOM 3294 C C . ILE A 1 430 ? 10.857 -10.599 2.500 1.00 91.44 430 ILE A C 1
ATOM 3296 O O . ILE A 1 430 ? 11.670 -11.354 3.022 1.00 91.44 430 ILE A O 1
ATOM 3300 N N . ALA A 1 431 ? 10.120 -10.968 1.446 1.00 90.06 431 ALA A N 1
ATOM 3301 C CA . ALA A 1 431 ? 10.180 -12.317 0.876 1.00 90.06 431 ALA A CA 1
ATOM 3302 C C . ALA A 1 431 ? 11.594 -12.689 0.384 1.00 90.06 431 ALA A C 1
ATOM 3304 O O . ALA A 1 431 ? 12.038 -13.829 0.539 1.00 90.06 431 ALA A O 1
ATOM 3305 N N . LEU A 1 432 ? 12.337 -11.725 -0.175 1.00 92.75 432 LEU A N 1
ATOM 3306 C CA . LEU A 1 432 ? 13.749 -11.908 -0.509 1.00 92.75 432 LEU A CA 1
ATOM 3307 C C . LEU A 1 432 ? 14.586 -12.186 0.748 1.00 92.75 432 LEU A C 1
ATOM 3309 O O . LEU A 1 432 ? 15.393 -13.114 0.726 1.00 92.75 432 LEU A O 1
ATOM 3313 N N . GLY A 1 433 ? 14.382 -11.431 1.833 1.00 90.44 433 GLY A N 1
ATOM 3314 C CA . GLY A 1 433 ? 15.007 -11.671 3.138 1.00 90.44 433 GLY A CA 1
ATOM 3315 C C . GLY A 1 433 ? 14.731 -13.078 3.672 1.00 90.44 433 GLY A C 1
ATOM 3316 O O . GLY A 1 433 ? 15.669 -13.788 4.047 1.00 90.44 433 GLY A O 1
ATOM 3317 N N . ASP A 1 434 ? 13.475 -13.520 3.607 1.00 86.56 434 ASP A N 1
ATOM 3318 C CA . ASP A 1 434 ? 13.051 -14.862 4.020 1.00 86.56 434 ASP A CA 1
ATOM 3319 C C . ASP A 1 434 ? 13.766 -15.955 3.214 1.00 86.56 434 ASP A C 1
ATOM 3321 O O . ASP A 1 434 ? 14.311 -16.896 3.794 1.00 86.56 434 ASP A O 1
ATOM 3325 N N . SER A 1 435 ? 13.859 -15.794 1.887 1.00 89.94 435 SER A N 1
ATOM 3326 C CA . SER A 1 435 ? 14.511 -16.769 0.994 1.00 89.94 435 SER A CA 1
ATOM 3327 C C . SER A 1 435 ? 15.983 -17.039 1.345 1.00 89.94 435 SER A C 1
ATOM 3329 O O . SER A 1 435 ? 16.499 -18.132 1.102 1.00 89.94 435 SER A O 1
ATOM 3331 N N . VAL A 1 436 ? 16.659 -16.065 1.965 1.00 92.19 436 VAL A N 1
ATOM 3332 C CA . VAL A 1 436 ? 18.074 -16.151 2.365 1.00 92.19 436 VAL A CA 1
ATOM 3333 C C . VAL A 1 436 ? 18.266 -16.239 3.883 1.00 92.19 436 VAL A C 1
ATOM 3335 O O . VAL A 1 436 ? 19.395 -16.111 4.375 1.00 92.19 436 VAL A O 1
ATOM 3338 N N . ASN A 1 437 ? 17.187 -16.475 4.640 1.00 85.38 437 ASN A N 1
ATOM 3339 C CA . ASN A 1 437 ? 17.178 -16.493 6.106 1.00 85.38 437 ASN A CA 1
ATOM 3340 C C . ASN A 1 437 ? 17.854 -15.241 6.710 1.00 85.38 437 ASN A C 1
ATOM 3342 O O . ASN A 1 437 ? 18.740 -15.335 7.573 1.00 85.38 437 ASN A O 1
ATOM 3346 N N . HIS A 1 438 ? 17.488 -14.060 6.205 1.00 85.19 438 HIS A N 1
ATOM 3347 C CA . HIS A 1 438 ? 17.940 -12.758 6.689 1.00 85.19 438 HIS A CA 1
ATOM 3348 C C . HIS A 1 438 ? 16.751 -11.953 7.238 1.00 85.19 438 HIS A C 1
ATOM 3350 O O . HIS A 1 438 ? 15.949 -11.453 6.455 1.00 85.19 438 HIS A O 1
ATOM 3356 N N . PRO A 1 439 ? 16.645 -11.782 8.569 1.00 78.12 439 PRO A N 1
ATOM 3357 C CA . PRO A 1 439 ? 15.577 -10.988 9.171 1.00 78.12 439 PRO A CA 1
ATOM 3358 C C . PRO A 1 439 ? 15.609 -9.514 8.734 1.00 78.12 439 PRO A C 1
ATOM 3360 O O . PRO A 1 439 ? 16.639 -8.853 8.869 1.00 78.12 439 PRO A O 1
ATOM 3363 N N . THR A 1 440 ? 14.467 -8.971 8.294 1.00 86.12 440 THR A N 1
ATOM 3364 C CA . THR A 1 440 ? 14.303 -7.561 7.876 1.00 86.12 440 THR A CA 1
ATOM 3365 C C . THR A 1 440 ? 13.262 -6.811 8.731 1.00 86.12 440 THR A C 1
ATOM 3367 O O . THR A 1 440 ? 12.243 -6.357 8.205 1.00 86.12 440 THR A O 1
ATOM 3370 N N . PRO A 1 441 ? 13.479 -6.646 10.053 1.00 81.62 441 PRO A N 1
ATOM 3371 C CA . PRO A 1 441 ? 12.456 -6.140 10.979 1.00 81.62 441 PRO A CA 1
ATOM 3372 C C . PRO A 1 441 ? 11.983 -4.712 10.670 1.00 81.62 441 PRO A C 1
ATOM 3374 O O . PRO A 1 441 ? 10.802 -4.417 10.805 1.00 81.62 441 PRO A O 1
ATOM 3377 N N . MET A 1 442 ? 12.877 -3.833 10.203 1.00 87.94 442 MET A N 1
ATOM 3378 C CA . MET A 1 442 ? 12.516 -2.455 9.836 1.00 87.94 442 MET A CA 1
ATOM 3379 C C . MET A 1 442 ? 11.587 -2.408 8.618 1.00 87.94 442 MET A C 1
ATOM 3381 O O . MET A 1 442 ? 10.637 -1.635 8.591 1.00 87.94 442 MET A O 1
ATOM 3385 N N . ALA A 1 443 ? 11.853 -3.254 7.620 1.00 87.31 443 ALA A N 1
ATOM 3386 C CA . ALA A 1 443 ? 11.021 -3.348 6.428 1.00 87.31 443 ALA A CA 1
ATOM 3387 C C . ALA A 1 443 ? 9.657 -3.965 6.751 1.00 87.31 443 ALA A C 1
ATOM 3389 O O . ALA A 1 443 ? 8.651 -3.490 6.235 1.00 87.31 443 ALA A O 1
ATOM 3390 N N . ALA A 1 444 ? 9.627 -4.975 7.630 1.00 80.12 444 ALA A N 1
ATOM 3391 C CA . ALA A 1 444 ? 8.393 -5.584 8.120 1.00 80.12 444 ALA A CA 1
ATOM 3392 C C . ALA A 1 444 ? 7.507 -4.557 8.842 1.00 80.12 444 ALA A C 1
ATOM 3394 O O . ALA A 1 444 ? 6.335 -4.432 8.501 1.00 80.12 444 ALA A O 1
ATOM 3395 N N . ALA A 1 445 ? 8.087 -3.753 9.742 1.00 76.44 445 ALA A N 1
ATOM 3396 C CA . ALA A 1 445 ? 7.374 -2.658 10.400 1.00 76.44 445 ALA A CA 1
ATOM 3397 C C . ALA A 1 445 ? 6.869 -1.607 9.395 1.00 76.44 445 ALA A C 1
ATOM 3399 O O . ALA A 1 445 ? 5.733 -1.174 9.479 1.00 76.44 445 ALA A O 1
ATOM 3400 N N . ALA A 1 446 ? 7.669 -1.233 8.389 1.00 78.50 446 ALA A N 1
ATOM 3401 C CA . ALA A 1 446 ? 7.248 -0.266 7.370 1.00 78.50 446 ALA A CA 1
ATOM 3402 C C . ALA A 1 446 ? 6.172 -0.801 6.396 1.00 78.50 446 ALA A C 1
ATOM 3404 O O . ALA A 1 446 ? 5.496 -0.019 5.726 1.00 78.50 446 ALA A O 1
ATOM 3405 N N . ASN A 1 447 ? 6.015 -2.122 6.276 1.00 75.88 447 ASN A N 1
ATOM 3406 C CA . ASN A 1 447 ? 5.105 -2.791 5.344 1.00 75.88 447 ASN A CA 1
ATOM 3407 C C . ASN A 1 447 ? 3.685 -2.984 5.921 1.00 75.88 447 ASN A C 1
ATOM 3409 O O . ASN A 1 447 ? 3.042 -3.965 5.564 1.00 75.88 447 ASN A O 1
ATOM 3413 N N . GLU A 1 448 ? 3.179 -2.081 6.778 1.00 60.06 448 GLU A N 1
ATOM 3414 C CA . GLU A 1 448 ? 1.957 -2.189 7.626 1.00 60.06 448 GLU A CA 1
ATOM 3415 C C . GLU A 1 448 ? 0.632 -2.694 6.973 1.00 60.06 448 GLU A C 1
ATOM 3417 O O . GLU A 1 448 ? -0.391 -2.836 7.642 1.00 60.06 448 GLU A O 1
ATOM 3422 N N . GLU A 1 449 ? 0.604 -3.070 5.693 1.00 52.81 449 GLU A N 1
ATOM 3423 C CA . GLU A 1 449 ? -0.379 -4.029 5.169 1.00 52.81 449 GLU A CA 1
ATOM 3424 C C . GLU A 1 449 ? -0.307 -5.401 5.875 1.00 52.81 449 GLU A C 1
ATOM 3426 O O . GLU A 1 449 ? -1.339 -6.065 6.012 1.00 52.81 449 GLU A O 1
ATOM 3431 N N . GLU A 1 450 ? 0.870 -5.829 6.346 1.00 52.62 450 GLU A N 1
ATOM 3432 C CA . GLU A 1 450 ? 1.000 -7.030 7.182 1.00 52.62 450 GLU A CA 1
ATOM 3433 C C . GLU A 1 450 ? 0.470 -6.819 8.597 1.00 52.62 450 GLU A C 1
ATOM 3435 O O . GLU A 1 450 ? -0.217 -7.706 9.088 1.00 52.62 450 GLU A O 1
ATOM 3440 N N . GLU A 1 451 ? 0.664 -5.651 9.216 1.00 56.47 451 GLU A N 1
ATOM 3441 C CA . GLU A 1 451 ? 0.058 -5.359 10.521 1.00 56.47 451 GLU A CA 1
ATOM 3442 C C . GLU A 1 451 ? -1.465 -5.261 10.439 1.00 56.47 451 GLU A C 1
ATOM 3444 O O . GLU A 1 451 ? -2.149 -5.810 11.295 1.00 56.47 451 GLU A O 1
ATOM 3449 N N . PHE A 1 452 ? -2.034 -4.648 9.393 1.00 61.66 452 PHE A N 1
ATOM 3450 C CA . PHE A 1 452 ? -3.493 -4.604 9.245 1.00 61.66 452 PHE A CA 1
ATOM 3451 C C . PHE A 1 452 ? -4.091 -5.981 8.918 1.00 61.66 452 PHE A C 1
ATOM 3453 O O . PHE A 1 452 ? -5.167 -6.323 9.413 1.00 61.66 452 PHE A O 1
ATOM 3460 N N . LYS A 1 453 ? -3.406 -6.807 8.112 1.00 61.84 453 LYS A N 1
ATOM 3461 C CA . LYS A 1 453 ? -3.831 -8.199 7.876 1.00 61.84 453 LYS A CA 1
ATOM 3462 C C . LYS A 1 453 ? -3.673 -9.057 9.124 1.00 61.84 453 LYS A C 1
ATOM 3464 O O . LYS A 1 453 ? -4.600 -9.793 9.433 1.00 61.84 453 LYS A O 1
ATOM 3469 N N . TRP A 1 454 ? -2.568 -8.932 9.852 1.00 68.50 454 TRP A N 1
ATOM 3470 C CA . TRP A 1 454 ? -2.354 -9.593 11.136 1.00 68.50 454 TRP A CA 1
ATOM 3471 C C . TRP A 1 454 ? -3.402 -9.151 12.165 1.00 68.50 454 TRP A C 1
ATOM 3473 O O . TRP A 1 454 ? -4.032 -9.994 12.793 1.00 68.50 454 TRP A O 1
ATOM 3483 N N . LEU A 1 455 ? -3.714 -7.857 12.256 1.00 66.50 455 LEU A N 1
ATOM 3484 C CA . LEU A 1 455 ? -4.787 -7.330 13.101 1.00 66.50 455 LEU A CA 1
ATOM 3485 C C . LEU A 1 455 ? -6.123 -8.006 12.759 1.00 66.50 455 LEU A C 1
ATOM 3487 O O . LEU A 1 455 ? -6.822 -8.475 13.654 1.00 66.50 455 LEU A O 1
ATOM 3491 N N . LEU A 1 456 ? -6.469 -8.100 11.468 1.00 71.88 456 LEU A N 1
ATOM 3492 C CA . LEU A 1 456 ? -7.719 -8.718 11.006 1.00 71.88 456 LEU A CA 1
ATOM 3493 C C . LEU A 1 456 ? -7.756 -10.253 11.119 1.00 71.88 456 LEU A C 1
ATOM 3495 O O . LEU A 1 456 ? -8.856 -10.802 11.206 1.00 71.88 456 LEU A O 1
ATOM 3499 N N . GLN A 1 457 ? -6.611 -10.938 11.058 1.00 68.81 457 GLN A N 1
ATOM 3500 C CA . GLN A 1 457 ? -6.522 -12.407 10.983 1.00 68.81 457 GLN A CA 1
ATOM 3501 C C . GLN A 1 457 ? -6.105 -13.083 12.295 1.00 68.81 457 GLN A C 1
ATOM 3503 O O . GLN A 1 457 ? -6.479 -14.228 12.527 1.00 68.81 457 GLN A O 1
ATOM 3508 N N . GLU A 1 458 ? -5.344 -12.399 13.143 1.00 69.75 458 GLU A N 1
ATOM 3509 C CA . GLU A 1 458 ? -4.796 -12.933 14.393 1.00 69.75 458 GLU A CA 1
ATOM 3510 C C . GLU A 1 458 ? -5.400 -12.204 15.597 1.00 69.75 458 GLU A C 1
ATOM 3512 O O . GLU A 1 458 ? -6.085 -12.818 16.422 1.00 69.75 458 GLU A O 1
ATOM 3517 N N . GLU A 1 459 ? -5.215 -10.882 15.693 1.00 75.62 459 GLU A N 1
ATOM 3518 C CA . GLU A 1 459 ? -5.593 -10.133 16.900 1.00 75.62 459 GLU A CA 1
ATOM 3519 C C . GLU A 1 459 ? -7.116 -10.051 17.089 1.00 75.62 459 GLU A C 1
ATOM 3521 O O . GLU A 1 459 ? -7.616 -10.295 18.191 1.00 75.62 459 GLU A O 1
ATOM 3526 N N . VAL A 1 460 ? -7.880 -9.784 16.021 1.00 82.50 460 VAL A N 1
ATOM 3527 C CA . VAL A 1 460 ? -9.353 -9.787 16.073 1.00 82.50 460 VAL A CA 1
ATOM 3528 C C . VAL A 1 460 ? -9.867 -11.136 16.576 1.00 82.50 460 VAL A C 1
ATOM 3530 O O . VAL A 1 460 ? -10.690 -11.172 17.489 1.00 82.50 460 VAL A O 1
ATOM 3533 N N . HIS A 1 461 ? -9.364 -12.256 16.054 1.00 83.69 461 HIS A N 1
ATOM 3534 C CA . HIS A 1 461 ? -9.798 -13.592 16.477 1.00 83.69 461 HIS A CA 1
ATOM 3535 C C . HIS A 1 461 ? -9.354 -13.953 17.893 1.00 83.69 461 HIS A C 1
ATOM 3537 O O . HIS A 1 461 ? -10.065 -14.694 18.577 1.00 83.69 461 HIS A O 1
ATOM 3543 N N . ALA A 1 462 ? -8.210 -13.447 18.355 1.00 81.56 462 ALA A N 1
ATOM 3544 C CA . ALA A 1 462 ? -7.777 -13.598 19.743 1.00 81.56 462 ALA A CA 1
ATOM 3545 C C . ALA A 1 462 ? -8.731 -12.869 20.705 1.00 81.56 462 ALA A C 1
ATOM 3547 O O . ALA A 1 462 ? -9.208 -13.467 21.674 1.00 81.56 462 ALA A O 1
ATOM 3548 N N . VAL A 1 463 ? -9.095 -11.620 20.394 1.00 83.00 463 VAL A N 1
ATOM 3549 C CA . VAL A 1 463 ? -10.048 -10.839 21.200 1.00 83.00 463 VAL A CA 1
ATOM 3550 C C . VAL A 1 463 ? -11.453 -11.446 21.148 1.00 83.00 463 VAL A C 1
ATOM 3552 O O . VAL A 1 463 ? -12.128 -11.511 22.175 1.00 83.00 463 VAL A O 1
ATOM 3555 N N . LEU A 1 464 ? -11.898 -11.949 19.989 1.00 86.62 464 LEU A N 1
ATOM 3556 C CA . LEU A 1 464 ? -13.183 -12.650 19.869 1.00 86.62 464 LEU A CA 1
ATOM 3557 C C . LEU A 1 464 ? -13.228 -13.913 20.740 1.00 86.62 464 LEU A C 1
ATOM 3559 O O . LEU A 1 464 ? -14.240 -14.139 21.402 1.00 86.62 464 LEU A O 1
ATOM 3563 N N . ARG A 1 465 ? -12.146 -14.704 20.789 1.00 85.81 465 ARG A N 1
ATOM 3564 C CA . ARG A 1 465 ? -12.038 -15.874 21.682 1.00 85.81 465 ARG A CA 1
ATOM 3565 C C . ARG A 1 465 ? -12.118 -15.466 23.150 1.00 85.81 465 ARG A C 1
ATOM 3567 O O . ARG A 1 465 ? -12.949 -15.996 23.881 1.00 85.81 465 ARG A O 1
ATOM 3574 N N . GLN A 1 466 ? -11.349 -14.456 23.550 1.00 86.25 466 GLN A N 1
ATOM 3575 C CA . GLN A 1 466 ? -11.387 -13.936 24.917 1.00 86.25 466 GLN A CA 1
ATOM 3576 C C . GLN A 1 466 ? -12.788 -13.428 25.302 1.00 86.25 466 GLN A C 1
ATOM 3578 O O . GLN A 1 466 ? -13.277 -13.722 26.393 1.00 86.25 466 GLN A O 1
ATOM 3583 N N . LEU A 1 467 ? -13.467 -12.707 24.403 1.00 87.31 467 LEU A N 1
ATOM 3584 C CA . LEU A 1 467 ? -14.850 -12.265 24.603 1.00 87.31 467 LEU A CA 1
ATOM 3585 C C . LEU A 1 467 ? -15.815 -13.447 24.727 1.00 87.31 467 LEU A C 1
ATOM 3587 O O . LEU A 1 467 ? -16.682 -13.430 25.597 1.00 87.31 467 LEU A O 1
ATOM 3591 N N . GLN A 1 468 ? -15.678 -14.477 23.890 1.00 88.19 468 GLN A N 1
ATOM 3592 C CA . GLN A 1 468 ? -16.507 -15.677 23.997 1.00 88.19 468 GLN A CA 1
ATOM 3593 C C . GLN A 1 468 ? -16.326 -16.372 25.347 1.00 88.19 468 GLN A C 1
ATOM 3595 O O . GLN A 1 468 ? -17.325 -16.766 25.944 1.00 88.19 468 GLN A O 1
ATOM 3600 N N . ASP A 1 469 ? -15.097 -16.501 25.843 1.00 87.19 469 ASP A N 1
ATOM 3601 C CA . ASP A 1 469 ? -14.819 -17.169 27.118 1.00 87.19 469 ASP A CA 1
ATOM 3602 C C . ASP A 1 469 ? -15.393 -16.383 28.302 1.00 87.19 469 ASP A C 1
ATOM 3604 O O . ASP A 1 469 ? -16.093 -16.950 29.145 1.00 87.19 469 ASP A O 1
ATOM 3608 N N . ILE A 1 470 ? -15.207 -15.058 28.313 1.00 87.88 470 ILE A N 1
ATOM 3609 C CA . ILE A 1 470 ? -15.785 -14.178 29.340 1.00 87.88 470 ILE A CA 1
ATOM 3610 C C . ILE A 1 470 ? -17.318 -14.237 29.312 1.00 87.88 470 ILE A C 1
ATOM 3612 O O . ILE A 1 470 ? -17.958 -14.327 30.361 1.00 87.88 470 ILE A O 1
ATOM 3616 N N . LEU A 1 471 ? -17.933 -14.197 28.126 1.00 87.75 471 LEU A N 1
ATOM 3617 C CA . LEU A 1 471 ? -19.392 -14.221 28.007 1.00 87.75 471 LEU A CA 1
ATOM 3618 C C . LEU A 1 471 ? -19.992 -15.597 28.301 1.00 87.75 471 LEU A C 1
ATOM 3620 O O . LEU A 1 471 ? -21.091 -15.656 28.853 1.00 87.75 471 LEU A O 1
ATOM 3624 N N . LYS A 1 472 ? -19.290 -16.693 27.991 1.00 87.31 472 LYS A N 1
ATOM 3625 C CA . LYS A 1 472 ? -19.680 -18.044 28.423 1.00 87.31 472 LYS A CA 1
ATOM 3626 C C . LYS A 1 472 ? -19.666 -18.143 29.941 1.00 87.31 472 LYS A C 1
ATOM 3628 O O . LYS A 1 472 ? -20.661 -18.587 30.507 1.00 87.31 472 LYS A O 1
ATOM 3633 N N . GLU A 1 473 ? -18.609 -17.665 30.596 1.00 84.69 473 GLU A N 1
ATOM 3634 C CA . GLU A 1 473 ? -18.536 -17.640 32.060 1.00 84.69 473 GLU A CA 1
ATOM 3635 C C . GLU A 1 473 ? -19.663 -16.782 32.653 1.00 84.69 473 GLU A C 1
ATOM 3637 O O . GLU A 1 473 ? -20.372 -17.228 33.555 1.00 84.69 473 GLU A O 1
ATOM 3642 N N . ALA A 1 474 ? -19.929 -15.602 32.081 1.00 85.69 474 ALA A N 1
ATOM 3643 C CA . ALA A 1 474 ? -21.063 -14.772 32.483 1.00 85.69 474 ALA A CA 1
ATOM 3644 C C . ALA A 1 474 ? -22.407 -15.505 32.303 1.00 85.69 474 ALA A C 1
ATOM 3646 O O . ALA A 1 474 ? -23.239 -15.481 33.206 1.00 85.69 474 ALA A O 1
ATOM 3647 N N . SER A 1 475 ? -22.617 -16.195 31.176 1.00 85.19 475 SER A N 1
ATOM 3648 C CA . SER A 1 475 ? -23.832 -16.978 30.904 1.00 85.19 475 SER A CA 1
ATOM 3649 C C . SER A 1 475 ? -23.999 -18.152 31.874 1.00 85.19 475 SER A C 1
ATOM 3651 O O . SER A 1 475 ? -25.110 -18.390 32.352 1.00 85.19 475 SER A O 1
ATOM 3653 N N . HIS A 1 476 ? -22.908 -18.821 32.260 1.00 81.56 476 HIS A N 1
ATOM 3654 C CA . HIS A 1 476 ? -22.916 -19.854 33.301 1.00 81.56 476 HIS A CA 1
ATOM 3655 C C . HIS A 1 476 ? -23.354 -19.314 34.664 1.00 81.56 476 HIS A C 1
ATOM 3657 O O . HIS A 1 476 ? -24.033 -20.022 35.400 1.00 81.56 476 HIS A O 1
ATOM 3663 N N . ARG A 1 477 ? -23.069 -18.049 34.994 1.00 78.44 477 ARG A N 1
ATOM 3664 C CA . ARG A 1 477 ? -23.604 -17.437 36.226 1.00 78.44 477 ARG A CA 1
ATOM 3665 C C . ARG A 1 477 ? -25.122 -17.245 36.186 1.00 78.44 477 ARG A C 1
ATOM 3667 O O . ARG A 1 477 ? -25.759 -17.309 37.230 1.00 78.44 477 ARG A O 1
ATOM 3674 N N . PHE A 1 478 ? -25.712 -17.082 34.999 1.00 74.88 478 PHE A N 1
ATOM 3675 C CA . PHE A 1 478 ? -27.171 -17.039 34.816 1.00 74.88 478 PHE A CA 1
ATOM 3676 C C . PHE A 1 478 ? -27.818 -18.425 34.645 1.00 74.88 478 PHE A C 1
ATOM 3678 O O . PHE A 1 478 ? -29.041 -18.548 34.755 1.00 74.88 478 PHE A O 1
ATOM 3685 N N . ALA A 1 479 ? -27.038 -19.460 34.322 1.00 62.69 479 ALA A N 1
ATOM 3686 C CA . ALA A 1 479 ? -27.519 -20.806 34.038 1.00 62.69 479 ALA A CA 1
ATOM 3687 C C . ALA A 1 479 ? -27.105 -21.781 35.149 1.00 62.69 479 ALA A C 1
ATOM 3689 O O . ALA A 1 479 ? -25.949 -22.173 35.254 1.00 62.69 479 ALA A O 1
ATOM 3690 N N . LEU A 1 480 ? -28.072 -22.247 35.940 1.00 53.72 480 LEU A N 1
ATOM 3691 C CA . LEU A 1 480 ? -27.856 -23.424 36.782 1.00 53.72 480 LEU A CA 1
ATOM 3692 C C . LEU A 1 480 ? -27.572 -24.653 35.897 1.00 53.72 480 LEU A C 1
ATOM 3694 O O . LEU A 1 480 ? -28.212 -24.792 34.848 1.00 53.72 480 LEU A O 1
ATOM 3698 N N . PRO A 1 481 ? -26.662 -25.558 36.301 1.00 44.59 481 PRO A N 1
ATOM 3699 C CA . PRO A 1 481 ? -26.424 -26.799 35.578 1.00 44.59 481 PRO A CA 1
ATOM 3700 C C . PRO A 1 481 ? -27.718 -27.618 35.537 1.00 44.59 481 PRO A C 1
ATOM 3702 O O . PRO A 1 481 ? -28.245 -28.050 36.561 1.00 44.59 481 PRO A O 1
ATOM 3705 N N . THR A 1 482 ? -28.258 -27.805 34.336 1.00 36.12 482 THR A N 1
ATOM 3706 C CA . THR A 1 482 ? -29.379 -28.709 34.087 1.00 36.12 482 THR A CA 1
ATOM 3707 C C . THR A 1 482 ? -28.930 -30.152 34.290 1.00 36.12 482 THR A C 1
ATOM 3709 O O . THR A 1 482 ? -27.880 -30.557 33.794 1.00 36.12 482 THR A O 1
ATOM 3712 N N . SER A 1 483 ? -29.755 -30.904 35.019 1.00 36.31 483 SER A N 1
ATOM 3713 C CA . SER A 1 483 ? -29.754 -32.360 35.206 1.00 36.31 483 SER A CA 1
ATOM 3714 C C . SER A 1 483 ? -28.984 -33.142 34.128 1.00 36.31 483 SER A C 1
ATOM 3716 O O . SER A 1 483 ? -29.498 -33.378 33.036 1.00 36.31 483 SER A O 1
ATOM 3718 N N . GLY A 1 484 ? -27.755 -33.552 34.446 1.00 39.72 484 GLY A N 1
ATOM 3719 C CA . GLY A 1 484 ? -26.912 -34.365 33.562 1.00 39.72 484 GLY A CA 1
ATOM 3720 C C . GLY A 1 484 ? -25.528 -34.670 34.139 1.00 39.72 484 GLY A C 1
ATOM 3721 O O . GLY A 1 484 ? -24.990 -35.746 33.907 1.00 39.72 484 GLY A O 1
ATOM 3722 N N . SER A 1 485 ? -24.986 -33.784 34.976 1.00 32.91 485 SER A N 1
ATOM 3723 C CA . SER A 1 485 ? -23.788 -34.040 35.786 1.00 32.91 485 SER A CA 1
ATOM 3724 C C . SER A 1 485 ? -24.133 -33.864 37.263 1.00 32.91 485 SER A C 1
ATOM 3726 O O . SER A 1 485 ? -24.651 -32.812 37.632 1.00 32.91 485 SER A O 1
ATOM 3728 N N . GLY A 1 486 ? -23.885 -34.881 38.092 1.00 30.62 486 GLY A N 1
ATOM 3729 C CA . GLY A 1 486 ? -24.303 -34.986 39.499 1.00 30.62 486 GLY A CA 1
ATOM 3730 C C . GLY A 1 486 ? -23.694 -33.971 40.479 1.00 30.62 486 GLY A C 1
ATOM 3731 O O . GLY A 1 486 ? -23.038 -34.366 41.437 1.00 30.62 486 GLY A O 1
ATOM 3732 N N . GLY A 1 487 ? -23.934 -32.677 40.273 1.00 31.86 487 GLY A N 1
ATOM 3733 C CA . GLY A 1 487 ? -23.672 -31.608 41.236 1.00 31.86 487 GLY A CA 1
ATOM 3734 C C . GLY A 1 487 ? -24.983 -31.062 41.801 1.00 31.86 487 GLY A C 1
ATOM 3735 O O . GLY A 1 487 ? -25.900 -30.751 41.044 1.00 31.86 487 GLY A O 1
ATOM 3736 N N . ALA A 1 488 ? -25.081 -30.964 43.128 1.00 36.56 488 ALA A N 1
ATOM 3737 C CA . ALA A 1 488 ? -26.243 -30.423 43.831 1.00 36.56 488 ALA A CA 1
ATOM 3738 C C . ALA A 1 488 ? -26.625 -29.017 43.324 1.00 36.56 488 ALA A C 1
ATOM 3740 O O . ALA A 1 488 ? -25.762 -28.174 43.076 1.00 36.56 488 ALA A O 1
ATOM 3741 N N . VAL A 1 489 ? -27.931 -28.765 43.192 1.00 47.19 489 VAL A N 1
ATOM 3742 C CA . VAL A 1 489 ? -28.500 -27.457 42.838 1.00 47.19 489 VAL A CA 1
ATOM 3743 C C . VAL A 1 489 ? -28.027 -26.426 43.866 1.00 47.19 489 VAL A C 1
ATOM 3745 O O . VAL A 1 489 ? -28.368 -26.525 45.043 1.00 47.19 489 VAL A O 1
ATOM 3748 N N . LYS A 1 490 ? -27.231 -25.439 43.441 1.00 51.75 490 LYS A N 1
ATOM 3749 C CA . LYS A 1 490 ? -26.787 -24.341 44.310 1.00 51.75 490 LYS A CA 1
ATOM 3750 C C . LYS A 1 490 ? -27.977 -23.408 44.571 1.00 51.75 490 LYS A C 1
ATOM 3752 O O . LYS A 1 490 ? -28.245 -22.500 43.792 1.00 51.75 490 LYS A O 1
ATOM 3757 N N . GLN A 1 491 ? -28.732 -23.683 45.629 1.00 61.31 491 GLN A N 1
ATOM 3758 C CA . GLN A 1 491 ? -29.711 -22.755 46.191 1.00 61.31 491 GLN A CA 1
ATOM 3759 C C . GLN A 1 491 ? -28.969 -21.764 47.092 1.00 61.31 491 GLN A C 1
ATOM 3761 O O . GLN A 1 491 ? -28.312 -22.175 48.049 1.00 61.31 491 GLN A O 1
ATOM 3766 N N . GLU A 1 492 ? -29.032 -20.471 46.772 1.00 66.94 492 GLU A N 1
ATOM 3767 C CA . GLU A 1 492 ? -28.409 -19.425 47.588 1.00 66.94 492 GLU A CA 1
ATOM 3768 C C . GLU A 1 492 ? -29.470 -18.722 48.436 1.00 66.94 492 GLU A C 1
ATOM 3770 O O . GLU A 1 492 ? -30.442 -18.171 47.913 1.00 66.94 492 GLU A O 1
ATOM 3775 N N . ASN A 1 493 ? -29.271 -18.762 49.756 1.00 75.19 493 ASN A N 1
ATOM 3776 C CA . ASN A 1 493 ? -30.137 -18.126 50.739 1.00 75.19 493 ASN A CA 1
ATOM 3777 C C . ASN A 1 493 ? -29.600 -16.734 51.080 1.00 75.19 493 ASN A C 1
ATOM 3779 O O . ASN A 1 493 ? -28.474 -16.589 51.555 1.00 75.19 493 ASN A O 1
ATOM 3783 N N . PHE A 1 494 ? -30.430 -15.718 50.887 1.00 78.38 494 PHE A N 1
ATOM 3784 C CA . PHE A 1 494 ? -30.132 -14.320 51.153 1.00 78.38 494 PHE A CA 1
ATOM 3785 C C . PHE A 1 494 ? -30.974 -13.828 52.320 1.00 78.38 494 PHE A C 1
ATOM 3787 O O . PHE A 1 494 ? -32.196 -13.961 52.315 1.00 78.38 494 PHE A O 1
ATOM 3794 N N . VAL A 1 495 ? -30.326 -13.229 53.316 1.00 74.56 495 VAL A N 1
ATOM 3795 C CA . VAL A 1 495 ? -31.010 -12.588 54.442 1.00 74.56 495 VAL A CA 1
ATOM 3796 C C . VAL A 1 495 ? -30.991 -11.079 54.220 1.00 74.56 495 VAL A C 1
ATOM 3798 O O . VAL A 1 495 ? -29.931 -10.484 54.035 1.00 74.56 495 VAL A O 1
ATOM 3801 N N . LEU A 1 496 ? -32.170 -10.466 54.226 1.00 76.38 496 LEU A N 1
ATOM 3802 C CA . LEU A 1 496 ? -32.391 -9.032 54.094 1.00 76.38 496 LEU A CA 1
ATOM 3803 C C . LEU A 1 496 ? -32.934 -8.503 55.424 1.00 76.38 496 LEU A C 1
ATOM 3805 O O . LEU A 1 496 ? -33.994 -8.939 55.866 1.00 76.38 496 LEU A O 1
ATOM 3809 N N . SER A 1 497 ? -32.243 -7.561 56.061 1.00 70.75 497 SER A N 1
ATOM 3810 C CA . SER A 1 497 ? -32.688 -6.934 57.315 1.00 70.75 497 SER A CA 1
ATOM 3811 C C . SER A 1 497 ? -32.380 -5.438 57.329 1.00 70.75 497 SER A C 1
ATOM 3813 O O . SER A 1 497 ? -31.442 -4.979 56.680 1.00 70.75 497 SER A O 1
ATOM 3815 N N . THR A 1 498 ? -33.169 -4.660 58.070 1.00 62.81 498 THR A N 1
ATOM 3816 C CA . THR A 1 498 ? -32.926 -3.225 58.289 1.00 62.81 498 THR A CA 1
ATOM 3817 C C . THR A 1 498 ? -31.853 -2.995 59.355 1.00 62.81 498 THR A C 1
ATOM 3819 O O . THR A 1 498 ? -31.920 -3.592 60.424 1.00 62.81 498 THR A O 1
ATOM 3822 N N . SER A 1 499 ? -30.914 -2.074 59.129 1.00 49.12 499 SER A N 1
ATOM 3823 C CA . SER A 1 499 ? -29.925 -1.652 60.133 1.00 49.12 499 SER A CA 1
ATOM 3824 C C . SER A 1 499 ? -30.580 -0.745 61.192 1.00 49.12 499 SER A C 1
ATOM 3826 O O . SER A 1 499 ? -30.587 0.475 61.047 1.00 49.12 499 SER A O 1
ATOM 3828 N N . GLY A 1 500 ? -31.198 -1.325 62.224 1.00 59.38 500 GLY A N 1
ATOM 3829 C CA . GLY A 1 500 ? -31.911 -0.594 63.282 1.00 59.38 500 GLY A CA 1
ATOM 3830 C C . GLY A 1 500 ? -32.838 -1.495 64.104 1.00 59.38 500 GLY A C 1
ATOM 3831 O O . GLY A 1 500 ? -32.652 -2.707 64.134 1.00 59.38 500 GLY A O 1
ATOM 3832 N N . THR A 1 501 ? -33.851 -0.927 64.771 1.00 51.19 501 THR A N 1
ATOM 3833 C CA . THR A 1 501 ? -34.936 -1.713 65.386 1.00 51.19 501 THR A CA 1
ATOM 3834 C C . THR A 1 501 ? -35.641 -2.532 64.298 1.00 51.19 501 THR A C 1
ATOM 3836 O O . THR A 1 501 ? -36.340 -1.958 63.470 1.00 51.19 501 THR A O 1
ATOM 3839 N N . ASP A 1 502 ? -35.426 -3.854 64.278 1.00 54.16 502 ASP A N 1
ATOM 3840 C CA . ASP A 1 502 ? -35.896 -4.806 63.253 1.00 54.16 502 ASP A CA 1
ATOM 3841 C C . ASP A 1 502 ? -37.388 -4.635 62.909 1.00 54.16 502 ASP A C 1
ATOM 3843 O O . ASP A 1 502 ? -38.271 -5.154 63.601 1.00 54.16 502 ASP A O 1
ATOM 3847 N N . GLN A 1 503 ? -37.675 -3.898 61.829 1.00 67.62 503 GLN A N 1
ATOM 3848 C CA . GLN A 1 503 ? -39.035 -3.721 61.311 1.00 67.62 503 GLN A CA 1
ATOM 3849 C C . GLN A 1 503 ? -39.357 -4.715 60.192 1.00 67.62 503 GLN A C 1
ATOM 3851 O O . GLN A 1 503 ? -40.496 -5.166 60.114 1.00 67.62 503 GLN A O 1
ATOM 3856 N N . VAL A 1 504 ? -38.382 -5.100 59.358 1.00 77.69 504 VAL A N 1
ATOM 3857 C CA . VAL A 1 504 ? -38.559 -6.103 58.291 1.00 77.69 504 VAL A CA 1
ATOM 3858 C C . VAL A 1 504 ? -37.335 -7.004 58.190 1.00 77.69 504 VAL A C 1
ATOM 3860 O O . VAL A 1 504 ? -36.214 -6.512 58.053 1.00 77.69 504 VAL A O 1
ATOM 3863 N N . LYS A 1 505 ? -37.565 -8.320 58.192 1.00 80.38 505 LYS A N 1
ATOM 3864 C CA . LYS A 1 505 ? -36.563 -9.353 57.917 1.00 80.38 505 LYS A CA 1
ATOM 3865 C C . LYS A 1 505 ? -37.079 -10.307 56.842 1.00 80.38 505 LYS A C 1
ATOM 3867 O O . LYS A 1 505 ? -38.116 -10.928 57.037 1.00 80.38 505 LYS A O 1
ATOM 3872 N N . GLY A 1 506 ? -36.370 -10.426 55.727 1.00 80.94 506 GLY A N 1
ATOM 3873 C CA . GLY A 1 506 ? -36.652 -11.378 54.652 1.00 80.94 506 GLY A CA 1
ATOM 3874 C C . GLY A 1 506 ? -35.557 -12.437 54.555 1.00 80.94 506 GLY A C 1
ATOM 3875 O O . GLY A 1 506 ? -34.384 -12.082 54.569 1.00 80.94 506 GLY A O 1
ATOM 3876 N N . VAL A 1 507 ? -35.902 -13.715 54.444 1.00 83.19 507 VAL A N 1
ATOM 3877 C CA . VAL A 1 507 ? -34.982 -14.793 54.051 1.00 83.19 507 VAL A CA 1
ATOM 3878 C C . VAL A 1 507 ? -35.460 -15.322 52.710 1.00 83.19 507 VAL A C 1
ATOM 3880 O O . VAL A 1 507 ? -36.603 -15.741 52.592 1.00 83.19 507 VAL A O 1
ATOM 3883 N N . MET A 1 508 ? -34.631 -15.237 51.679 1.00 83.25 508 MET A N 1
ATOM 3884 C CA . MET A 1 508 ? -35.037 -15.501 50.301 1.00 83.25 508 MET A CA 1
ATOM 3885 C C . MET A 1 508 ? -34.073 -16.468 49.631 1.00 83.25 508 MET A C 1
ATOM 3887 O O . MET A 1 508 ? -32.864 -16.286 49.725 1.00 83.25 508 MET A O 1
ATOM 3891 N N . THR A 1 509 ? -34.597 -17.444 48.902 1.00 82.69 509 THR A N 1
ATOM 3892 C CA . THR A 1 509 ? -33.805 -18.406 48.133 1.00 82.69 509 THR A CA 1
ATOM 3893 C C . THR A 1 509 ? -33.945 -18.099 46.652 1.00 82.69 509 THR A C 1
ATOM 3895 O O . THR A 1 509 ? -35.017 -18.285 46.064 1.00 82.69 509 THR A O 1
ATOM 3898 N N . LEU A 1 510 ? -32.860 -17.615 46.048 1.00 81.81 510 LEU A N 1
ATOM 3899 C CA . LEU A 1 510 ? -32.797 -17.321 44.619 1.00 81.81 510 LEU A CA 1
ATOM 3900 C C . LEU A 1 510 ? -32.203 -18.520 43.879 1.00 81.81 510 LEU A C 1
ATOM 3902 O O . LEU A 1 510 ? -31.087 -18.953 44.167 1.00 81.81 510 LEU A O 1
ATOM 3906 N N . GLN A 1 511 ? -32.946 -19.034 42.903 1.00 76.94 511 GLN A N 1
ATOM 3907 C CA . GLN A 1 511 ? -32.530 -20.117 42.024 1.00 76.94 511 GLN A CA 1
ATOM 3908 C C . GLN A 1 511 ? -32.584 -19.622 40.572 1.00 76.94 511 GLN A C 1
ATOM 3910 O O . GLN A 1 511 ? -33.628 -19.629 39.922 1.00 76.94 511 GLN A O 1
ATOM 3915 N N . GLY A 1 512 ? -31.437 -19.169 40.058 1.00 76.00 512 GLY A N 1
ATOM 3916 C CA . GLY A 1 512 ? -31.331 -18.616 38.707 1.00 76.00 512 GLY A CA 1
ATOM 3917 C C . GLY A 1 512 ? -32.099 -17.300 38.574 1.00 76.00 512 GLY A C 1
ATOM 3918 O O . GLY A 1 512 ? -31.735 -16.300 39.187 1.00 76.00 512 GLY A O 1
ATOM 3919 N N . ASP A 1 513 ? -33.158 -17.300 37.766 1.00 78.88 513 ASP A N 1
ATOM 3920 C CA . ASP A 1 513 ? -34.052 -16.160 37.540 1.00 78.88 513 ASP A CA 1
ATOM 3921 C C . ASP A 1 513 ? -35.333 -16.207 38.390 1.00 78.88 513 ASP A C 1
ATOM 3923 O O . ASP A 1 513 ? -36.172 -15.315 38.265 1.00 78.88 513 ASP A O 1
ATOM 3927 N N . ALA A 1 514 ? -35.503 -17.209 39.257 1.00 81.81 514 ALA A N 1
ATOM 3928 C CA . ALA A 1 514 ? -36.701 -17.375 40.072 1.00 81.81 514 ALA A CA 1
ATOM 3929 C C . ALA A 1 514 ? -36.389 -17.386 41.573 1.00 81.81 514 ALA A C 1
ATOM 3931 O O . ALA A 1 514 ? -35.457 -18.039 42.038 1.00 81.81 514 ALA A O 1
ATOM 3932 N N . LEU A 1 515 ? -37.205 -16.681 42.353 1.00 83.06 515 LEU A N 1
ATOM 3933 C CA . LEU A 1 515 ? -37.241 -16.822 43.805 1.00 83.06 515 LEU A CA 1
ATOM 3934 C C . LEU A 1 515 ? -38.155 -18.000 44.148 1.00 83.06 515 LEU A C 1
ATOM 3936 O O . LEU A 1 515 ? -39.359 -17.944 43.879 1.00 83.06 515 LEU A O 1
ATOM 3940 N N . CYS A 1 516 ? -37.574 -19.060 44.709 1.00 80.31 516 CYS A N 1
ATOM 3941 C CA . CYS A 1 516 ? -38.282 -20.301 45.037 1.00 80.31 516 CYS A CA 1
ATOM 3942 C C . CYS A 1 516 ? -38.839 -20.298 46.461 1.00 80.31 516 CYS A C 1
ATOM 3944 O O . CYS A 1 516 ? -39.893 -20.872 46.705 1.00 80.31 516 CYS A O 1
ATOM 3946 N N . GLN A 1 517 ? -38.150 -19.641 47.394 1.00 80.25 517 GLN A N 1
ATOM 3947 C CA . GLN A 1 517 ? -38.595 -19.481 48.778 1.00 80.25 517 GLN A CA 1
ATOM 3948 C C . GLN A 1 517 ? -38.386 -18.029 49.201 1.00 80.25 517 GLN A C 1
ATOM 3950 O O . GLN A 1 517 ? -37.396 -17.400 48.823 1.00 80.25 517 GLN A O 1
ATOM 3955 N N . ALA A 1 518 ? -39.332 -17.479 49.955 1.00 82.62 518 ALA A N 1
ATOM 3956 C CA . ALA A 1 518 ? -39.218 -16.154 50.544 1.00 82.62 518 ALA A CA 1
ATOM 3957 C C . ALA A 1 518 ? -40.026 -16.108 51.841 1.00 82.62 518 ALA A C 1
ATOM 3959 O O . ALA A 1 518 ? -41.254 -16.110 51.798 1.00 82.62 518 ALA A O 1
ATOM 3960 N N . ASP A 1 519 ? -39.322 -16.036 52.965 1.00 83.19 519 ASP A N 1
ATOM 3961 C CA . ASP A 1 519 ? -39.869 -15.880 54.306 1.00 83.19 519 ASP A CA 1
ATOM 3962 C C . ASP A 1 519 ? -39.710 -14.429 54.744 1.00 83.19 519 ASP A C 1
ATOM 3964 O O . ASP A 1 519 ? -38.605 -13.956 55.009 1.00 83.19 519 ASP A O 1
ATOM 3968 N N . VAL A 1 520 ? -40.815 -13.700 54.829 1.00 84.31 520 VAL A N 1
ATOM 3969 C CA . VAL A 1 520 ? -40.841 -12.286 55.200 1.00 84.31 520 VAL A CA 1
ATOM 3970 C C . VAL A 1 520 ? -41.485 -12.134 56.569 1.00 84.31 520 VAL A C 1
ATOM 3972 O O . VAL A 1 520 ? -42.621 -12.534 56.801 1.00 84.31 520 VAL A O 1
ATOM 3975 N N . THR A 1 521 ? -40.751 -11.514 57.484 1.00 81.88 521 THR A N 1
ATOM 3976 C CA . THR A 1 521 ? -41.184 -11.179 58.837 1.00 81.88 521 THR A CA 1
ATOM 3977 C C . THR A 1 521 ? -41.262 -9.662 58.965 1.00 81.88 521 THR A C 1
ATOM 3979 O O . THR A 1 521 ? -40.259 -8.970 58.796 1.00 81.88 521 THR A O 1
ATOM 3982 N N . LEU A 1 522 ? -42.453 -9.139 59.246 1.00 82.56 522 LEU A N 1
ATOM 3983 C CA . LEU A 1 522 ? -42.755 -7.713 59.359 1.00 82.56 522 LEU A CA 1
ATOM 3984 C C . LEU A 1 522 ? -43.250 -7.405 60.773 1.00 82.56 522 LEU A C 1
ATOM 3986 O O . LEU A 1 522 ? -44.208 -8.010 61.252 1.00 82.56 522 LEU A O 1
ATOM 3990 N N . LYS A 1 523 ? -42.635 -6.425 61.430 1.00 77.31 523 LYS A N 1
ATOM 3991 C CA . LYS A 1 523 ? -43.051 -5.918 62.737 1.00 77.31 523 LYS A CA 1
ATOM 3992 C C . LYS A 1 523 ? -43.836 -4.620 62.562 1.00 77.31 523 LYS A C 1
ATOM 3994 O O . LYS A 1 523 ? -43.318 -3.628 62.052 1.00 77.31 523 LYS A O 1
ATOM 3999 N N . MET A 1 524 ? -45.095 -4.619 62.994 1.00 71.06 524 MET A N 1
ATOM 4000 C CA . MET A 1 524 ? -46.000 -3.482 62.818 1.00 71.06 524 MET A CA 1
ATOM 4001 C C . MET A 1 524 ? -45.712 -2.348 63.822 1.00 71.06 524 MET A C 1
ATOM 4003 O O . MET A 1 524 ? -45.764 -2.597 65.029 1.00 71.06 524 MET A O 1
ATOM 4007 N N . PRO A 1 525 ? -45.504 -1.089 63.373 1.00 61.00 525 PRO A N 1
ATOM 4008 C CA . PRO A 1 525 ? -45.159 0.027 64.262 1.00 61.00 525 PRO A CA 1
ATOM 4009 C C . PRO A 1 525 ? -46.246 0.394 65.281 1.00 61.00 525 PRO A C 1
ATOM 4011 O O . PRO A 1 525 ? -45.929 0.827 66.382 1.00 61.00 525 PRO A O 1
ATOM 4014 N N . ARG A 1 526 ? -47.532 0.241 64.925 1.00 60.88 526 ARG A N 1
ATOM 4015 C CA . ARG A 1 526 ? -48.657 0.708 65.761 1.00 60.88 526 ARG A CA 1
ATOM 4016 C C . ARG A 1 526 ? -49.066 -0.275 66.863 1.00 60.88 526 ARG A C 1
ATOM 4018 O O . ARG A 1 526 ? -49.458 0.169 67.932 1.00 60.88 526 ARG A O 1
ATOM 4025 N N . ASN A 1 527 ? -48.947 -1.584 66.615 1.00 61.34 527 ASN A N 1
ATOM 4026 C CA . ASN A 1 527 ? -49.466 -2.633 67.510 1.00 61.34 527 ASN A CA 1
ATOM 4027 C C . ASN A 1 527 ? -48.388 -3.606 68.023 1.00 61.34 527 ASN A C 1
ATOM 4029 O O . ASN A 1 527 ? -48.716 -4.554 68.728 1.00 61.34 527 ASN A O 1
ATOM 4033 N N . ASN A 1 528 ? -47.117 -3.420 67.644 1.00 64.25 528 ASN A N 1
ATOM 4034 C CA . ASN A 1 528 ? -46.001 -4.321 67.970 1.00 64.25 528 ASN A CA 1
ATOM 4035 C C . ASN A 1 528 ? -46.232 -5.796 67.556 1.00 64.25 528 ASN A C 1
ATOM 4037 O O . ASN A 1 528 ? -45.556 -6.700 68.044 1.00 64.25 528 ASN A O 1
ATOM 4041 N N . GLN A 1 529 ? -47.187 -6.039 66.652 1.00 73.19 529 GLN A N 1
ATOM 4042 C CA . GLN A 1 529 ? -47.542 -7.358 66.141 1.00 73.19 529 GLN A CA 1
ATOM 4043 C C . GLN A 1 529 ? -46.516 -7.809 65.097 1.00 73.19 529 GLN A C 1
ATOM 4045 O O . GLN A 1 529 ? -46.155 -7.044 64.199 1.00 73.19 529 GLN A O 1
ATOM 4050 N N . LEU A 1 530 ? -46.061 -9.056 65.221 1.00 77.00 530 LEU A N 1
ATOM 4051 C CA . LEU A 1 530 ? -45.191 -9.728 64.260 1.00 77.00 530 LEU A CA 1
ATOM 4052 C C . LEU A 1 530 ? -46.046 -10.500 63.258 1.00 77.00 530 LEU A C 1
ATOM 4054 O O . LEU A 1 530 ? -46.831 -11.367 63.637 1.00 77.00 530 LEU A O 1
ATOM 4058 N N . LEU A 1 531 ? -45.888 -10.168 61.984 1.00 79.94 531 LEU A N 1
ATOM 4059 C CA . LEU A 1 531 ? -46.509 -10.860 60.867 1.00 79.94 531 LEU A CA 1
ATOM 4060 C C . LEU A 1 531 ? -45.441 -11.653 60.127 1.00 79.94 531 LEU A C 1
ATOM 4062 O O . LEU A 1 531 ? -44.371 -11.125 59.827 1.00 79.94 531 LEU A O 1
ATOM 4066 N N . HIS A 1 532 ? -45.741 -12.911 59.838 1.00 84.00 532 HIS A N 1
ATOM 4067 C CA . HIS A 1 532 ? -44.862 -13.811 59.108 1.00 84.00 532 HIS A CA 1
ATOM 4068 C C . HIS A 1 532 ? -45.592 -14.322 57.868 1.00 84.00 532 HIS A C 1
ATOM 4070 O O . HIS A 1 532 ? -46.733 -14.774 57.974 1.00 84.00 532 HIS A O 1
ATOM 4076 N N . PHE A 1 533 ? -44.942 -14.227 56.710 1.00 85.75 533 PHE A N 1
ATOM 4077 C CA . PHE A 1 533 ? -45.480 -14.625 55.413 1.00 85.75 533 PHE A CA 1
ATOM 4078 C C . PHE A 1 533 ? -44.417 -15.401 54.636 1.00 85.75 533 PHE A C 1
ATOM 4080 O O . PHE A 1 533 ? -43.308 -14.899 54.473 1.00 85.75 533 PHE A O 1
ATOM 4087 N N . ALA A 1 534 ? -44.769 -16.575 54.115 1.00 83.38 534 ALA A N 1
ATOM 4088 C CA . ALA A 1 534 ? -43.873 -17.427 53.332 1.00 83.38 534 ALA A CA 1
ATOM 4089 C C . ALA A 1 534 ? -44.443 -17.704 51.935 1.00 83.38 534 ALA A C 1
ATOM 4091 O O . ALA A 1 534 ? -45.663 -17.737 51.770 1.00 83.38 534 ALA A O 1
ATOM 4092 N N . PHE A 1 535 ? -43.608 -17.932 50.922 1.00 84.38 535 PHE A N 1
ATOM 4093 C CA . PHE A 1 535 ? -44.085 -18.432 49.623 1.00 84.38 535 PHE A CA 1
ATOM 4094 C C . PHE A 1 535 ? -44.764 -19.807 49.753 1.00 84.38 535 PHE A C 1
ATOM 4096 O O . PHE A 1 535 ? -44.343 -20.658 50.531 1.00 84.38 535 PHE A O 1
ATOM 4103 N N . ARG A 1 536 ? -45.828 -20.038 48.974 1.00 81.12 536 ARG A N 1
ATOM 4104 C CA . ARG A 1 536 ? -46.444 -21.368 48.806 1.00 81.12 536 ARG A CA 1
ATOM 4105 C C . ARG A 1 536 ? -45.458 -22.319 48.127 1.00 81.12 536 ARG A C 1
ATOM 4107 O O . ARG A 1 536 ? -44.823 -21.912 47.160 1.00 81.12 536 ARG A O 1
ATOM 4114 N N . GLU A 1 537 ? -45.430 -23.584 48.551 1.00 67.94 537 GLU A N 1
ATOM 4115 C CA . GLU A 1 537 ? -44.507 -24.613 48.028 1.00 67.94 537 GLU A CA 1
ATOM 4116 C C . GLU A 1 537 ? -44.536 -24.750 46.487 1.00 67.94 537 GLU A C 1
ATOM 4118 O O . GLU A 1 537 ? -43.505 -25.016 45.877 1.00 67.94 537 GLU A O 1
ATOM 4123 N N . ASP A 1 538 ? -45.674 -24.460 45.840 1.00 72.25 538 ASP A N 1
ATOM 4124 C CA . ASP A 1 538 ? -45.858 -24.598 44.383 1.00 72.25 538 ASP A CA 1
ATOM 4125 C C . ASP A 1 538 ? -45.678 -23.295 43.573 1.00 72.25 538 ASP A C 1
ATOM 4127 O O . ASP A 1 538 ? -45.997 -23.245 42.376 1.00 72.25 538 ASP A O 1
ATOM 4131 N N . LYS A 1 539 ? -45.273 -22.184 44.202 1.00 76.38 539 LYS A N 1
ATOM 4132 C CA . LYS A 1 539 ? -45.208 -20.864 43.548 1.00 76.38 539 LYS A CA 1
ATOM 4133 C C . LYS A 1 539 ? -43.790 -20.303 43.567 1.00 76.38 539 LYS A C 1
ATOM 4135 O O . LYS A 1 539 ? -43.148 -20.234 44.600 1.00 76.38 539 LYS A O 1
ATOM 4140 N N . GLN A 1 540 ? -43.345 -19.829 42.404 1.00 79.31 540 GLN A N 1
ATOM 4141 C CA . GLN A 1 540 ? -42.056 -19.165 42.216 1.00 79.31 540 GLN A CA 1
ATOM 4142 C C . GLN A 1 540 ? -42.257 -17.766 41.631 1.00 79.31 540 GLN A C 1
ATOM 4144 O O . GLN A 1 540 ? -43.096 -17.574 40.742 1.00 79.31 540 GLN A O 1
ATOM 4149 N N . TRP A 1 541 ? -41.472 -16.797 42.098 1.00 81.25 541 TRP A N 1
ATOM 4150 C CA . TRP A 1 541 ? -41.494 -15.431 41.576 1.00 81.25 541 TRP A CA 1
ATOM 4151 C C . TRP A 1 541 ? -40.375 -15.246 40.555 1.00 81.25 541 TRP A C 1
ATOM 4153 O O . TRP A 1 541 ? -39.199 -15.241 40.911 1.00 81.25 541 TRP A O 1
ATOM 4163 N N . LYS A 1 542 ? -40.730 -15.080 39.277 1.00 81.75 542 LYS A N 1
ATOM 4164 C CA . LYS A 1 542 ? -39.751 -14.879 38.199 1.00 81.75 542 LYS A CA 1
ATOM 4165 C C . LYS A 1 542 ? -39.291 -13.426 38.131 1.00 81.75 542 LYS A C 1
ATOM 4167 O O . LYS A 1 542 ? -40.101 -12.511 38.006 1.00 81.75 542 LYS A O 1
ATOM 4172 N N . LEU A 1 543 ? -37.983 -13.219 38.172 1.00 84.31 543 LEU A N 1
ATOM 4173 C CA . LEU A 1 543 ? -37.338 -11.924 38.022 1.00 84.31 543 LEU A CA 1
ATOM 4174 C C . LEU A 1 543 ? -37.020 -11.686 36.542 1.00 84.31 543 LEU A C 1
ATOM 4176 O O . LEU A 1 543 ? -35.934 -12.013 36.060 1.00 84.31 543 LEU A O 1
ATOM 4180 N N . GLN A 1 544 ? -37.962 -11.061 35.827 1.00 83.12 544 GLN A N 1
ATOM 4181 C CA . GLN A 1 544 ? -37.842 -10.772 34.389 1.00 83.12 544 GLN A CA 1
ATOM 4182 C C . GLN A 1 544 ? -36.538 -10.033 34.032 1.00 83.12 544 GLN A C 1
ATOM 4184 O O . GLN A 1 544 ? -35.959 -10.282 32.982 1.00 83.12 544 GLN A O 1
ATOM 4189 N N . GLN A 1 545 ? -36.026 -9.173 34.923 1.00 87.38 545 GLN A N 1
ATOM 4190 C CA . GLN A 1 545 ? -34.755 -8.460 34.727 1.00 87.38 545 GLN A CA 1
ATOM 4191 C C . GLN A 1 545 ? -33.561 -9.409 34.531 1.00 87.38 545 GLN A C 1
ATOM 4193 O O . GLN A 1 545 ? -32.717 -9.159 33.671 1.00 87.38 545 GLN A O 1
ATOM 4198 N N . ILE A 1 546 ? -33.496 -10.496 35.310 1.00 86.25 546 ILE A N 1
ATOM 4199 C CA . ILE A 1 546 ? -32.421 -11.495 35.225 1.00 86.25 546 ILE A CA 1
ATOM 4200 C C . ILE A 1 546 ? -32.575 -12.304 33.934 1.00 86.25 546 ILE A C 1
ATOM 4202 O O . ILE A 1 546 ? -31.596 -12.527 33.221 1.00 86.25 546 ILE A O 1
ATOM 4206 N N . GLN A 1 547 ? -33.809 -12.686 33.597 1.00 85.81 547 GLN A N 1
ATOM 4207 C CA . GLN A 1 547 ? -34.110 -13.419 32.370 1.00 85.81 547 GLN A CA 1
ATOM 4208 C C . GLN A 1 547 ? -33.769 -12.601 31.112 1.00 85.81 547 GLN A C 1
ATOM 4210 O O . GLN A 1 547 ? -33.108 -13.103 30.202 1.00 85.81 547 GLN A O 1
ATOM 4215 N N . ASP A 1 548 ? -34.161 -11.328 31.066 1.00 87.81 548 ASP A N 1
ATOM 4216 C CA . ASP A 1 548 ? -33.868 -10.426 29.949 1.00 87.81 548 ASP A CA 1
ATOM 4217 C C . ASP A 1 548 ? -32.362 -10.179 29.810 1.00 87.81 548 ASP A C 1
ATOM 4219 O O . ASP A 1 548 ? -31.829 -10.203 28.697 1.00 87.81 548 ASP A O 1
ATOM 4223 N N . ALA A 1 549 ? -31.654 -9.983 30.930 1.00 89.19 549 ALA A N 1
ATOM 4224 C CA . ALA A 1 549 ? -30.200 -9.851 30.924 1.00 89.19 549 ALA A CA 1
ATOM 4225 C C . ALA A 1 549 ? -29.533 -11.108 30.347 1.00 89.19 549 ALA A C 1
ATOM 4227 O O . ALA A 1 549 ? -28.705 -10.999 29.440 1.00 89.19 549 ALA A O 1
ATOM 4228 N N . ARG A 1 550 ? -29.958 -12.300 30.786 1.00 88.12 550 ARG A N 1
ATOM 4229 C CA . ARG A 1 550 ? -29.489 -13.587 30.251 1.00 88.12 550 ARG A CA 1
ATOM 4230 C C . ARG A 1 550 ? -29.740 -13.712 28.745 1.00 88.12 550 ARG A C 1
ATOM 4232 O O . ARG A 1 550 ? -28.848 -14.130 28.009 1.00 88.12 550 ARG A O 1
ATOM 4239 N N . ASN A 1 551 ? -30.924 -13.328 28.271 1.00 90.19 551 ASN A N 1
ATOM 4240 C CA . ASN A 1 551 ? -31.270 -13.380 26.847 1.00 90.19 551 ASN A CA 1
ATOM 4241 C C . ASN A 1 551 ? -30.351 -12.485 26.003 1.00 90.19 551 ASN A C 1
ATOM 4243 O O . ASN A 1 551 ? -29.866 -12.912 24.955 1.00 90.19 551 ASN A O 1
ATOM 4247 N N . HIS A 1 552 ? -30.055 -11.272 26.475 1.00 92.00 552 HIS A N 1
ATOM 4248 C CA . HIS A 1 552 ? -29.123 -10.369 25.797 1.00 92.00 552 HIS A CA 1
ATOM 4249 C C . HIS A 1 552 ? -27.685 -10.910 25.767 1.00 92.00 552 HIS A C 1
ATOM 4251 O O . HIS A 1 552 ? -27.017 -10.797 24.739 1.00 92.00 552 HIS A O 1
ATOM 4257 N N . VAL A 1 553 ? -27.219 -11.547 26.847 1.00 90.50 553 VAL A N 1
ATOM 4258 C CA . VAL A 1 553 ? -25.899 -12.205 26.879 1.00 90.50 553 VAL A CA 1
ATOM 4259 C C . VAL A 1 553 ? -25.836 -13.356 25.875 1.00 90.50 553 VAL A C 1
ATOM 4261 O O . VAL A 1 553 ? -24.896 -13.429 25.087 1.00 90.50 553 VAL A O 1
ATOM 4264 N N . ASN A 1 554 ? -26.860 -14.210 25.826 1.00 89.62 554 ASN A N 1
ATOM 4265 C CA . ASN A 1 554 ? -26.926 -15.303 24.852 1.00 89.62 554 ASN A CA 1
ATOM 4266 C C . ASN A 1 554 ? -26.955 -14.791 23.406 1.00 89.62 554 ASN A C 1
ATOM 4268 O O . ASN A 1 554 ? -26.302 -15.365 22.536 1.00 89.62 554 ASN A O 1
ATOM 4272 N N . GLN A 1 555 ? -27.645 -13.677 23.150 1.00 89.81 555 GLN A N 1
ATOM 4273 C CA . GLN A 1 555 ? -27.631 -13.037 21.837 1.00 89.81 555 GLN A CA 1
ATOM 4274 C C . GLN A 1 555 ? -26.232 -12.521 21.466 1.00 89.81 555 GLN A C 1
ATOM 4276 O O . GLN A 1 555 ? -25.823 -12.646 20.312 1.00 89.81 555 GLN A O 1
ATOM 4281 N N . ALA A 1 556 ? -25.485 -11.962 22.424 1.00 90.19 556 ALA A N 1
ATOM 4282 C CA . ALA A 1 556 ? -24.099 -11.547 22.209 1.00 90.19 556 ALA A CA 1
ATOM 4283 C C . ALA A 1 556 ? -23.190 -12.749 21.889 1.00 90.19 556 ALA A C 1
ATOM 4285 O O . ALA A 1 556 ? -22.413 -12.684 20.939 1.00 90.19 556 ALA A O 1
ATOM 4286 N N . ILE A 1 557 ? -23.342 -13.865 22.611 1.00 89.06 557 ILE A N 1
ATOM 4287 C CA . ILE A 1 557 ? -22.609 -15.116 22.343 1.00 89.06 557 ILE A CA 1
ATOM 4288 C C . ILE A 1 557 ? -22.917 -15.635 20.933 1.00 89.06 557 ILE A C 1
ATOM 4290 O O . ILE A 1 557 ? -21.996 -15.982 20.196 1.00 89.06 557 ILE A O 1
ATOM 4294 N N . TYR A 1 558 ? -24.186 -15.631 20.519 1.00 87.88 558 TYR A N 1
ATOM 4295 C CA . TYR A 1 558 ? -24.593 -16.071 19.181 1.00 87.88 558 TYR A CA 1
ATOM 4296 C C . TYR A 1 558 ? -23.953 -15.234 18.060 1.00 87.88 558 TYR A C 1
ATOM 4298 O O . TYR A 1 558 ? -23.497 -15.777 17.053 1.00 87.88 558 TYR A O 1
ATOM 4306 N N . LEU A 1 559 ? -23.863 -13.910 18.243 1.00 87.38 559 LEU A N 1
ATOM 4307 C CA . LEU A 1 559 ? -23.191 -13.019 17.288 1.00 87.38 559 LEU A CA 1
ATOM 4308 C C . LEU A 1 559 ? -21.699 -13.351 17.126 1.00 87.38 559 LEU A C 1
ATOM 4310 O O . LEU A 1 559 ? -21.165 -13.195 16.028 1.00 87.38 559 LEU A O 1
ATOM 4314 N N . LEU A 1 560 ? -21.047 -13.818 18.194 1.00 85.31 560 LEU A N 1
ATOM 4315 C CA . LEU A 1 560 ? -19.637 -14.210 18.187 1.00 85.31 560 LEU A CA 1
ATOM 4316 C C . LEU A 1 560 ? -19.422 -15.630 17.638 1.00 85.31 560 LEU A C 1
ATOM 4318 O O . LEU A 1 560 ? -18.446 -15.854 16.931 1.00 85.31 560 LEU A O 1
ATOM 4322 N N . MET A 1 561 ? -20.322 -16.577 17.925 1.00 79.62 561 MET A N 1
ATOM 4323 C CA . MET A 1 561 ? -20.212 -17.977 17.478 1.00 79.62 561 MET A CA 1
ATOM 4324 C C . MET A 1 561 ? -20.308 -18.139 15.958 1.00 79.62 561 MET A C 1
ATOM 4326 O O . MET A 1 561 ? -19.663 -19.011 15.388 1.00 79.62 561 MET A O 1
ATOM 4330 N N . ASN A 1 562 ? -21.067 -17.275 15.279 1.00 71.00 562 ASN A N 1
ATOM 4331 C CA . ASN A 1 562 ? -21.198 -17.321 13.819 1.00 71.00 562 ASN A CA 1
ATOM 4332 C C . ASN A 1 562 ? -19.927 -16.884 13.060 1.00 71.00 562 ASN A C 1
ATOM 4334 O O . ASN A 1 562 ? -19.914 -16.927 11.829 1.00 71.00 562 ASN A O 1
ATOM 4338 N N . ARG A 1 563 ? -18.879 -16.420 13.755 1.00 70.75 563 ARG A N 1
ATOM 4339 C CA . ARG A 1 563 ? -17.636 -15.896 13.162 1.00 70.75 563 ARG A CA 1
ATOM 4340 C C . ARG A 1 563 ? -16.418 -16.496 13.863 1.00 70.75 563 ARG A C 1
ATOM 4342 O O . ARG A 1 563 ? -15.688 -15.807 14.567 1.00 70.75 563 ARG A O 1
ATOM 4349 N N . ASP A 1 564 ? -16.267 -17.805 13.689 1.00 63.69 564 ASP A N 1
ATOM 4350 C CA . ASP A 1 564 ? -15.212 -18.615 14.302 1.00 63.69 564 ASP A CA 1
ATOM 4351 C C . ASP A 1 564 ? -13.830 -18.407 13.639 1.00 63.69 564 ASP A C 1
ATOM 4353 O O . ASP A 1 564 ? -13.701 -17.622 12.698 1.00 63.69 564 ASP A O 1
ATOM 4357 N N . VAL A 1 565 ? -12.801 -19.133 14.092 1.00 59.22 565 VAL A N 1
ATOM 4358 C CA . VAL A 1 565 ? -11.391 -19.051 13.631 1.00 59.22 565 VAL A CA 1
ATOM 4359 C C . VAL A 1 565 ? -11.232 -19.124 12.099 1.00 59.22 565 VAL A C 1
ATOM 4361 O O . VAL A 1 565 ? -10.306 -18.548 11.540 1.00 59.22 565 VAL A O 1
ATOM 4364 N N . ASN A 1 566 ? -12.169 -19.763 11.394 1.00 62.69 566 ASN A N 1
ATOM 4365 C CA . ASN A 1 566 ? -12.152 -19.882 9.930 1.00 62.69 566 ASN A CA 1
ATOM 4366 C C . ASN A 1 566 ? -12.730 -18.661 9.184 1.00 62.69 566 ASN A C 1
ATOM 4368 O O . ASN A 1 566 ? -12.655 -18.595 7.955 1.00 62.69 566 ASN A O 1
ATOM 4372 N N . TYR A 1 567 ? -13.348 -17.708 9.885 1.00 75.25 567 TYR A N 1
ATOM 4373 C CA . TYR A 1 567 ? -13.948 -16.526 9.271 1.00 75.25 567 TYR A CA 1
ATOM 4374 C C . TYR A 1 567 ? -12.875 -15.479 8.962 1.00 75.25 567 TYR A C 1
ATOM 4376 O O . TYR A 1 567 ? -12.274 -14.916 9.870 1.00 75.25 567 TYR A O 1
ATOM 4384 N N . GLN A 1 568 ? -12.654 -15.159 7.688 1.00 72.62 568 GLN A N 1
ATOM 4385 C CA . GLN A 1 568 ? -11.699 -14.119 7.299 1.00 72.62 568 GLN A CA 1
ATOM 4386 C C . GLN A 1 568 ? -12.382 -12.755 7.175 1.00 72.62 568 GLN A C 1
ATOM 4388 O O . GLN A 1 568 ? -13.173 -12.526 6.257 1.00 72.62 568 GLN A O 1
ATOM 4393 N N . PHE A 1 569 ? -12.035 -11.827 8.069 1.00 78.81 569 PHE A N 1
ATOM 4394 C CA . PHE A 1 569 ? -12.450 -10.430 7.958 1.00 78.81 569 PHE A CA 1
ATOM 4395 C C . PHE A 1 569 ? -11.711 -9.754 6.802 1.00 78.81 569 PHE A C 1
ATOM 4397 O O . PHE A 1 569 ? -10.482 -9.744 6.759 1.00 78.81 569 PHE A O 1
ATOM 4404 N N . LYS A 1 570 ? -12.461 -9.179 5.856 1.00 69.81 570 LYS A N 1
ATOM 4405 C CA . LYS A 1 570 ? -11.874 -8.500 4.685 1.00 69.81 570 LYS A CA 1
ATOM 4406 C C . LYS A 1 570 ? -11.699 -7.002 4.894 1.00 69.81 570 LYS A C 1
ATOM 4408 O O . LYS A 1 570 ? -10.883 -6.379 4.220 1.00 69.81 570 LYS A O 1
ATOM 4413 N N . THR A 1 571 ? -12.490 -6.410 5.788 1.00 76.69 571 THR A N 1
ATOM 4414 C CA . THR A 1 571 ? -12.514 -4.963 6.022 1.00 76.69 571 THR A CA 1
ATOM 4415 C C . THR A 1 571 ? -12.632 -4.643 7.511 1.00 76.69 571 THR A C 1
ATOM 4417 O O . THR A 1 571 ? -13.333 -5.335 8.249 1.00 76.69 571 THR A O 1
ATOM 4420 N N . GLY A 1 572 ? -12.015 -3.541 7.952 1.00 74.44 572 GLY A N 1
ATOM 4421 C CA . GLY A 1 572 ? -12.178 -3.042 9.325 1.00 74.44 572 GLY A CA 1
ATOM 4422 C C . GLY A 1 572 ? -13.634 -2.683 9.658 1.00 74.44 572 GLY A C 1
ATOM 4423 O O . GLY A 1 572 ? -14.086 -2.881 10.783 1.00 74.44 572 GLY A O 1
ATOM 4424 N N . LEU A 1 573 ? -14.420 -2.256 8.660 1.00 79.94 573 LEU A N 1
ATOM 4425 C CA . LEU A 1 573 ? -15.838 -1.920 8.825 1.00 79.94 573 LEU A CA 1
ATOM 4426 C C . LEU A 1 573 ? -16.695 -3.125 9.254 1.00 79.94 573 LEU A C 1
ATOM 4428 O O . LEU A 1 573 ? -17.645 -2.960 10.021 1.00 79.94 573 LEU A O 1
ATOM 4432 N N . GLU A 1 574 ? -16.378 -4.334 8.783 1.00 84.06 574 GLU A N 1
ATOM 4433 C CA . GLU A 1 574 ? -17.067 -5.561 9.209 1.00 84.06 574 GLU A CA 1
ATOM 4434 C C . GLU A 1 574 ? -16.857 -5.859 10.694 1.00 84.06 574 GLU A C 1
ATOM 4436 O O . GLU A 1 574 ? -17.788 -6.332 11.359 1.00 84.06 574 GLU A O 1
ATOM 4441 N N . VAL A 1 575 ? -15.656 -5.573 11.206 1.00 85.12 575 VAL A N 1
ATOM 4442 C CA . VAL A 1 575 ? -15.319 -5.762 12.619 1.00 85.12 575 VAL A CA 1
ATOM 4443 C C . VAL A 1 575 ? -15.965 -4.676 13.474 1.00 85.12 575 VAL A C 1
ATOM 4445 O O . VAL A 1 575 ? -16.580 -4.996 14.488 1.00 85.12 575 VAL A O 1
ATOM 4448 N N . LEU A 1 576 ? -15.931 -3.411 13.038 1.00 86.31 576 LEU A N 1
ATOM 4449 C CA . LEU A 1 576 ? -16.600 -2.307 13.740 1.00 86.31 576 LEU A CA 1
ATOM 4450 C C . LEU A 1 576 ? -18.104 -2.574 13.903 1.00 86.31 576 LEU A C 1
ATOM 4452 O O . LEU A 1 576 ? -18.622 -2.501 15.016 1.00 86.31 576 LEU A O 1
ATOM 4456 N N . LYS A 1 577 ? -18.783 -2.995 12.825 1.00 89.00 577 LYS A N 1
ATOM 4457 C CA . LYS A 1 577 ? -20.210 -3.367 12.867 1.00 89.00 577 LYS A CA 1
ATOM 4458 C C . LYS A 1 577 ? -20.492 -4.533 13.817 1.00 89.00 577 LYS A C 1
ATOM 4460 O O . LYS A 1 577 ? -21.533 -4.546 14.472 1.00 89.00 577 LYS A O 1
ATOM 4465 N N . LEU A 1 578 ? -19.596 -5.521 13.877 1.00 89.38 578 LEU A N 1
ATOM 4466 C CA . LEU A 1 578 ? -19.728 -6.646 14.805 1.00 89.38 578 LEU A CA 1
ATOM 4467 C C . LEU A 1 578 ? -19.610 -6.178 16.256 1.00 89.38 578 LEU A C 1
ATOM 4469 O O . LEU A 1 578 ? -20.460 -6.521 17.076 1.00 89.38 578 LEU A O 1
ATOM 4473 N N . MET A 1 579 ? -18.586 -5.378 16.555 1.00 90.94 579 MET A N 1
ATOM 4474 C CA . MET A 1 579 ? -18.362 -4.848 17.897 1.00 90.94 579 MET A CA 1
ATOM 4475 C C . MET A 1 579 ? -19.519 -3.954 18.346 1.00 90.94 579 MET A C 1
ATOM 4477 O O . MET A 1 579 ? -19.986 -4.107 19.470 1.00 90.94 579 MET A O 1
ATOM 4481 N N . ASP A 1 580 ? -20.065 -3.109 17.468 1.00 91.31 580 ASP A N 1
ATOM 4482 C CA . ASP A 1 580 ? -21.259 -2.306 17.768 1.00 91.31 580 ASP A CA 1
ATOM 4483 C C . ASP A 1 580 ? -22.468 -3.172 18.142 1.00 91.31 580 ASP A C 1
ATOM 4485 O O . ASP A 1 580 ? -23.161 -2.895 19.126 1.00 91.31 580 ASP A O 1
ATOM 4489 N N . ALA A 1 581 ? -22.710 -4.253 17.396 1.00 92.00 581 ALA A N 1
ATOM 4490 C CA . ALA A 1 581 ? -23.811 -5.168 17.678 1.00 92.00 581 ALA A CA 1
ATOM 4491 C C . ALA A 1 581 ? -23.639 -5.883 19.031 1.00 92.00 581 ALA A C 1
ATOM 4493 O O . ALA A 1 581 ? -24.606 -5.992 19.791 1.00 92.00 581 ALA A O 1
ATOM 4494 N N . VAL A 1 582 ? -22.421 -6.332 19.355 1.00 92.19 582 VAL A N 1
ATOM 4495 C CA . VAL A 1 582 ? -22.102 -6.991 20.634 1.00 92.19 582 VAL A CA 1
ATOM 4496 C C . VAL A 1 582 ? -22.220 -6.005 21.798 1.00 92.19 582 VAL A C 1
ATOM 4498 O O . VAL A 1 582 ? -22.933 -6.279 22.767 1.00 92.19 582 VAL A O 1
ATOM 4501 N N . MET A 1 583 ? -21.609 -4.822 21.687 1.00 93.19 583 MET A N 1
ATOM 4502 C CA . MET A 1 583 ? -21.677 -3.772 22.710 1.00 93.19 583 MET A CA 1
ATOM 4503 C C . MET A 1 583 ? -23.113 -3.330 22.994 1.00 93.19 583 MET A C 1
ATOM 4505 O O . MET A 1 583 ? -23.462 -3.083 24.152 1.00 93.19 583 MET A O 1
ATOM 4509 N N . LEU A 1 584 ? -23.969 -3.267 21.968 1.00 94.25 584 LEU A N 1
ATOM 4510 C CA . LEU A 1 584 ? -25.386 -2.951 22.134 1.00 94.25 584 LEU A CA 1
ATOM 4511 C C . LEU A 1 584 ? -26.106 -3.995 22.999 1.00 94.25 584 LEU A C 1
ATOM 4513 O O . LEU A 1 584 ? -26.869 -3.620 23.891 1.00 94.25 584 LEU A O 1
ATOM 4517 N N . GLN A 1 585 ? -25.866 -5.291 22.770 1.00 92.56 585 GLN A N 1
ATOM 4518 C CA . GLN A 1 585 ? -26.482 -6.350 23.580 1.00 92.56 585 GLN A CA 1
ATOM 4519 C C . GLN A 1 585 ? -25.968 -6.332 25.021 1.00 92.56 585 GLN A C 1
ATOM 4521 O O . GLN A 1 585 ? -26.771 -6.392 25.950 1.00 92.56 585 GLN A O 1
ATOM 4526 N N . LEU A 1 586 ? -24.660 -6.162 25.227 1.00 92.25 586 LEU A N 1
ATOM 4527 C CA . LEU A 1 586 ? -24.073 -6.079 26.570 1.00 92.25 586 LEU A CA 1
ATOM 4528 C C . LEU A 1 586 ? -24.570 -4.856 27.345 1.00 92.25 586 LEU A C 1
ATOM 4530 O O . LEU A 1 586 ? -24.902 -4.959 28.525 1.00 92.25 586 LEU A O 1
ATOM 4534 N N . SER A 1 587 ? -24.704 -3.712 26.673 1.00 92.56 587 SER A N 1
ATOM 4535 C CA . SER A 1 587 ? -25.269 -2.502 27.278 1.00 92.56 587 SER A CA 1
ATOM 4536 C C . SER A 1 587 ? -26.734 -2.701 27.667 1.00 92.56 587 SER A C 1
ATOM 4538 O O . SER A 1 587 ? -27.142 -2.286 28.750 1.00 92.56 587 SER A O 1
ATOM 4540 N N . ARG A 1 588 ? -27.529 -3.386 26.831 1.00 92.06 588 ARG A N 1
ATOM 4541 C CA . ARG A 1 588 ? -28.918 -3.751 27.160 1.00 92.06 588 ARG A CA 1
ATOM 4542 C C . ARG A 1 588 ? -28.987 -4.708 28.350 1.00 92.06 588 ARG A C 1
ATOM 4544 O O . ARG A 1 588 ? -29.777 -4.456 29.256 1.00 92.06 588 ARG A O 1
ATOM 4551 N N . ALA A 1 589 ? -28.140 -5.739 28.390 1.00 90.06 589 ALA A N 1
ATOM 4552 C CA . ALA A 1 589 ? -28.055 -6.672 29.515 1.00 90.06 589 ALA A CA 1
ATOM 4553 C C . ALA A 1 589 ? -27.726 -5.942 30.825 1.00 90.06 589 ALA A C 1
ATOM 4555 O O . ALA A 1 589 ? -28.441 -6.080 31.817 1.00 90.06 589 ALA A O 1
ATOM 4556 N N . ARG A 1 590 ? -26.693 -5.090 30.800 1.00 90.88 590 ARG A N 1
ATOM 4557 C CA . ARG A 1 590 ? -26.286 -4.269 31.944 1.00 90.88 590 ARG A CA 1
ATOM 4558 C C . ARG A 1 590 ? -27.425 -3.360 32.407 1.00 90.88 590 ARG A C 1
ATOM 4560 O O . ARG A 1 590 ? -27.751 -3.351 33.589 1.00 90.88 590 ARG A O 1
ATOM 4567 N N . ASN A 1 591 ? -28.072 -2.654 31.478 1.00 89.19 591 ASN A N 1
ATOM 4568 C CA . ASN A 1 591 ? -29.145 -1.709 31.793 1.00 89.19 591 ASN A CA 1
ATOM 4569 C C . ASN A 1 591 ? -30.376 -2.376 32.424 1.00 89.19 591 ASN A C 1
ATOM 4571 O O . ASN A 1 591 ? -31.037 -1.743 33.248 1.00 89.19 591 ASN A O 1
ATOM 4575 N N . ARG A 1 592 ? -30.673 -3.640 32.081 1.00 88.69 592 ARG A N 1
ATOM 4576 C CA . ARG A 1 592 ? -31.763 -4.415 32.707 1.00 88.69 592 ARG A CA 1
ATOM 4577 C C . ARG A 1 592 ? -31.514 -4.712 34.183 1.00 88.69 592 ARG A C 1
ATOM 4579 O O . ARG A 1 592 ? -32.472 -4.754 34.951 1.00 88.69 592 ARG A O 1
ATOM 4586 N N . LEU A 1 593 ? -30.251 -4.881 34.574 1.00 85.94 593 LEU A N 1
ATOM 4587 C CA . LEU A 1 593 ? -29.860 -5.104 35.966 1.00 85.94 593 LEU A CA 1
ATOM 4588 C C . LEU A 1 593 ? -29.680 -3.786 36.730 1.00 85.94 593 LEU A C 1
ATOM 4590 O O . LEU A 1 593 ? -30.023 -3.710 37.906 1.00 85.94 593 LEU A O 1
ATOM 4594 N N . THR A 1 594 ? -29.165 -2.733 36.085 1.00 83.19 594 THR A N 1
ATOM 4595 C CA . THR A 1 594 ? -28.922 -1.442 36.753 1.00 83.19 594 THR A CA 1
ATOM 4596 C C . THR A 1 594 ? -30.173 -0.592 36.918 1.00 83.19 594 THR A C 1
ATOM 4598 O O . THR A 1 594 ? -30.239 0.193 37.857 1.00 83.19 594 THR A O 1
ATOM 4601 N N . THR A 1 595 ? -31.147 -0.712 36.013 1.00 79.19 595 THR A N 1
ATOM 4602 C CA . THR A 1 595 ? -32.389 0.068 36.066 1.00 79.19 595 THR A CA 1
ATOM 4603 C C . THR A 1 595 ? -33.467 -0.764 36.755 1.00 79.19 595 THR A C 1
ATOM 4605 O O . THR A 1 595 ? -33.844 -1.805 36.210 1.00 79.19 595 THR A O 1
ATOM 4608 N N . PRO A 1 596 ? -33.990 -0.336 37.918 1.00 72.38 596 PRO A N 1
ATOM 4609 C CA . PRO A 1 596 ? -35.057 -1.054 38.601 1.00 72.38 596 PRO A CA 1
ATOM 4610 C C . PRO A 1 596 ? -36.303 -1.132 37.717 1.00 72.38 596 PRO A C 1
ATOM 4612 O O . PRO A 1 596 ? -36.862 -0.105 37.332 1.00 72.38 596 PRO A O 1
ATOM 4615 N N . ALA A 1 597 ? -36.773 -2.342 37.422 1.00 68.38 597 ALA A N 1
ATOM 4616 C CA . ALA A 1 597 ? -38.091 -2.542 36.831 1.00 68.38 597 ALA A CA 1
ATOM 4617 C C . ALA A 1 597 ? -39.155 -2.436 37.936 1.00 68.38 597 ALA A C 1
ATOM 4619 O O . ALA A 1 597 ? -39.691 -3.437 38.407 1.00 68.38 597 ALA A O 1
ATOM 4620 N N . THR A 1 598 ? -39.408 -1.222 38.424 1.00 66.31 598 THR A N 1
ATOM 4621 C CA . THR A 1 598 ? -40.448 -0.998 39.430 1.00 66.31 598 THR A CA 1
ATOM 4622 C C . THR A 1 598 ? -41.826 -0.971 38.780 1.00 66.31 598 THR A C 1
ATOM 4624 O O . THR A 1 598 ? -42.130 -0.057 38.015 1.00 66.31 598 THR A O 1
ATOM 4627 N N . LEU A 1 599 ? -42.657 -1.962 39.107 1.00 72.00 599 LEU A N 1
ATOM 4628 C CA . LEU A 1 599 ? -44.086 -1.952 38.804 1.00 72.00 599 LEU A CA 1
ATOM 4629 C C . LEU A 1 599 ? -44.786 -0.827 39.578 1.00 72.00 599 LEU A C 1
ATOM 4631 O O . LEU A 1 599 ? -44.422 -0.518 40.717 1.00 72.00 599 LEU A O 1
ATOM 4635 N N . THR A 1 600 ? -45.820 -0.239 38.987 1.00 76.69 600 THR A N 1
ATOM 4636 C CA . THR A 1 600 ? -46.687 0.713 39.692 1.00 76.69 600 THR A CA 1
ATOM 4637 C C . THR A 1 600 ? -47.471 0.005 40.808 1.00 76.69 600 THR A C 1
ATOM 4639 O O . THR A 1 600 ? -47.741 -1.194 40.741 1.00 76.69 600 THR A O 1
ATOM 4642 N N . LEU A 1 601 ? -47.877 0.732 41.856 1.00 75.75 601 LEU A N 1
ATOM 4643 C CA . LEU A 1 601 ? -48.659 0.149 42.962 1.00 75.75 601 LEU A CA 1
ATOM 4644 C C . LEU A 1 601 ? -49.963 -0.545 42.499 1.00 75.75 601 LEU A C 1
ATOM 4646 O O . LEU A 1 601 ? -50.237 -1.642 42.989 1.00 75.75 601 LEU A O 1
ATOM 4650 N N . PRO A 1 602 ? -50.733 -0.001 41.530 1.00 74.62 602 PRO A N 1
ATOM 4651 C CA . PRO A 1 602 ? -51.894 -0.696 40.967 1.00 74.62 602 PRO A CA 1
ATOM 4652 C C . PRO A 1 602 ? -51.536 -1.973 40.188 1.00 74.62 602 PRO A C 1
ATOM 4654 O O . PRO A 1 602 ? -52.269 -2.963 40.259 1.00 74.62 602 PRO A O 1
ATOM 4657 N N . GLU A 1 603 ? -50.410 -1.994 39.467 1.00 77.62 603 GLU A N 1
ATOM 4658 C CA . GLU A 1 603 ? -49.913 -3.203 38.788 1.00 77.62 603 GLU A CA 1
ATOM 4659 C C . GLU A 1 603 ? -49.516 -4.277 39.804 1.00 77.62 603 GLU A C 1
ATOM 4661 O O . GLU A 1 603 ? -49.882 -5.438 39.643 1.00 77.62 603 GLU A O 1
ATOM 4666 N N . ILE A 1 604 ? -48.854 -3.900 40.903 1.00 77.50 604 ILE A N 1
ATOM 4667 C CA . ILE A 1 604 ? -48.518 -4.835 41.988 1.00 77.50 604 ILE A CA 1
ATOM 4668 C C . ILE A 1 604 ? -49.801 -5.409 42.607 1.00 77.50 604 ILE A C 1
ATOM 4670 O O . ILE A 1 604 ? -49.908 -6.625 42.766 1.00 77.50 604 ILE A O 1
ATOM 4674 N N . ALA A 1 605 ? -50.802 -4.572 42.892 1.00 74.81 605 ALA A N 1
ATOM 4675 C CA . ALA A 1 605 ? -52.074 -5.011 43.470 1.00 74.81 605 ALA A CA 1
ATOM 4676 C C . ALA A 1 605 ? -52.886 -5.936 42.535 1.00 74.81 605 ALA A C 1
ATOM 4678 O O . ALA A 1 605 ? -53.538 -6.872 43.003 1.00 74.81 605 ALA A O 1
ATOM 4679 N N . SER A 1 606 ? -52.821 -5.716 41.216 1.00 74.69 606 SER A N 1
ATOM 4680 C CA . SER A 1 606 ? -53.529 -6.518 40.199 1.00 74.69 606 SER A CA 1
ATOM 4681 C C . SER A 1 606 ? -52.782 -7.775 39.746 1.00 74.69 606 SER A C 1
ATOM 4683 O O . SER A 1 606 ? -53.418 -8.722 39.285 1.00 74.69 606 SER A O 1
ATOM 4685 N N . SER A 1 607 ? -51.457 -7.825 39.912 1.00 70.94 607 SER A N 1
ATOM 4686 C CA . SER A 1 607 ? -50.571 -8.890 39.408 1.00 70.94 607 SER A CA 1
ATOM 4687 C C . SER A 1 607 ? -50.852 -10.302 39.950 1.00 70.94 607 SER A C 1
ATOM 4689 O O . SER A 1 607 ? -50.260 -11.276 39.486 1.00 70.94 607 SER A O 1
ATOM 4691 N N . GLY A 1 608 ? -51.714 -10.440 40.966 1.00 67.75 608 GLY A N 1
ATOM 4692 C CA . GLY A 1 608 ? -51.997 -11.712 41.639 1.00 67.75 608 GLY A CA 1
ATOM 4693 C C . GLY A 1 608 ? -50.827 -12.256 42.469 1.00 67.75 608 GLY A C 1
ATOM 4694 O O . GLY A 1 608 ? -50.982 -13.284 43.129 1.00 67.75 608 GLY A O 1
ATOM 4695 N N . LEU A 1 609 ? -49.688 -11.555 42.484 1.00 68.75 609 LEU A N 1
ATOM 4696 C CA . LEU A 1 609 ? -48.465 -11.912 43.203 1.00 68.75 609 LEU A CA 1
ATOM 4697 C C . LEU A 1 609 ? -48.676 -11.943 44.726 1.00 68.75 609 LEU A C 1
ATOM 4699 O O . LEU A 1 609 ? -48.066 -12.741 45.432 1.00 68.75 609 LEU A O 1
ATOM 4703 N N . THR A 1 610 ? -49.629 -11.162 45.240 1.00 67.31 610 THR A N 1
ATOM 4704 C CA . THR A 1 610 ? -50.027 -11.163 46.657 1.00 67.31 610 THR A CA 1
ATOM 4705 C C . THR A 1 610 ? -50.655 -12.483 47.122 1.00 67.31 610 THR A C 1
ATOM 4707 O O . THR A 1 610 ? -50.621 -12.796 48.311 1.00 67.31 610 THR A O 1
ATOM 4710 N N . LYS A 1 611 ? -51.170 -13.304 46.191 1.00 71.06 611 LYS A N 1
ATOM 4711 C CA . LYS A 1 611 ? -51.734 -14.641 46.467 1.00 71.06 611 LYS A CA 1
ATOM 4712 C C . LYS A 1 611 ? -50.670 -15.745 46.560 1.00 71.06 611 LYS A C 1
ATOM 4714 O O . LYS A 1 611 ? -51.025 -16.909 46.754 1.00 71.06 611 LYS A O 1
ATOM 4719 N N . MET A 1 612 ? -49.389 -15.409 46.376 1.00 77.19 612 MET A N 1
ATOM 4720 C CA . MET A 1 612 ? -48.275 -16.363 46.465 1.00 77.19 612 MET A CA 1
ATOM 4721 C C . MET A 1 612 ? -47.844 -16.666 47.904 1.00 77.19 612 MET A C 1
ATOM 4723 O O . MET A 1 612 ? -47.105 -17.624 48.104 1.00 77.19 612 MET A O 1
ATOM 4727 N N . PHE A 1 613 ? -48.312 -15.892 48.886 1.00 80.88 613 PHE A N 1
ATOM 4728 C CA . PHE A 1 613 ? -47.916 -16.030 50.285 1.00 80.88 613 PHE A CA 1
ATOM 4729 C C . PHE A 1 613 ? -48.899 -16.869 51.118 1.00 80.88 613 PHE A C 1
ATOM 4731 O O . PHE A 1 613 ? -50.107 -16.867 50.865 1.00 80.88 613 PHE A O 1
ATOM 4738 N N . THR A 1 614 ? -48.369 -17.544 52.137 1.00 79.50 614 THR A N 1
ATOM 4739 C CA . THR A 1 614 ? -49.101 -18.276 53.178 1.00 79.50 614 THR A CA 1
ATOM 4740 C C . THR A 1 614 ? -48.604 -17.810 54.548 1.00 79.50 614 THR A C 1
ATOM 4742 O O . THR A 1 614 ? -47.403 -17.916 54.803 1.00 79.50 614 THR A O 1
ATOM 4745 N N . PRO A 1 615 ? -49.477 -17.307 55.441 1.00 79.38 615 PRO A N 1
ATOM 4746 C CA . PRO A 1 615 ? -50.876 -16.930 55.206 1.00 79.38 615 PRO A CA 1
ATOM 4747 C C . PRO A 1 615 ? -51.015 -15.830 54.133 1.00 79.38 615 PRO A C 1
ATOM 4749 O O . PRO A 1 615 ? -50.049 -15.141 53.813 1.00 79.38 615 PRO A O 1
ATOM 4752 N N . ALA A 1 616 ? -52.211 -15.687 53.549 1.00 77.00 616 ALA A N 1
ATOM 4753 C CA . ALA A 1 616 ? -52.459 -14.684 52.512 1.00 77.00 616 ALA A CA 1
ATOM 4754 C C . ALA A 1 616 ? -52.166 -13.268 53.035 1.00 77.00 616 ALA A C 1
ATOM 4756 O O . ALA A 1 616 ? -52.523 -12.940 54.170 1.00 77.00 616 ALA A O 1
ATOM 4757 N N . LEU A 1 617 ? -51.529 -12.435 52.205 1.00 79.69 617 LEU A N 1
ATOM 4758 C CA . LEU A 1 617 ? -51.203 -11.063 52.587 1.00 79.69 617 LEU A CA 1
ATOM 4759 C C . LEU A 1 617 ? -52.487 -10.265 52.891 1.00 79.69 617 LEU A C 1
ATOM 4761 O O . LEU A 1 617 ? -53.432 -10.311 52.096 1.00 79.69 617 LEU A O 1
ATOM 4765 N N . PRO A 1 618 ? -52.525 -9.519 54.009 1.00 79.88 618 PRO A N 1
ATOM 4766 C CA . PRO A 1 618 ? -53.585 -8.564 54.298 1.00 79.88 618 PRO A CA 1
ATOM 4767 C C . PRO A 1 618 ? -53.767 -7.534 53.165 1.00 79.88 618 PRO A C 1
ATOM 4769 O O . PRO A 1 618 ? -52.790 -7.173 52.505 1.00 79.88 618 PRO A O 1
ATOM 4772 N N . PRO A 1 619 ? -54.991 -7.022 52.932 1.00 74.44 619 PRO A N 1
ATOM 4773 C CA . PRO A 1 619 ? -55.271 -6.076 51.844 1.00 74.44 619 PRO A CA 1
ATOM 4774 C C . PRO A 1 619 ? -54.562 -4.719 52.007 1.00 74.44 619 PRO A C 1
ATOM 4776 O O . PRO A 1 619 ? -54.481 -3.944 51.057 1.00 74.44 619 PRO A O 1
ATOM 4779 N N . ASP A 1 620 ? -54.052 -4.427 53.200 1.00 80.38 620 ASP A N 1
ATOM 4780 C CA . ASP A 1 620 ? -53.268 -3.248 53.554 1.00 80.38 620 ASP A CA 1
ATOM 4781 C C . ASP A 1 620 ? -51.751 -3.433 53.355 1.00 80.38 620 ASP A C 1
ATOM 4783 O O . ASP A 1 620 ? -50.985 -2.530 53.680 1.00 80.38 620 ASP A O 1
ATOM 4787 N N . ILE A 1 621 ? -51.284 -4.563 52.809 1.00 82.81 621 ILE A N 1
ATOM 4788 C CA . ILE A 1 621 ? -49.855 -4.823 52.582 1.00 82.81 621 ILE A CA 1
ATOM 4789 C C . ILE A 1 621 ? -49.609 -5.246 51.132 1.00 82.81 621 ILE A C 1
ATOM 4791 O O . ILE A 1 621 ? -50.182 -6.219 50.646 1.00 82.81 621 ILE A O 1
ATOM 4795 N N . LEU A 1 622 ? -48.684 -4.561 50.455 1.00 83.50 622 LEU A N 1
ATOM 4796 C CA . LEU A 1 622 ? -48.142 -4.995 49.163 1.00 83.50 622 LEU A CA 1
ATOM 4797 C C . LEU A 1 622 ? -46.653 -5.302 49.283 1.00 83.50 622 LEU A C 1
ATOM 4799 O O . LEU A 1 622 ? -45.922 -4.622 50.000 1.00 83.50 622 LEU A O 1
ATOM 4803 N N . VAL A 1 623 ? -46.196 -6.309 48.545 1.00 83.12 623 VAL A N 1
ATOM 4804 C CA . VAL A 1 623 ? -44.798 -6.745 48.525 1.00 83.12 623 VAL A CA 1
ATOM 4805 C C . VAL A 1 623 ? -44.306 -6.765 47.085 1.00 83.12 623 VAL A C 1
ATOM 4807 O O . VAL A 1 623 ? -45.016 -7.238 46.198 1.00 83.12 623 VAL A O 1
ATOM 4810 N N . ASN A 1 624 ? -43.096 -6.258 46.854 1.00 85.56 624 ASN A N 1
ATOM 4811 C CA . ASN A 1 624 ? -42.441 -6.307 45.554 1.00 85.56 624 ASN A CA 1
ATOM 4812 C C . ASN A 1 624 ? -40.973 -6.722 45.682 1.00 85.56 624 ASN A C 1
ATOM 4814 O O . ASN A 1 624 ? -40.264 -6.259 46.581 1.00 85.56 624 ASN A O 1
ATOM 4818 N N . PHE A 1 625 ? -40.522 -7.540 44.734 1.00 85.56 625 PHE A N 1
ATOM 4819 C CA . PHE A 1 625 ? -39.138 -7.977 44.606 1.00 85.56 625 PHE A CA 1
ATOM 4820 C C . PHE A 1 625 ? -38.576 -7.531 43.264 1.00 85.56 625 PHE A C 1
ATOM 4822 O O . PHE A 1 625 ? -39.198 -7.746 42.223 1.00 85.56 625 PHE A O 1
ATOM 4829 N N . TYR A 1 626 ? -37.395 -6.924 43.280 1.00 86.12 626 TYR A N 1
ATOM 4830 C CA . TYR A 1 626 ? -36.722 -6.472 42.065 1.00 86.12 626 TYR A CA 1
ATOM 4831 C C . TYR A 1 626 ? -35.204 -6.460 42.244 1.00 86.12 626 TYR A C 1
ATOM 4833 O O . TYR A 1 626 ? -34.696 -6.500 43.367 1.00 86.12 626 TYR A O 1
ATOM 4841 N N . ILE A 1 627 ? -34.479 -6.391 41.129 1.00 86.50 627 ILE A N 1
ATOM 4842 C CA . ILE A 1 627 ? -33.025 -6.234 41.119 1.00 86.50 627 ILE A CA 1
ATOM 4843 C C . ILE A 1 627 ? -32.671 -4.768 40.883 1.00 86.50 627 ILE A C 1
ATOM 4845 O O . ILE A 1 627 ? -33.240 -4.102 40.012 1.00 86.50 627 ILE A O 1
ATOM 4849 N N . ASN A 1 628 ? -31.710 -4.275 41.658 1.00 87.25 628 ASN A N 1
ATOM 4850 C CA . ASN A 1 628 ? -31.083 -2.978 41.463 1.00 87.25 628 ASN A CA 1
ATOM 4851 C C . ASN A 1 628 ? -29.563 -3.137 41.540 1.00 87.25 628 ASN A C 1
ATOM 4853 O O . ASN A 1 628 ? -29.014 -3.347 42.623 1.00 87.25 628 ASN A O 1
ATOM 4857 N N . LEU A 1 629 ? -28.888 -3.036 40.394 1.00 86.94 629 LEU A N 1
ATOM 4858 C CA . LEU A 1 629 ? -27.467 -3.353 40.230 1.00 86.94 629 LEU A CA 1
ATOM 4859 C C . LEU A 1 629 ? -27.177 -4.812 40.617 1.00 86.94 629 LEU A C 1
ATOM 4861 O O . LEU A 1 629 ? -27.617 -5.735 39.938 1.00 86.94 629 LEU A O 1
ATOM 4865 N N . ASN A 1 630 ? -26.433 -5.011 41.702 1.00 87.38 630 ASN A N 1
ATOM 4866 C CA . ASN A 1 630 ? -26.074 -6.304 42.275 1.00 87.38 630 ASN A CA 1
ATOM 4867 C C . ASN A 1 630 ? -26.904 -6.639 43.523 1.00 87.38 630 ASN A C 1
ATOM 4869 O O . ASN A 1 630 ? -26.564 -7.574 44.245 1.00 87.38 630 ASN A O 1
ATOM 4873 N N . LYS A 1 631 ? -27.955 -5.866 43.817 1.00 87.00 631 LYS A N 1
ATOM 4874 C CA . LYS A 1 631 ? -28.770 -6.043 45.018 1.00 87.00 631 LYS A CA 1
ATOM 4875 C C . LYS A 1 631 ? -30.138 -6.609 44.675 1.00 87.00 631 LYS A C 1
ATOM 4877 O O . LYS A 1 631 ? -30.834 -6.080 43.807 1.00 87.00 631 LYS A O 1
ATOM 4882 N N . LEU A 1 632 ? -30.535 -7.643 45.408 1.00 87.06 632 LEU A N 1
ATOM 4883 C CA . LEU A 1 632 ? -31.919 -8.082 45.492 1.00 87.06 632 LEU A CA 1
ATOM 4884 C C . LEU A 1 632 ? -32.637 -7.173 46.489 1.00 87.06 632 LEU A C 1
ATOM 4886 O O . LEU A 1 632 ? -32.246 -7.092 47.655 1.00 87.06 632 LEU A O 1
ATOM 4890 N N . CYS A 1 633 ? -33.656 -6.459 46.021 1.00 85.88 633 CYS A N 1
ATOM 4891 C CA . CYS A 1 633 ? -34.447 -5.540 46.824 1.00 85.88 633 CYS A CA 1
ATOM 4892 C C . CYS A 1 633 ? -35.815 -6.151 47.125 1.00 85.88 633 CYS A C 1
ATOM 4894 O O . CYS A 1 633 ? -36.538 -6.558 46.215 1.00 85.88 633 CYS A O 1
ATOM 4896 N N . LEU A 1 634 ? -36.187 -6.136 48.401 1.00 86.19 634 LEU A N 1
ATOM 4897 C CA . LEU A 1 634 ? -37.537 -6.394 48.881 1.00 86.19 634 LEU A CA 1
ATOM 4898 C C . LEU A 1 634 ? -38.125 -5.069 49.363 1.00 86.19 634 LEU A C 1
ATOM 4900 O O . LEU A 1 634 ? -37.542 -4.390 50.211 1.00 86.19 634 LEU A O 1
ATOM 4904 N N . THR A 1 635 ? -39.279 -4.696 48.816 1.00 85.31 635 THR A N 1
ATOM 4905 C CA . THR A 1 635 ? -40.034 -3.524 49.269 1.00 85.31 635 THR A CA 1
ATOM 4906 C C . THR A 1 635 ? -41.407 -3.944 49.754 1.00 85.31 635 THR A C 1
ATOM 4908 O O . THR A 1 635 ? -42.145 -4.619 49.036 1.00 85.31 635 THR A O 1
ATOM 4911 N N . VAL A 1 636 ? -41.739 -3.535 50.974 1.00 84.62 636 VAL A N 1
ATOM 4912 C CA . VAL A 1 636 ? -43.038 -3.756 51.606 1.00 84.62 636 VAL A CA 1
ATOM 4913 C C . VAL A 1 636 ? -43.734 -2.405 51.748 1.00 84.62 636 VAL A C 1
ATOM 4915 O O . VAL A 1 636 ? -43.188 -1.479 52.350 1.00 84.62 636 VAL A O 1
ATOM 4918 N N . TYR A 1 637 ? -44.930 -2.288 51.182 1.00 84.50 637 TYR A N 1
ATOM 4919 C CA . TYR A 1 637 ? -45.773 -1.098 51.245 1.00 84.50 637 TYR A CA 1
ATOM 4920 C C . TYR A 1 637 ? -46.914 -1.347 52.226 1.00 84.50 637 TYR A C 1
ATOM 4922 O O . TYR A 1 637 ? -47.676 -2.295 52.049 1.00 84.50 637 TYR A O 1
ATOM 4930 N N . GLN A 1 638 ? -47.049 -0.485 53.231 1.00 83.00 638 GLN A N 1
ATOM 4931 C CA . GLN A 1 638 ? -48.188 -0.487 54.149 1.00 83.00 638 GLN A CA 1
ATOM 4932 C C . GLN A 1 638 ? -49.202 0.561 53.703 1.00 83.00 638 GLN A C 1
ATOM 4934 O O . GLN A 1 638 ? -48.896 1.755 53.670 1.00 83.00 638 GLN A O 1
ATOM 4939 N N . LEU A 1 639 ? -50.413 0.131 53.394 1.00 83.50 639 LEU A N 1
ATOM 4940 C CA . LEU A 1 639 ? -51.487 0.948 52.856 1.00 83.50 639 LEU A CA 1
ATOM 4941 C C . LEU A 1 639 ? -52.504 1.303 53.938 1.00 83.50 639 LEU A C 1
ATOM 4943 O O . LEU A 1 639 ? -52.788 0.529 54.845 1.00 83.50 639 LEU A O 1
ATOM 4947 N N . HIS A 1 640 ? -53.097 2.482 53.821 1.00 81.88 640 HIS A N 1
ATOM 4948 C CA . HIS A 1 640 ? -54.228 2.904 54.627 1.00 81.88 640 HIS A CA 1
ATOM 4949 C C . HIS A 1 640 ? -55.449 3.083 53.726 1.00 81.88 640 HIS A C 1
ATOM 4951 O O . HIS A 1 640 ? -55.400 3.837 52.754 1.00 81.88 640 HIS A O 1
ATOM 4957 N N . VAL A 1 641 ? -56.539 2.378 54.039 1.00 77.62 641 VAL A N 1
ATOM 4958 C CA . VAL A 1 641 ? -57.809 2.512 53.316 1.00 77.62 641 VAL A CA 1
ATOM 4959 C C . VAL A 1 641 ? -58.466 3.827 53.718 1.00 77.62 641 VAL A C 1
ATOM 4961 O O . VAL A 1 641 ? -58.772 4.040 54.892 1.00 77.62 641 VAL A O 1
ATOM 4964 N N . MET A 1 642 ? -58.700 4.709 52.750 1.00 72.69 642 MET A N 1
ATOM 4965 C CA . MET A 1 642 ? -59.377 5.979 52.994 1.00 72.69 642 MET A CA 1
ATOM 4966 C C . MET A 1 642 ? -60.895 5.787 53.042 1.00 72.69 642 MET A C 1
ATOM 4968 O O . MET A 1 642 ? -61.479 5.099 52.204 1.00 72.69 642 MET A O 1
ATOM 4972 N N . GLN A 1 643 ? -61.553 6.437 54.005 1.00 67.19 643 GLN A N 1
ATOM 4973 C CA . GLN A 1 643 ? -63.013 6.437 54.081 1.00 67.19 643 GLN A CA 1
ATOM 4974 C C . GLN A 1 643 ? -63.629 7.272 52.939 1.00 67.19 643 GLN A C 1
ATOM 4976 O O . GLN A 1 643 ? -63.103 8.350 52.632 1.00 67.19 643 GLN A O 1
ATOM 4981 N N . PRO A 1 644 ? -64.774 6.843 52.364 1.00 59.22 644 PRO A N 1
ATOM 4982 C CA . PRO A 1 644 ? -65.417 7.510 51.223 1.00 59.22 644 PRO A CA 1
ATOM 4983 C C . PRO A 1 644 ? -65.784 8.988 51.446 1.00 59.22 644 PRO A C 1
ATOM 4985 O O . PRO A 1 644 ? -65.963 9.725 50.483 1.00 59.22 644 PRO A O 1
ATOM 4988 N N . SER A 1 645 ? -65.905 9.427 52.702 1.00 51.91 645 SER A N 1
ATOM 4989 C CA . SER A 1 645 ? -66.399 10.748 53.121 1.00 51.91 645 SER A CA 1
ATOM 4990 C C . SER A 1 645 ? -65.311 11.804 53.368 1.00 51.91 645 SER A C 1
ATOM 4992 O O . SER A 1 645 ? -65.623 12.920 53.782 1.00 51.91 645 SER A O 1
ATOM 4994 N N . THR A 1 646 ? -64.031 11.490 53.146 1.00 53.38 646 THR A N 1
ATOM 4995 C CA . THR A 1 646 ? -62.936 12.426 53.451 1.00 53.38 646 THR A CA 1
ATOM 4996 C C . THR A 1 646 ? -62.723 13.455 52.332 1.00 53.38 646 THR A C 1
ATOM 4998 O O . THR A 1 646 ? -62.352 13.125 51.211 1.00 53.38 646 THR A O 1
ATOM 5001 N N . THR A 1 647 ? -62.910 14.739 52.656 1.00 48.28 647 THR A N 1
ATOM 5002 C CA . THR A 1 647 ? -62.715 15.918 51.783 1.00 48.28 647 THR A CA 1
ATOM 5003 C C . THR A 1 647 ? -61.246 16.284 51.528 1.00 48.28 647 THR A C 1
ATOM 5005 O O . THR A 1 647 ? -60.960 17.355 50.992 1.00 48.28 647 THR A O 1
ATOM 5008 N N . LYS A 1 648 ? -60.281 15.423 51.885 1.00 53.41 648 LYS A N 1
ATOM 5009 C CA . LYS A 1 648 ? -58.882 15.630 51.481 1.00 53.41 648 LYS A CA 1
ATOM 5010 C C . LYS A 1 648 ? -58.836 15.586 49.953 1.00 53.41 648 LYS A C 1
ATOM 5012 O O . LYS A 1 648 ? -59.233 14.584 49.373 1.00 53.41 648 LYS A O 1
ATOM 5017 N N . ASN A 1 649 ? -58.366 16.668 49.325 1.00 53.16 649 ASN A N 1
ATOM 5018 C CA . ASN A 1 649 ? -58.176 16.789 47.877 1.00 53.16 649 ASN A CA 1
ATOM 5019 C C . ASN A 1 649 ? -57.440 15.559 47.319 1.00 53.16 649 ASN A C 1
ATOM 5021 O O . ASN A 1 649 ? -56.209 15.518 47.320 1.00 53.16 649 ASN A O 1
ATOM 5025 N N . PHE A 1 650 ? -58.191 14.559 46.854 1.00 57.38 650 PHE A N 1
ATOM 5026 C CA . PHE A 1 650 ? -57.642 13.380 46.205 1.00 57.38 650 PHE A CA 1
ATOM 5027 C C . PHE A 1 650 ? -57.075 13.832 44.863 1.00 57.38 650 PHE A C 1
ATOM 5029 O O . PHE A 1 650 ? -57.803 14.042 43.895 1.00 57.38 650 PHE A O 1
ATOM 5036 N N . LYS A 1 651 ? -55.763 14.049 44.830 1.00 58.88 651 LYS A N 1
ATOM 5037 C CA . LYS A 1 651 ? -55.012 14.205 43.592 1.00 58.88 651 LYS A CA 1
ATOM 5038 C C . LYS A 1 651 ? -54.381 12.848 43.303 1.00 58.88 651 LYS A C 1
ATOM 5040 O O . LYS A 1 651 ? -53.388 12.530 43.959 1.00 58.88 651 LYS A O 1
ATOM 5045 N N . PRO A 1 652 ? -54.941 12.036 42.386 1.00 56.97 652 PRO A N 1
ATOM 5046 C CA . PRO A 1 652 ? -54.246 10.840 41.947 1.00 56.97 652 PRO A CA 1
ATOM 5047 C C . PRO A 1 652 ? -52.902 11.292 41.386 1.00 56.97 652 PRO A C 1
ATOM 5049 O O . PRO A 1 652 ? -52.830 12.214 40.568 1.00 56.97 652 PRO A O 1
ATOM 5052 N N . ALA A 1 653 ? -51.827 10.701 41.890 1.00 53.69 653 ALA A N 1
ATOM 5053 C CA . ALA A 1 653 ? -50.504 10.977 41.375 1.00 53.69 653 ALA A CA 1
ATOM 5054 C C . ALA A 1 653 ? -50.475 10.585 39.894 1.00 53.69 653 ALA A C 1
ATOM 5056 O O . ALA A 1 653 ? -50.648 9.418 39.550 1.00 53.69 653 ALA A O 1
ATOM 5057 N N . GLY A 1 654 ? -50.342 11.570 39.006 1.00 45.16 654 GLY A N 1
ATOM 5058 C CA . GLY A 1 654 ? -50.370 11.324 37.571 1.00 45.16 654 GLY A CA 1
ATOM 5059 C C . GLY A 1 654 ? -49.195 10.448 37.150 1.00 45.16 654 GLY A C 1
ATOM 5060 O O . GLY A 1 654 ? -48.062 10.854 37.369 1.00 45.16 654 GLY A O 1
ATOM 5061 N N . GLY A 1 655 ? -49.487 9.284 36.556 1.00 46.06 655 GLY A N 1
ATOM 5062 C CA . GLY A 1 655 ? -48.671 8.465 35.636 1.00 46.06 655 GLY A CA 1
ATOM 5063 C C . GLY A 1 655 ? -47.252 8.018 36.027 1.00 46.06 655 GLY A C 1
ATOM 5064 O O . GLY A 1 655 ? -46.747 7.070 35.437 1.00 46.06 655 GLY A O 1
ATOM 5065 N N . SER A 1 656 ? -46.596 8.663 36.986 1.00 46.16 656 SER A N 1
ATOM 5066 C CA . SER A 1 656 ? -45.218 8.410 37.384 1.00 46.16 656 SER A CA 1
ATOM 5067 C C . SER A 1 656 ? -45.210 7.676 38.718 1.00 46.16 656 SER A C 1
ATOM 5069 O O . SER A 1 656 ? -45.885 8.074 39.667 1.00 46.16 656 SER A O 1
ATOM 5071 N N . VAL A 1 657 ? -44.479 6.566 38.757 1.00 54.22 657 VAL A N 1
ATOM 5072 C CA . VAL A 1 657 ? -44.399 5.596 39.852 1.00 54.22 657 VAL A CA 1
ATOM 5073 C C . VAL A 1 657 ? -44.058 6.296 41.180 1.00 54.22 657 VAL A C 1
ATOM 5075 O O . VAL A 1 657 ? -42.897 6.595 41.452 1.00 54.22 657 VAL A O 1
ATOM 5078 N N . LEU A 1 658 ? -45.052 6.571 42.033 1.00 58.50 658 LEU A N 1
ATOM 5079 C CA . LEU A 1 658 ? -44.808 7.111 43.375 1.00 58.50 658 LEU A CA 1
ATOM 5080 C C . LEU A 1 658 ? -44.814 5.982 44.407 1.00 58.50 658 LEU A C 1
ATOM 5082 O O . LEU A 1 658 ? -45.859 5.525 44.856 1.00 58.50 658 LEU A O 1
ATOM 5086 N N . HIS A 1 659 ? -43.613 5.567 44.805 1.00 67.38 659 HIS A N 1
ATOM 5087 C CA . HIS A 1 659 ? -43.364 4.630 45.904 1.00 67.38 659 HIS A CA 1
ATOM 5088 C C . HIS A 1 659 ? -43.158 5.323 47.255 1.00 67.38 659 HIS A C 1
ATOM 5090 O O . HIS A 1 659 ? -42.683 4.685 48.185 1.00 67.38 659 HIS A O 1
ATOM 5096 N N . ASN A 1 660 ? -43.460 6.617 47.368 1.00 72.44 660 ASN A N 1
ATOM 5097 C CA . ASN A 1 660 ? -4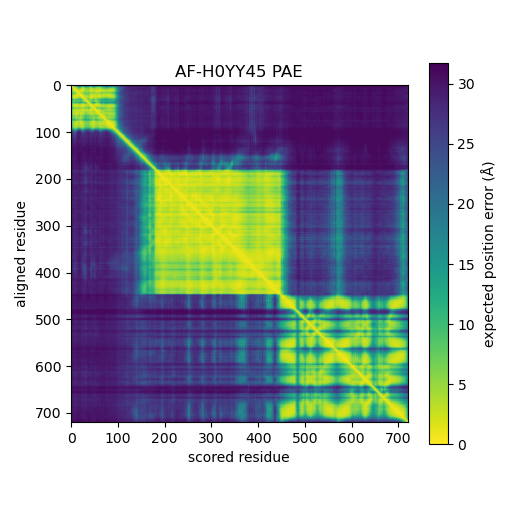3.170 7.398 48.568 1.00 72.44 660 ASN A CA 1
ATOM 5098 C C . ASN A 1 660 ? -44.328 7.335 49.580 1.00 72.44 660 ASN A C 1
ATOM 5100 O O . ASN A 1 660 ? -45.491 7.284 49.168 1.00 72.44 660 ASN A O 1
ATOM 5104 N N . PRO A 1 661 ? -44.043 7.405 50.894 1.00 73.50 661 PRO A N 1
ATOM 5105 C CA . PRO A 1 661 ? -45.073 7.628 51.907 1.00 73.50 661 PRO A CA 1
ATOM 5106 C C . PRO A 1 661 ? -45.910 8.881 51.585 1.00 73.50 661 PRO A C 1
ATOM 5108 O O . PRO A 1 661 ? -45.360 9.914 51.203 1.00 73.50 661 PRO A O 1
ATOM 5111 N N . GLY A 1 662 ? -47.233 8.784 51.709 1.00 70.50 662 GLY A N 1
ATOM 5112 C CA . GLY A 1 662 ? -48.210 9.817 51.340 1.00 70.50 662 GLY A CA 1
ATOM 5113 C C . GLY A 1 662 ? -48.720 9.743 49.894 1.00 70.50 662 GLY A C 1
ATOM 5114 O O . GLY A 1 662 ? -49.595 10.521 49.515 1.00 70.50 662 GLY A O 1
ATOM 5115 N N . ALA A 1 663 ? -48.209 8.823 49.068 1.00 75.25 663 ALA A N 1
ATOM 5116 C CA . ALA A 1 663 ? -48.743 8.599 47.726 1.00 75.25 663 ALA A CA 1
ATOM 5117 C C . ALA A 1 663 ? -50.156 7.993 47.788 1.00 75.25 663 ALA A C 1
ATOM 5119 O O . ALA A 1 663 ? -50.399 7.047 48.538 1.00 75.25 663 ALA A O 1
ATOM 5120 N N . MET A 1 664 ? -51.079 8.520 46.980 1.00 77.12 664 MET A N 1
ATOM 5121 C CA . MET A 1 664 ? -52.468 8.059 46.903 1.00 77.12 664 MET A CA 1
ATOM 5122 C C . MET A 1 664 ? -52.745 7.402 45.550 1.00 77.12 664 MET A C 1
ATOM 5124 O O . MET A 1 664 ? -52.402 7.964 44.506 1.00 77.12 664 MET A O 1
ATOM 5128 N N . PHE A 1 665 ? -53.390 6.237 45.566 1.00 76.81 665 PHE A N 1
ATOM 5129 C CA . PHE A 1 665 ? -53.825 5.533 44.358 1.00 76.81 665 PHE A CA 1
ATOM 5130 C C . PHE A 1 665 ? -55.180 4.847 44.562 1.00 76.81 665 PHE A C 1
ATOM 5132 O O . PHE A 1 665 ? -55.642 4.643 45.686 1.00 76.81 665 PHE A O 1
ATOM 5139 N N . GLU A 1 666 ? -55.833 4.513 43.454 1.00 73.81 666 GLU A N 1
ATOM 5140 C CA . GLU A 1 666 ? -57.137 3.856 43.433 1.00 73.81 666 GLU A CA 1
ATOM 5141 C C . GLU A 1 666 ? -56.993 2.448 42.854 1.00 73.81 666 GLU A C 1
ATOM 5143 O O . GLU A 1 666 ? -56.323 2.247 41.838 1.00 73.81 666 GLU A O 1
ATOM 5148 N N . PHE A 1 667 ? -57.591 1.467 43.527 1.00 72.94 667 PHE A N 1
ATOM 5149 C CA . PHE A 1 667 ? -57.610 0.079 43.083 1.00 72.94 667 PHE A CA 1
ATOM 5150 C C . PHE A 1 667 ? -58.945 -0.564 43.477 1.00 72.94 667 PHE A C 1
ATOM 5152 O O . PHE A 1 667 ? -59.327 -0.568 44.648 1.00 72.94 667 PHE A O 1
ATOM 5159 N N . GLY A 1 668 ? -59.680 -1.094 42.496 1.00 73.19 668 GLY A N 1
ATOM 5160 C CA . GLY A 1 668 ? -61.058 -1.547 42.707 1.00 73.19 668 GLY A CA 1
ATOM 5161 C C . GLY A 1 668 ? -61.990 -0.380 43.061 1.00 73.19 668 GLY A C 1
ATOM 5162 O O . GLY A 1 668 ? -61.969 0.643 42.389 1.00 73.19 668 GLY A O 1
ATOM 5163 N N . SER A 1 669 ? -62.806 -0.533 44.111 1.00 68.31 669 SER A N 1
ATOM 5164 C CA . SER A 1 669 ? -63.730 0.500 44.617 1.00 68.31 669 SER A CA 1
ATOM 5165 C C . SER A 1 669 ? -63.206 1.246 45.856 1.00 68.31 669 SER A C 1
ATOM 5167 O O . SER A 1 669 ? -63.986 1.879 46.568 1.00 68.31 669 SER A O 1
ATOM 5169 N N . GLN A 1 670 ? -61.915 1.110 46.177 1.00 73.19 670 GLN A N 1
ATOM 5170 C CA . GLN A 1 670 ? -61.294 1.671 47.380 1.00 73.19 670 GLN A CA 1
ATOM 5171 C C . GLN A 1 670 ? -60.111 2.580 47.023 1.00 73.19 670 GLN A C 1
ATOM 5173 O O . GLN A 1 670 ? -59.376 2.342 46.061 1.00 73.19 670 GLN A O 1
ATOM 5178 N N . ARG A 1 671 ? -59.925 3.631 47.829 1.00 78.56 671 ARG A N 1
ATOM 5179 C CA . ARG A 1 671 ? -58.792 4.561 47.737 1.00 78.56 671 ARG A CA 1
ATOM 5180 C C . ARG A 1 671 ? -57.777 4.229 48.821 1.00 78.56 671 ARG A C 1
ATOM 5182 O O . ARG A 1 671 ? -58.150 4.103 49.989 1.00 78.56 671 ARG A O 1
ATOM 5189 N N . TYR A 1 672 ? -56.512 4.125 48.435 1.00 79.44 672 TYR A N 1
ATOM 5190 C CA . TYR A 1 672 ? -55.412 3.765 49.324 1.00 79.44 672 TYR A CA 1
ATOM 5191 C C . TYR A 1 672 ? -54.391 4.900 49.411 1.00 79.44 672 TYR A C 1
ATOM 5193 O O . TYR A 1 672 ? -54.047 5.520 48.404 1.00 79.44 672 TYR A O 1
ATOM 5201 N N . GLU A 1 673 ? -53.879 5.140 50.616 1.00 82.88 673 GLU A N 1
ATOM 5202 C CA . GLU A 1 673 ? -52.732 6.012 50.888 1.00 82.88 673 GLU A CA 1
ATOM 5203 C C . GLU A 1 673 ? -51.554 5.160 51.383 1.00 82.88 673 GLU A C 1
ATOM 5205 O O . GLU A 1 673 ? -51.713 4.331 52.281 1.00 82.88 673 GLU A O 1
ATOM 5210 N N . VAL A 1 674 ? -50.361 5.341 50.814 1.00 82.12 674 VAL A N 1
ATOM 5211 C CA . VAL A 1 674 ? -49.145 4.650 51.268 1.00 82.12 674 VAL A CA 1
ATOM 5212 C C . VAL A 1 674 ? -48.704 5.254 52.598 1.00 82.12 674 VAL A C 1
ATOM 5214 O O . VAL A 1 674 ? -48.224 6.380 52.644 1.00 82.12 674 VAL A O 1
ATOM 5217 N N . SER A 1 675 ? -48.846 4.514 53.693 1.00 79.94 675 SER A N 1
ATOM 5218 C CA . SER A 1 675 ? -48.483 4.992 55.030 1.00 79.94 675 SER A CA 1
ATOM 5219 C C . SER A 1 675 ? -46.985 4.857 55.320 1.00 79.94 675 SER A C 1
ATOM 5221 O O . SER A 1 675 ? -46.363 5.815 55.768 1.00 79.94 675 SER A O 1
ATOM 5223 N N . HIS A 1 676 ? -46.400 3.688 55.046 1.00 79.69 676 HIS A N 1
ATOM 5224 C CA . HIS A 1 676 ? -44.984 3.391 55.269 1.00 79.69 676 HIS A CA 1
ATOM 5225 C C . HIS A 1 676 ? -44.441 2.519 54.141 1.00 79.69 676 HIS A C 1
ATOM 5227 O O . HIS A 1 676 ? -45.174 1.740 53.527 1.00 79.69 676 HIS A O 1
ATOM 5233 N N . VAL A 1 677 ? -43.142 2.661 53.886 1.00 82.31 677 VAL A N 1
ATOM 5234 C CA . VAL A 1 677 ? -42.414 1.930 52.849 1.00 82.31 677 VAL A CA 1
ATOM 5235 C C . VAL A 1 677 ? -41.149 1.387 53.484 1.00 82.31 677 VAL A C 1
ATOM 5237 O O . VAL A 1 677 ? -40.266 2.150 53.876 1.00 82.31 677 VAL A O 1
ATOM 5240 N N . HIS A 1 678 ? -41.064 0.069 53.593 1.00 81.94 678 HIS A N 1
ATOM 5241 C CA . HIS A 1 678 ? -39.892 -0.611 54.123 1.00 81.94 678 HIS A CA 1
ATOM 5242 C C . HIS A 1 678 ? -39.123 -1.223 52.966 1.00 81.94 678 HIS A C 1
ATOM 5244 O O . HIS A 1 678 ? -39.620 -2.127 52.297 1.00 81.94 678 HIS A O 1
ATOM 5250 N N . LYS A 1 679 ? -37.908 -0.731 52.728 1.00 82.88 679 LYS A N 1
ATOM 5251 C CA . LYS A 1 679 ? -37.004 -1.261 51.709 1.00 82.88 679 LYS A CA 1
ATOM 5252 C C . LYS A 1 679 ? -35.832 -1.951 52.391 1.00 82.88 679 LYS A C 1
ATOM 5254 O O . LYS A 1 679 ? -35.104 -1.317 53.152 1.00 82.88 679 LYS A O 1
ATOM 5259 N N . VAL A 1 680 ? -35.642 -3.229 52.090 1.00 83.75 680 VAL A N 1
ATOM 5260 C CA . VAL A 1 680 ? -34.467 -4.004 52.496 1.00 83.75 680 VAL A CA 1
ATOM 5261 C C . VAL A 1 680 ? -33.766 -4.538 51.256 1.00 83.75 680 VAL A C 1
ATOM 5263 O O . VAL A 1 680 ? -34.400 -4.862 50.251 1.00 83.75 680 VAL A O 1
ATOM 5266 N N . GLU A 1 681 ? -32.442 -4.585 51.300 1.00 86.75 681 GLU A N 1
ATOM 5267 C CA . GLU A 1 681 ? -31.614 -4.985 50.168 1.00 86.75 681 GLU A CA 1
ATOM 5268 C C . GLU A 1 681 ? -30.485 -5.904 50.628 1.00 86.75 681 GLU A C 1
ATOM 5270 O O . GLU A 1 681 ? -29.935 -5.729 51.713 1.00 86.75 681 GLU A O 1
ATOM 5275 N N . CYS A 1 682 ? -30.145 -6.888 49.800 1.00 85.81 682 CYS A N 1
ATOM 5276 C CA . CYS A 1 682 ? -29.008 -7.773 50.024 1.00 85.81 682 CYS A CA 1
ATOM 5277 C C . CYS A 1 682 ? -28.203 -7.906 48.736 1.00 85.81 682 CYS A C 1
ATOM 5279 O O . CYS A 1 682 ? -28.763 -7.925 47.639 1.00 85.81 682 CYS A O 1
ATOM 5281 N N . VAL A 1 683 ? -26.880 -7.946 48.875 1.00 85.31 683 VAL A N 1
ATOM 5282 C CA . VAL A 1 683 ? -25.961 -8.098 47.748 1.00 85.31 683 VAL A CA 1
ATOM 5283 C C . VAL A 1 683 ? -25.985 -9.550 47.292 1.00 85.31 683 VAL A C 1
ATOM 5285 O O . VAL A 1 683 ? -25.806 -10.461 48.094 1.00 85.31 683 VAL A O 1
ATOM 5288 N N . VAL A 1 684 ? -26.165 -9.747 45.993 1.00 85.44 684 VAL A N 1
ATOM 5289 C CA . VAL A 1 684 ? -26.084 -11.039 45.320 1.00 85.44 684 VAL A CA 1
ATOM 5290 C C . VAL A 1 684 ? -24.710 -11.118 44.641 1.00 85.44 684 VAL A C 1
ATOM 5292 O O . VAL A 1 684 ? -24.500 -10.449 43.624 1.00 85.44 684 VAL A O 1
ATOM 5295 N N . PRO A 1 685 ? -23.744 -11.887 45.183 1.00 83.12 685 PRO A N 1
ATOM 5296 C CA . PRO A 1 685 ? -22.356 -11.856 44.715 1.00 83.12 685 PRO A CA 1
ATOM 5297 C C . PRO A 1 685 ? -22.198 -12.208 43.233 1.00 83.12 685 PRO A C 1
ATOM 5299 O O . PRO A 1 685 ? -21.505 -11.504 42.507 1.00 83.12 685 PRO A O 1
ATOM 5302 N N . TRP A 1 686 ? -22.909 -13.224 42.739 1.00 83.81 686 TRP A N 1
ATOM 5303 C CA . TRP A 1 686 ? -22.792 -13.630 41.336 1.00 83.81 686 TRP A CA 1
ATOM 5304 C C . TRP A 1 686 ? -23.348 -12.582 40.354 1.00 83.81 686 TRP A C 1
ATOM 5306 O O . TRP A 1 686 ? -22.875 -12.500 39.221 1.00 83.81 686 TRP A O 1
ATOM 5316 N N . LEU A 1 687 ? -24.311 -11.744 40.773 1.00 85.00 687 LEU A N 1
ATOM 5317 C CA . LEU A 1 687 ? -24.776 -10.607 39.966 1.00 85.00 687 LEU A CA 1
ATOM 5318 C C . LEU A 1 687 ? -23.697 -9.524 39.874 1.00 85.00 687 LEU A C 1
ATOM 5320 O O . LEU A 1 687 ? -23.565 -8.875 38.837 1.00 85.00 687 LEU A O 1
ATOM 5324 N N . ASN A 1 688 ? -22.908 -9.345 40.936 1.00 86.38 688 ASN A N 1
ATOM 5325 C CA . ASN A 1 688 ? -21.748 -8.463 40.907 1.00 86.38 688 ASN A CA 1
ATOM 5326 C C . ASN A 1 688 ? -20.700 -8.969 39.906 1.00 86.38 688 ASN A C 1
ATOM 5328 O O . ASN A 1 688 ? -20.261 -8.203 39.052 1.00 86.38 688 ASN A O 1
ATOM 5332 N N . ASP A 1 689 ? -20.377 -10.263 39.954 1.00 85.62 689 ASP A N 1
ATOM 5333 C CA . ASP A 1 689 ? -19.445 -10.893 39.010 1.00 85.62 689 ASP A CA 1
ATOM 5334 C C . ASP A 1 689 ? -19.934 -10.744 37.559 1.00 85.62 689 ASP A C 1
ATOM 5336 O O . ASP A 1 689 ? -19.169 -10.355 36.677 1.00 85.62 689 ASP A O 1
ATOM 5340 N N . ALA A 1 690 ? -21.232 -10.956 37.307 1.00 86.62 690 ALA A N 1
ATOM 5341 C CA . ALA A 1 690 ? -21.836 -10.756 35.988 1.00 86.62 690 ALA A CA 1
ATOM 5342 C C . ALA A 1 690 ? -21.675 -9.312 35.474 1.00 86.62 690 ALA A C 1
ATOM 5344 O O . ALA A 1 690 ? -21.309 -9.100 34.316 1.00 86.62 690 ALA A O 1
ATOM 5345 N N . LEU A 1 691 ? -21.891 -8.308 36.331 1.00 87.38 691 LEU A N 1
ATOM 5346 C CA . LEU A 1 691 ? -21.682 -6.899 35.978 1.00 87.38 691 LEU A CA 1
ATOM 5347 C C . LEU A 1 691 ? -20.205 -6.578 35.698 1.00 87.38 691 LEU A C 1
ATOM 5349 O O . LEU A 1 691 ? -19.914 -5.783 34.795 1.00 87.38 691 LEU A O 1
ATOM 5353 N N . VAL A 1 692 ? -19.275 -7.206 36.424 1.00 88.81 692 VAL A N 1
ATOM 5354 C CA . VAL A 1 692 ? -17.833 -7.101 36.152 1.00 88.81 692 VAL A CA 1
ATOM 5355 C C . VAL A 1 692 ? -17.516 -7.692 34.779 1.00 88.81 692 VAL A C 1
ATOM 5357 O O . VAL A 1 692 ? -16.904 -7.006 33.960 1.00 88.81 692 VAL A O 1
ATOM 5360 N N . PHE A 1 693 ? -18.011 -8.894 34.464 1.00 89.88 693 PHE A N 1
ATOM 5361 C CA . PHE A 1 693 ? -17.821 -9.506 33.145 1.00 89.88 693 PHE A CA 1
ATOM 5362 C C . PHE A 1 693 ? -18.380 -8.643 32.009 1.00 89.88 693 PHE A C 1
ATOM 5364 O O . PHE A 1 693 ? -17.725 -8.494 30.975 1.00 89.88 693 PHE A O 1
ATOM 5371 N N . PHE A 1 694 ? -19.545 -8.013 32.195 1.00 91.31 694 PHE A N 1
ATOM 5372 C CA . PHE A 1 694 ? -20.097 -7.081 31.203 1.00 91.31 694 PHE A CA 1
ATOM 5373 C C . PHE A 1 694 ? -19.202 -5.862 31.004 1.00 91.31 694 PHE A C 1
ATOM 5375 O O . PHE A 1 694 ? -19.003 -5.425 29.873 1.00 91.31 694 PHE A O 1
ATOM 5382 N N . THR A 1 695 ? -18.647 -5.323 32.088 1.00 89.38 695 THR A N 1
ATOM 5383 C CA . THR A 1 695 ? -17.771 -4.146 32.040 1.00 89.38 695 THR A CA 1
ATOM 5384 C C . THR A 1 695 ? -16.462 -4.461 31.319 1.00 89.38 695 THR A C 1
ATOM 5386 O O . THR A 1 695 ? -16.094 -3.736 30.396 1.00 89.38 695 THR A O 1
ATOM 5389 N N . VAL A 1 696 ? -15.816 -5.581 31.658 1.00 88.44 696 VAL A N 1
ATOM 5390 C CA . VAL A 1 696 ? -14.592 -6.049 30.983 1.00 88.44 696 VAL A CA 1
ATOM 5391 C C . VAL A 1 696 ? -14.860 -6.327 29.502 1.00 88.44 696 VAL A C 1
ATOM 5393 O O . VAL A 1 696 ? -14.094 -5.896 28.644 1.00 88.44 696 VAL A O 1
ATOM 5396 N N . SER A 1 697 ? -15.983 -6.975 29.178 1.00 90.38 697 SER A N 1
ATOM 5397 C CA . SER A 1 697 ? -16.359 -7.267 27.787 1.00 90.38 697 SER A CA 1
ATOM 5398 C C . SER A 1 697 ? -16.601 -5.993 26.970 1.00 90.38 697 SER A C 1
ATOM 5400 O O . SER A 1 697 ? -16.139 -5.888 25.835 1.00 90.38 697 SER A O 1
ATOM 5402 N N . LEU A 1 698 ? -17.291 -4.999 27.543 1.00 91.00 698 LEU A N 1
ATOM 5403 C CA . LEU A 1 698 ? -17.501 -3.696 26.903 1.00 91.00 698 LEU A CA 1
ATOM 5404 C C . LEU A 1 698 ? -16.175 -2.963 26.664 1.00 91.00 698 LEU A C 1
ATOM 5406 O O . LEU A 1 698 ? -15.994 -2.378 25.597 1.00 91.00 698 LEU A O 1
ATOM 5410 N N . GLN A 1 699 ? -15.249 -3.021 27.624 1.00 88.50 699 GLN A N 1
ATOM 5411 C CA . GLN A 1 699 ? -13.928 -2.409 27.499 1.00 88.50 699 GLN A CA 1
ATOM 5412 C C . GLN A 1 699 ? -13.089 -3.078 26.404 1.00 88.50 699 GLN A C 1
ATOM 5414 O O . GLN A 1 699 ? -12.521 -2.371 25.576 1.00 88.50 699 GLN A O 1
ATOM 5419 N N . LEU A 1 700 ? -13.065 -4.414 26.343 1.00 84.56 700 LEU A N 1
ATOM 5420 C CA . LEU A 1 700 ? -12.381 -5.161 25.278 1.00 84.56 700 LEU A CA 1
ATOM 5421 C C . LEU A 1 700 ? -12.942 -4.820 23.890 1.00 84.56 700 LEU A C 1
ATOM 5423 O O . LEU A 1 700 ? -12.178 -4.575 22.957 1.00 84.56 700 LEU A O 1
ATOM 5427 N N . CYS A 1 701 ? -14.271 -4.738 23.755 1.00 88.06 701 CYS A N 1
ATOM 5428 C CA . CYS A 1 701 ? -14.902 -4.331 22.496 1.00 88.06 701 CYS A CA 1
ATOM 5429 C C . CYS A 1 701 ? -14.497 -2.905 22.092 1.00 88.06 701 CYS A C 1
ATOM 5431 O O . CYS A 1 701 ? -14.201 -2.660 20.922 1.00 88.06 701 CYS A O 1
ATOM 5433 N N . GLN A 1 702 ? -14.466 -1.964 23.044 1.00 86.31 702 GLN A N 1
ATOM 5434 C CA . GLN A 1 702 ? -14.075 -0.580 22.772 1.00 86.31 702 GLN A CA 1
ATOM 5435 C C . GLN A 1 702 ? -12.594 -0.475 22.386 1.00 86.31 702 GLN A C 1
ATOM 5437 O O . GLN A 1 702 ? -12.282 0.169 21.391 1.00 86.31 702 GLN A O 1
ATOM 5442 N N . GLN A 1 703 ? -11.701 -1.173 23.092 1.00 80.56 703 GLN A N 1
ATOM 5443 C CA . GLN A 1 703 ? -10.274 -1.223 22.756 1.00 80.56 703 GLN A CA 1
ATOM 5444 C C . GLN A 1 703 ? -10.041 -1.753 21.338 1.00 80.56 703 GLN A C 1
ATOM 5446 O O . GLN A 1 703 ? -9.263 -1.169 20.583 1.00 80.56 703 GLN A O 1
ATOM 5451 N N . LEU A 1 704 ? -10.744 -2.822 20.947 1.00 82.38 704 LEU A N 1
ATOM 5452 C CA . LEU A 1 704 ? -10.648 -3.356 19.589 1.00 82.38 704 LEU A CA 1
ATOM 5453 C C . LEU A 1 704 ? -11.182 -2.361 18.549 1.00 82.38 704 LEU A C 1
ATOM 5455 O O . LEU A 1 704 ? -10.567 -2.181 17.497 1.00 82.38 704 LEU A O 1
ATOM 5459 N N . LYS A 1 705 ? -12.296 -1.676 18.839 1.00 84.06 705 LYS A N 1
ATOM 5460 C CA . LYS A 1 705 ? -12.829 -0.623 17.962 1.00 84.06 705 LYS A CA 1
ATOM 5461 C C . LYS A 1 705 ? -11.860 0.538 17.795 1.00 84.06 705 LYS A C 1
ATOM 5463 O O . LYS A 1 705 ? -11.708 1.010 16.671 1.00 84.06 705 LYS A O 1
ATOM 5468 N N . ASP A 1 706 ? -11.223 0.991 18.869 1.00 74.88 706 ASP A N 1
ATOM 5469 C CA . ASP A 1 706 ? -10.275 2.105 18.826 1.00 74.88 706 ASP A CA 1
ATOM 5470 C C . ASP A 1 706 ? -9.065 1.729 17.965 1.00 74.88 706 ASP A C 1
ATOM 5472 O O . ASP A 1 706 ? -8.744 2.452 17.021 1.00 74.88 706 ASP A O 1
ATOM 5476 N N . LYS A 1 707 ? -8.484 0.539 18.189 1.00 71.62 707 LYS A N 1
ATOM 5477 C CA . LYS A 1 707 ? -7.396 0.003 17.354 1.00 71.62 707 LYS A CA 1
ATOM 5478 C C . LYS A 1 707 ? -7.792 -0.050 15.878 1.00 71.62 707 LYS A C 1
ATOM 5480 O O . LYS A 1 707 ? -7.122 0.536 15.033 1.00 71.62 707 LYS A O 1
ATOM 5485 N N . ILE A 1 708 ? -8.922 -0.678 15.555 1.00 77.31 708 ILE A N 1
ATOM 5486 C CA . ILE A 1 708 ? -9.378 -0.811 14.163 1.00 77.31 708 ILE A CA 1
ATOM 5487 C C . ILE A 1 708 ? -9.723 0.543 13.544 1.00 77.31 708 ILE A C 1
ATOM 5489 O O . ILE A 1 708 ? -9.512 0.719 12.346 1.00 77.31 708 ILE A O 1
ATOM 5493 N N . SER A 1 709 ? -10.232 1.501 14.318 1.00 70.81 709 SER A N 1
ATOM 5494 C CA . SER A 1 709 ? -10.562 2.844 13.825 1.00 70.81 709 SER A CA 1
ATOM 5495 C C . SER A 1 709 ? -9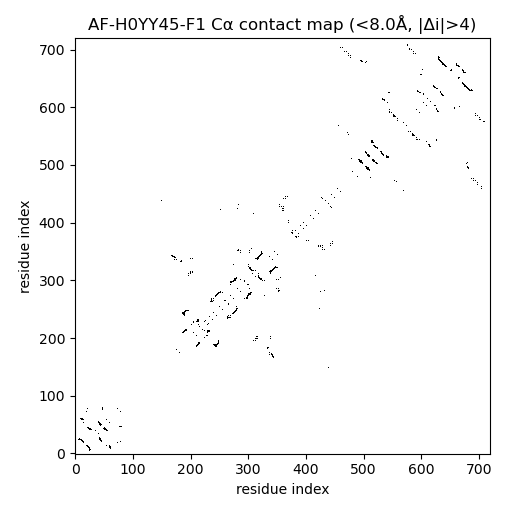.313 3.636 13.463 1.00 70.81 709 SER A C 1
ATOM 5497 O O . SER A 1 709 ? -9.321 4.302 12.429 1.00 70.81 709 SER A O 1
ATOM 5499 N N . VAL A 1 710 ? -8.234 3.514 14.243 1.00 63.72 710 VAL A N 1
ATOM 5500 C CA . VAL A 1 710 ? -6.931 4.109 13.912 1.00 63.72 710 VAL A CA 1
ATOM 5501 C C . VAL A 1 710 ? -6.458 3.564 12.565 1.00 63.72 710 VAL A C 1
ATOM 5503 O O . VAL A 1 710 ? -6.353 4.329 11.608 1.00 63.72 710 VAL A O 1
ATOM 5506 N N . PHE A 1 711 ? -6.326 2.244 12.418 1.00 63.50 711 PHE A N 1
ATOM 5507 C CA . PHE A 1 711 ? -5.872 1.640 11.156 1.00 63.50 711 PHE A CA 1
ATOM 5508 C C . PHE A 1 711 ? -6.838 1.873 9.978 1.00 63.50 711 PHE A C 1
ATOM 5510 O O . PHE A 1 711 ? -6.415 2.135 8.852 1.00 63.50 711 PHE A O 1
ATOM 5517 N N . SER A 1 712 ? -8.152 1.858 10.221 1.00 61.06 712 SER A N 1
ATOM 5518 C CA . SER A 1 712 ? -9.159 2.139 9.186 1.00 61.06 712 SER A CA 1
ATOM 5519 C C . SER A 1 712 ? -9.149 3.604 8.751 1.00 61.06 712 SER A C 1
ATOM 5521 O O . SER A 1 712 ? -9.487 3.886 7.605 1.00 61.06 712 SER A O 1
ATOM 5523 N N . SER A 1 713 ? -8.761 4.541 9.622 1.00 54.44 713 SER A N 1
ATOM 5524 C CA . SER A 1 713 ? -8.613 5.955 9.258 1.00 54.44 713 SER A CA 1
ATOM 5525 C C . SER A 1 713 ? -7.430 6.173 8.309 1.00 54.44 713 SER A C 1
ATOM 5527 O O . SER A 1 713 ? -7.582 6.891 7.322 1.00 54.44 713 SER A O 1
ATOM 5529 N N . TYR A 1 714 ? -6.320 5.450 8.505 1.00 50.41 714 TYR A N 1
ATOM 5530 C CA . TYR A 1 714 ? -5.202 5.407 7.555 1.00 50.41 714 TYR A CA 1
ATOM 5531 C C . TYR A 1 714 ? -5.599 4.755 6.220 1.00 50.41 714 TYR A C 1
ATOM 5533 O O . TYR A 1 714 ? -5.171 5.201 5.157 1.00 50.41 714 TYR A O 1
ATOM 5541 N N . TRP A 1 715 ? -6.472 3.742 6.246 1.00 49.41 715 TRP A N 1
ATOM 5542 C CA . TRP A 1 715 ? -6.908 3.025 5.040 1.00 49.41 715 TRP A CA 1
ATOM 5543 C C . TRP A 1 715 ? -8.021 3.727 4.242 1.00 49.41 715 TRP A C 1
ATOM 5545 O O . TRP A 1 715 ? -8.073 3.609 3.017 1.00 49.41 715 TRP A O 1
ATOM 5555 N N . ASN A 1 716 ? -8.904 4.478 4.911 1.00 40.22 716 ASN A N 1
ATOM 5556 C CA . ASN A 1 716 ? -9.963 5.274 4.277 1.00 40.22 716 ASN A CA 1
ATOM 5557 C C . ASN A 1 716 ? -9.419 6.531 3.573 1.00 40.22 716 ASN A C 1
ATOM 5559 O O . ASN A 1 716 ? -10.125 7.119 2.757 1.00 40.22 716 ASN A O 1
ATOM 5563 N N . TYR A 1 717 ? -8.152 6.892 3.800 1.00 36.31 717 TYR A N 1
ATOM 5564 C CA . TYR A 1 717 ? -7.393 7.858 2.994 1.00 36.31 717 TYR A CA 1
ATOM 5565 C C . TYR A 1 717 ? -6.855 7.252 1.678 1.00 36.31 717 TYR A C 1
ATOM 5567 O O . TYR A 1 717 ? -5.801 7.633 1.173 1.00 36.31 717 TYR A O 1
ATOM 5575 N N . LYS A 1 718 ? -7.598 6.316 1.075 1.00 35.09 718 LYS A N 1
ATOM 5576 C CA . LYS A 1 718 ? -7.438 5.935 -0.332 1.00 35.09 718 LYS A CA 1
ATOM 5577 C C . LYS A 1 718 ? -8.393 6.776 -1.184 1.00 35.09 718 LYS A C 1
ATOM 5579 O O . LYS A 1 718 ? -9.587 6.476 -1.198 1.00 35.09 718 LYS A O 1
ATOM 5584 N N . PRO A 1 719 ? -7.926 7.789 -1.936 1.00 28.86 719 PRO A N 1
ATOM 5585 C CA . PRO A 1 719 ? -8.650 8.164 -3.135 1.00 28.86 719 PRO A CA 1
ATOM 5586 C C . PRO A 1 719 ? -8.455 7.010 -4.132 1.00 28.86 719 PRO A C 1
ATOM 5588 O O . PRO A 1 719 ? -7.324 6.589 -4.356 1.00 28.86 719 PRO A O 1
ATOM 5591 N N . TYR A 1 720 ? -9.574 6.460 -4.606 1.00 30.22 720 TYR A N 1
ATOM 5592 C CA . TYR A 1 720 ? -9.750 5.538 -5.740 1.00 30.22 720 TYR A CA 1
ATOM 5593 C C . TYR A 1 720 ? -8.506 5.098 -6.534 1.00 30.22 720 TYR A C 1
ATOM 5595 O O . TYR A 1 720 ? -7.809 5.964 -7.112 1.00 30.22 720 TYR A O 1
#

Sequence (720 aa):
MAAVSLRLGDLVWGKLGRYPPWPGKIVNPPKDLKKPRGKKCFFVKFFGTEDHAWIKVEQLKPYHPHKEEMIKINKGKRFQQAVDAVEEFLRKTKGKDQDLTIPESSTVKRVMTGTVAGFKWPPSVSEPVKDSDPHFHHFLLSQTEKPAVCYQAITKKLKVCEEETGSTSIQAADSTAVNGSITPTDKKIGFLGLGLMGSGIVSNLLKMGHTVTVWNRTAEKCDLFIQEGARLGRTPAEVVSTCDITFACVSDPKAAKDLVLGPSGVLQGIRPGKCYVDMSTVDADTVTELAQVIVSRGGRFLEAPVSGNQQLSNDGMLVILAAGDRGLYEDCSSCFQAMGKTSFFLGEVGNAAKMMLIVNMVQGSFMATIAEGLTLAQVTGQSQQTLLDILNQGQLASIFLDQKCQNILQGNFKPDFYLKYIQKDLRLAIALGDSVNHPTPMAAAANEEEEFKWLLQEEVHAVLRQLQDILKEASHRFALPTSGSGGAVKQENFVLSTSGTDQVKGVMTLQGDALCQADVTLKMPRNNQLLHFAFREDKQWKLQQIQDARNHVNQAIYLLMNRDVNYQFKTGLEVLKLMDAVMLQLSRARNRLTTPATLTLPEIASSGLTKMFTPALPPDILVNFYINLNKLCLTVYQLHVMQPSTTKNFKPAGGSVLHNPGAMFEFGSQRYEVSHVHKVECVVPWLNDALVFFTVSLQLCQQLKDKISVFSSYWNYKPY

Radius of gyration: 43.35 Å; Cα contacts (8 Å, |Δi|>4): 1084; chains: 1; bounding box: 126×97×104 Å

InterPro domains:
  IPR000313 PWWP domain [PF00855] (9-88)
  IPR000313 PWWP domain [PS50812] (8-66)
  IPR000313 PWWP domain [SM00293] (6-64)
  IPR006115 6-phosphogluconate dehydrogenase, NADP-binding [PF03446] (188-347)
  IPR008927 6-phosphogluconate dehydrogenase-like, C-terminal domain superfamily [SSF48179] (348-448)
  IPR013328 6-phosphogluconate dehydrogenase, domain 2 [G3DSA:1.10.1040.10] (350-459)
  IPR028241 RAVE subunit 2/Rogdi [PF10259] (451-708)
  IPR029154 3-hydroxyisobutyrate dehydrogenase-like, NAD-binding domain [PF14833] (350-448)
  IPR035501 Cytokine-like nuclear factor N-PAC, PWWP domain [cd05836] (6-90)
  IPR036291 NAD(P)-binding domain superfamily [SSF51735] (187-349)
  IPR051265 HIBADH-related NP60 subfamily [PTHR43580] (81-449)

Foldseek 3Di:
DDDPDDDQQFWKFADDDPDATFIWGFHDDDPPDDDDPDADWTWTQGFLPRDIDTGGPVRIDGCPVCVVVSCVVDDDPSRVNSVVVVVVVVVVVVVVPPPDDDDDDDDDDDDDDDDDDDDDDDDDDDDDDDDDDDDPDPDPPPDPDDPPPQVVVVVVPPPPPPDPPPFPWPPFVPPDLVPLDQDEDPFAEEEEACDLLSVLLLLLCLSSPHAYEYDYPPRVSCPVVVVSVHHYDPALLRRQQVTQEYEYEDQELVVVCCQAVPDSHNLNNAAARGEYEYQYQYAQVSQVVSQVSNVVRNYFYKYWHWDDFSVLQNSLAIETEMEGDPVVVVVCVSSNSSRHRIYTYQYHRRRSSLVVLVVLLVVLLVLVVLVVVLVVCVVVVHDLVVVLVVCCVDPNNDPSSNVSSVCVVVVNPDGRDDPVRSLNSLVSNCVVCVVVVHDDVSSVVSNCVVVLQCLQQPVLQVLLVVLLVLLVVLLPLLDFDPPDDPDDQPWDWWWWFDPDDTQKIWIWTDRRQKTQKIWIWGQDPPPRDIDIKMFDNPDIDGAVLRVLLSVLSVVLSVLSVVQHSPHGDPALVVLLVSLVSNLVSLVRSQCSQAPKPDDAPQCQLVVCVQVRIVVRDDPQKTWDWTHHQQKIKIKIWGKDWDDPPDPPPDDQDPDDRDPDQQHWDDYDPIIIGGHDMDMIITGHVSSNSSSVSSVVSSVSSVVSNVVSVVVVVVVVPDDD

Secondary structure (DSSP, 8-state):
-------TT-EEEE--TTSPPEEEEE-PPPTT-PPPTTS-EEEEEETTT--EEEEEGGGEEETGGGHHHHHHH---HHHHHHHHHHHHHHHHHHTTSSS--------------------PPPP------------S--SS----S-THHHHHHHHHH------------B---TTHHHH--PPPPSSPEEEE--STTHHHHHHHHHHTT--EEEE-SSGGGGHHHHHTTPEEPSSHHHHHHH-SEEEE--SSHHHHHHHHHSTT-HHHH--TT-EEEE-S---HHHHHHHHHHHHHTT-EEEE--EE--HHHHHTT-EEEEEEE-HHHHHHTHHHHHHHEEEEEE-SSTTHHHHHHHHHHHHHHHHHHHHHHHHHHHHHTT--HHHHHHHHHHSTT--HHHHHHHHHHHTT----SS-HHHHHHHHHHHHHHHHHTT---HHHHHHTTHHHHHHIIIIIHHHHHHHHHHHHHHHHHHH----SSS-----PEEEEEE-SSS--EEEEEEEETTEEEEEEEEEE-TTT--EEEEEE-TT--EE-HHHHHHHHHHHHHHHHHHTS-TT-----HHHHHHHHHHHHHHHHHHHHHHHS-----HHHHHHSSGGGGEESPPPTTEEEEEEEETTEEEEEEEEEEEPPTT--S------SS---STT-EEEETTEEEEEEEEEEEEEE-HHHHHHHHHHHHHHHHHHHHHHHHHHHHHHHH----

Solvent-accessible surface area (backbone atoms only — not comparable to full-atom values): 40913 Å² total; per-residue (Å²): 133,86,82,78,84,84,54,85,67,41,54,25,30,42,46,58,91,92,50,74,70,41,54,25,31,30,47,85,71,63,96,87,64,81,78,76,84,93,63,73,60,47,37,32,41,32,48,78,73,77,44,74,48,81,40,47,56,94,42,50,41,62,34,80,91,42,43,75,65,55,54,73,75,53,87,48,73,67,54,52,52,16,52,51,51,52,52,52,52,51,53,63,54,58,68,67,69,76,84,74,87,82,85,86,88,83,91,85,82,87,86,86,90,90,84,92,82,90,86,82,86,84,91,84,88,87,86,90,84,81,92,89,85,95,78,92,88,86,84,89,82,87,72,95,67,77,79,70,60,65,60,56,56,57,68,71,64,72,64,84,76,88,65,91,74,76,82,57,52,61,78,72,39,88,62,49,80,83,61,77,77,68,69,53,58,93,59,36,31,16,40,39,32,63,45,76,50,31,45,20,36,49,54,27,36,40,74,48,63,36,53,40,30,38,36,43,97,58,60,78,67,48,55,69,44,43,75,67,68,36,42,80,35,93,38,50,14,52,26,36,56,74,19,44,39,24,40,34,32,50,84,36,56,66,53,50,47,46,46,34,76,35,90,60,7,34,61,77,20,47,36,73,77,24,32,42,34,40,33,38,68,41,52,37,67,57,51,42,53,52,39,51,59,42,41,76,46,43,21,46,44,30,41,36,28,65,52,77,39,31,66,33,19,55,69,17,51,16,39,33,32,23,13,37,42,64,68,57,55,60,72,37,43,52,60,47,52,35,27,16,36,37,46,40,59,55,50,53,65,32,41,22,36,50,50,51,25,53,54,42,26,54,52,44,31,50,52,46,53,51,54,51,52,44,49,52,30,47,79,72,74,41,59,50,69,58,51,50,56,52,44,61,74,42,96,73,47,43,74,67,55,53,55,52,50,51,28,59,78,69,70,54,78,75,75,50,66,54,68,72,49,48,44,51,34,22,53,48,32,47,51,53,24,60,76,69,76,40,91,51,67,64,40,57,63,53,29,48,69,54,54,54,47,42,41,44,68,47,53,48,51,52,53,50,49,55,45,49,53,48,50,49,54,37,48,50,71,56,44,72,88,70,94,83,65,102,65,82,83,78,72,46,78,45,71,23,56,49,98,65,87,73,41,45,39,37,42,33,28,46,49,70,43,28,37,56,42,41,40,38,38,38,43,40,89,90,75,73,46,77,45,69,34,27,45,34,96,92,44,65,52,72,41,62,43,54,49,53,21,47,52,26,49,53,51,34,48,52,67,51,63,80,56,47,94,86,56,78,62,89,50,59,66,63,52,46,55,49,40,53,57,36,45,52,26,44,51,51,20,51,46,36,29,55,44,62,79,73,72,40,70,58,54,50,71,68,64,56,62,60,70,39,32,46,60,66,60,54,96,45,51,48,76,50,76,44,46,44,54,36,25,48,34,43,37,41,38,36,46,39,80,56,65,97,83,62,84,68,84,83,64,69,64,75,96,57,80,68,81,48,64,72,34,42,50,70,57,93,96,46,42,36,32,30,67,43,64,50,74,29,58,33,79,39,66,65,49,42,53,37,53,48,44,47,51,53,47,45,48,53,42,48,52,52,41,52,54,43,46,56,57,41,56,66,58,67,70,57,81,129

Nearest PDB structures (foldseek):
  2uyy-assembly1_D  TM=1.001E+00  e=6.832E-45  Homo sapiens
  3pdu-assembly1_A  TM=9.969E-01  e=1.527E-30  Geobacter sulfurreducens
  3pef-assembly2_G  TM=9.915E-01  e=2.572E-30  Geobacter metallireducens
  3doj-assembly1_A  TM=9.788E-01  e=5.064E-30  Arabidopsis thaliana
  3w6z-assembly1_A  TM=9.610E-01  e=3.720E-25  Pyrobaculum calidifontis JCM 11548

pLDDT: mean 76.48, std 21.28, range [21.89, 98.69]

Mean predicted aligned error: 20.64 Å

Organism: Taeniopygia guttata (NCBI:txid59729)